Protein AF-0000000079923596 (afdb_homodimer)

Organism: NCBI:txid1123349

Foldseek 3Di:
DPPLLVVLVVVLVLQQDPLQWDKAWALPAAAEEEEAALLVLLAALQLVVVLQVVCCVLPPNYMYTYGHCLVLCVLLVVVVSNVVRNVSVVVVCVVSVYQEYEYQALSSLLSCVVPPPRHHYHYSLLVCLVSDADPVQFLVCLPPPAEAEEAEAPSCLVPVSSVVSVVSNCVRSNHHYDYFPQHRNRGDHCLQSVCSVPVVSSLVSNLVNLPRDDGLEHEYRHSSSLQSNVSNPGFYDYPSCSRRPPPCVPPVHGDDDDPVSSVVSSSVSSVVSVVVNVVSVD/DPPLLVVLVVVLVLQQDPLQWDKAWALPAAAEEEEAALLVLLAALQLVVVLQVVCCVLPPNYMYTYGHCLVLCVLLVVVVSNVVRNVSVVVVCVVSVYQEYEYQALSSLLSCVVPPPRHHYHYSLLVCLVSDADPVQFLVCLPPPAEAEEAEAPSCLVPVSSVVSVVSNCVRSNHHYDYFPQHRNRGDHCLQSVCSVPVVSSLVSNLVNLPRDDGLEHEYRHSSSLQSNVSNPGFYDYPSCSRRPPPCVPPVHGDDDDPVSSVVSSSVSSVVSVVVNVVSVD

Nearest PDB structures (foldseek):
  2gzm-assembly1_A  TM=4.058E-01  e=1.457E-05  Bacillus anthracis
  2dwu-assembly2_C  TM=4.216E-01  e=1.318E-04  Bacillus anthracis
  3ist-assembly1_A  TM=3.733E-01  e=4.426E-04  Listeria monocytogenes EGD-e
  2gzm-assembly1_A  TM=4.059E-01  e=1.457E-05  Bacillus anthracis
  2dwu-assembly2_C  TM=4.205E-01  e=1.318E-04  Bacillus anthracis

Structure (mmCIF, N/CA/C/O backbone):
data_AF-0000000079923596-model_v1
#
loop_
_entity.id
_entity.type
_entity.pdbx_description
1 polymer 'Cysteine-rich domain-containing protein'
#
loop_
_atom_site.group_PDB
_atom_site.id
_atom_site.type_symbol
_atom_site.label_atom_id
_atom_site.label_alt_id
_atom_site.label_comp_id
_atom_site.label_asym_id
_atom_site.label_entity_id
_atom_site.label_seq_id
_atom_site.pdbx_PDB_ins_code
_atom_site.Cartn_x
_atom_site.Cartn_y
_atom_site.Cartn_z
_atom_site.occupancy
_atom_site.B_iso_or_equiv
_atom_site.auth_seq_id
_atom_site.auth_comp_id
_atom_site.auth_asym_id
_atom_site.auth_atom_id
_atom_site.pdbx_PDB_model_num
ATOM 1 N N . MET A 1 1 ? -5.148 1.196 -17.328 1 37.56 1 MET A N 1
ATOM 2 C CA . MET A 1 1 ? -4.965 2.201 -16.281 1 37.56 1 MET A CA 1
ATOM 3 C C . MET A 1 1 ? -3.549 2.766 -16.312 1 37.56 1 MET A C 1
ATOM 5 O O . MET A 1 1 ? -2.576 2.01 -16.359 1 37.56 1 MET A O 1
ATOM 9 N N . LYS A 1 2 ? -3.297 3.902 -16.719 1 50.97 2 LYS A N 1
ATOM 10 C CA . LYS A 1 2 ? -1.992 4.551 -16.812 1 50.97 2 LYS A CA 1
ATOM 11 C C . LYS A 1 2 ? -1.181 4.34 -15.539 1 50.97 2 LYS A C 1
ATOM 13 O O . LYS A 1 2 ? -1.747 4.199 -14.461 1 50.97 2 LYS A O 1
ATOM 18 N N . LYS A 1 3 ? 0.154 3.949 -15.438 1 56.69 3 LYS A N 1
ATOM 19 C CA . LYS A 1 3 ? 1.146 3.705 -14.391 1 56.69 3 LYS A CA 1
ATOM 20 C C . LYS A 1 3 ? 0.85 4.535 -13.148 1 56.69 3 LYS A C 1
ATOM 22 O O . LYS A 1 3 ? 0.897 4.023 -12.023 1 56.69 3 LYS A O 1
ATOM 27 N N . ASN A 1 4 ? 0.471 5.887 -13.242 1 61.66 4 ASN A N 1
ATOM 28 C CA . ASN A 1 4 ? 0.304 6.855 -12.164 1 61.66 4 ASN A CA 1
ATOM 29 C C . ASN A 1 4 ? -1.015 6.652 -11.422 1 61.66 4 ASN A C 1
ATOM 31 O O . ASN A 1 4 ? -1.104 6.906 -10.219 1 61.66 4 ASN A O 1
ATOM 35 N N . ASN A 1 5 ? -1.735 5.809 -11.898 1 82.5 5 ASN A N 1
ATOM 36 C CA . ASN A 1 5 ? -3.041 5.582 -11.289 1 82.5 5 ASN A CA 1
ATOM 37 C C . ASN A 1 5 ? -2.994 4.449 -10.273 1 82.5 5 ASN A C 1
ATOM 39 O O . ASN A 1 5 ? -3.596 4.543 -9.203 1 82.5 5 ASN A O 1
ATOM 43 N N . LEU A 1 6 ? -2.08 3.566 -10.492 1 88 6 LEU A N 1
ATOM 44 C CA . LEU A 1 6 ? -2.004 2.451 -9.555 1 88 6 LEU A CA 1
ATOM 45 C C . LEU A 1 6 ? -1.356 2.885 -8.25 1 88 6 LEU A C 1
ATOM 47 O O . LEU A 1 6 ? -1.802 2.488 -7.168 1 88 6 LEU A O 1
ATOM 51 N N . ASN A 1 7 ? -0.338 3.715 -8.391 1 89.62 7 ASN A N 1
ATOM 52 C CA . ASN A 1 7 ? 0.308 4.238 -7.195 1 89.62 7 ASN A CA 1
ATOM 53 C C . ASN A 1 7 ? -0.677 5.004 -6.316 1 89.62 7 ASN A C 1
ATOM 55 O O . ASN A 1 7 ? -0.642 4.887 -5.09 1 89.62 7 ASN A O 1
ATOM 59 N N . VAL A 1 8 ? -1.479 5.773 -6.965 1 93.44 8 VAL A N 1
ATOM 60 C CA . VAL A 1 8 ? -2.486 6.539 -6.242 1 93.44 8 VAL A CA 1
ATOM 61 C C . VAL A 1 8 ? -3.469 5.59 -5.562 1 93.44 8 VAL A C 1
ATOM 63 O O . VAL A 1 8 ? -3.83 5.785 -4.398 1 93.44 8 VAL A O 1
ATOM 66 N N . LYS A 1 9 ? -3.877 4.59 -6.289 1 92.94 9 LYS A N 1
ATOM 67 C CA . LYS A 1 9 ? -4.824 3.629 -5.73 1 92.94 9 LYS A CA 1
ATOM 68 C C . LYS A 1 9 ? -4.238 2.922 -4.512 1 92.94 9 LYS A C 1
ATOM 70 O O . LYS A 1 9 ? -4.898 2.799 -3.48 1 92.94 9 LYS A O 1
ATOM 75 N N . LEU A 1 10 ? -2.975 2.492 -4.656 1 92.69 10 LEU A N 1
ATOM 76 C CA . LEU A 1 10 ? -2.303 1.826 -3.545 1 92.69 10 LEU A CA 1
ATOM 77 C C . LEU A 1 10 ? -2.174 2.76 -2.346 1 92.69 10 LEU A C 1
ATOM 79 O O . LEU A 1 10 ? -2.42 2.355 -1.208 1 92.69 10 LEU A O 1
ATOM 83 N N . HIS A 1 11 ? -1.829 4.008 -2.656 1 93.44 11 HIS A N 1
ATOM 84 C CA . HIS A 1 11 ? -1.696 5.012 -1.603 1 93.44 11 HIS A CA 1
ATOM 85 C C . HIS A 1 11 ? -3.021 5.227 -0.877 1 93.44 11 HIS A C 1
ATOM 87 O O . HIS A 1 11 ? -3.055 5.293 0.354 1 93.44 11 HIS A O 1
ATOM 93 N N . GLN A 1 12 ? -4.086 5.281 -1.614 1 95.5 12 GLN A N 1
ATOM 94 C CA . GLN A 1 12 ? -5.395 5.59 -1.049 1 95.5 12 GLN A CA 1
ATOM 95 C C . GLN A 1 12 ? -5.949 4.402 -0.266 1 95.5 12 GLN A C 1
ATOM 97 O O . GLN A 1 12 ? -6.586 4.582 0.775 1 95.5 12 GLN A O 1
ATOM 102 N N . ILE A 1 13 ? -5.695 3.221 -0.714 1 94.81 13 ILE A N 1
ATOM 103 C CA . ILE A 1 13 ? -6.109 2.025 0.014 1 94.81 13 ILE A CA 1
ATOM 104 C C . ILE A 1 13 ? -5.5 2.037 1.414 1 94.81 13 ILE A C 1
ATOM 106 O O . ILE A 1 13 ? -6.199 1.81 2.404 1 94.81 13 ILE A O 1
ATOM 110 N N . SER A 1 14 ? -4.277 2.316 1.508 1 94.25 14 SER A N 1
ATOM 111 C CA . SER A 1 14 ? -3.594 2.354 2.795 1 94.25 14 SER A CA 1
ATOM 112 C C . SER A 1 14 ? -4.074 3.525 3.643 1 94.25 14 SER A C 1
ATOM 114 O O . SER A 1 14 ? -4.305 3.377 4.844 1 94.25 14 SER A O 1
ATOM 116 N N . SER A 1 15 ? -4.258 4.672 2.988 1 96.31 15 SER A N 1
ATOM 117 C CA . SER A 1 15 ? -4.602 5.895 3.701 1 96.31 15 SER A CA 1
ATOM 118 C C . SER A 1 15 ? -5.949 5.762 4.406 1 96.31 15 SER A C 1
ATOM 120 O O . SER A 1 15 ? -6.184 6.402 5.434 1 96.31 15 SER A O 1
ATOM 122 N N . PHE A 1 16 ? -6.793 4.957 3.877 1 96.69 16 PHE A N 1
ATOM 123 C CA . PHE A 1 16 ? -8.141 4.875 4.43 1 96.69 16 PHE A CA 1
ATOM 124 C C . PHE A 1 16 ? -8.305 3.611 5.266 1 96.69 16 PHE A C 1
ATOM 126 O O . PHE A 1 16 ? -9.406 3.316 5.742 1 96.69 16 PHE A O 1
ATOM 133 N N . SER A 1 17 ? -7.25 2.846 5.445 1 94.19 17 SER A N 1
ATOM 134 C CA . SER A 1 17 ? -7.289 1.672 6.312 1 94.19 17 SER A CA 1
ATOM 135 C C . SER A 1 17 ? -7.406 2.07 7.781 1 94.19 17 SER A C 1
ATOM 137 O O . SER A 1 17 ? -6.984 3.162 8.164 1 94.19 17 SER A O 1
ATOM 139 N N . LYS A 1 18 ? -7.895 1.21 8.625 1 93.06 18 LYS A N 1
ATOM 140 C CA . LYS A 1 18 ? -8.086 1.457 10.047 1 93.06 18 LYS A CA 1
ATOM 141 C C . LYS A 1 18 ? -6.746 1.604 10.766 1 93.06 18 LYS A C 1
ATOM 143 O O . LYS A 1 18 ? -6.684 2.137 11.875 1 93.06 18 LYS A O 1
ATOM 148 N N . ILE A 1 19 ? -5.719 1.204 10.047 1 92 19 ILE A N 1
ATOM 149 C CA . ILE A 1 19 ? -4.383 1.271 10.633 1 92 19 ILE A CA 1
ATOM 150 C C . ILE A 1 19 ? -3.918 2.723 10.688 1 92 19 ILE A C 1
ATOM 152 O O . ILE A 1 19 ? -3.111 3.09 11.547 1 92 19 ILE A O 1
ATOM 156 N N . PHE A 1 20 ? -4.492 3.57 9.836 1 96.25 20 PHE A N 1
ATOM 157 C CA . PHE A 1 20 ?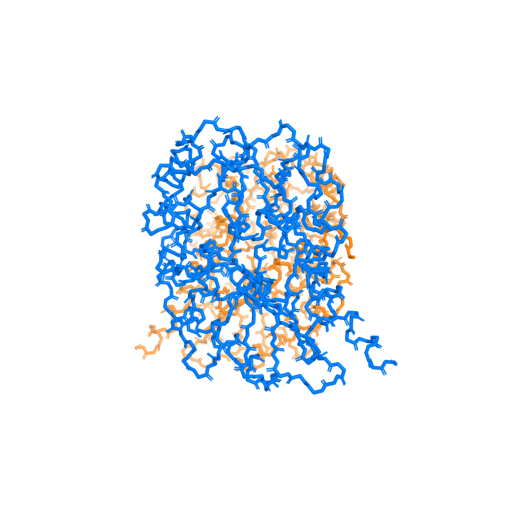 -3.967 4.926 9.75 1 96.25 20 PHE A CA 1
ATOM 158 C C . PHE A 1 20 ? -5.055 5.953 10.039 1 96.25 20 PHE A C 1
ATOM 160 O O . PHE A 1 20 ? -4.828 7.16 9.922 1 96.25 20 PHE A O 1
ATOM 167 N N . THR A 1 21 ? -6.254 5.539 10.352 1 97.25 21 THR A N 1
ATOM 168 C CA . THR A 1 21 ? -7.363 6.453 10.578 1 97.25 21 THR A CA 1
ATOM 169 C C . THR A 1 21 ? -7.926 6.293 11.984 1 97.25 21 THR A C 1
ATOM 171 O O . THR A 1 21 ? -7.891 5.199 12.555 1 97.25 21 THR A O 1
ATOM 174 N N . THR A 1 22 ? -8.367 7.312 12.562 1 96.94 22 THR A N 1
ATOM 175 C CA . THR A 1 22 ? -9.031 7.305 13.859 1 96.94 22 THR A CA 1
ATOM 176 C C . THR A 1 22 ? -9.688 8.648 14.141 1 96.94 22 THR A C 1
ATOM 178 O O . THR A 1 22 ? -9.602 9.57 13.328 1 96.94 22 THR A O 1
ATOM 181 N N . SER A 1 23 ? -10.484 8.727 15.086 1 96.75 23 SER A N 1
ATOM 182 C CA . SER A 1 23 ? -11.094 9.961 15.57 1 96.75 23 SER A CA 1
ATOM 183 C C . SER A 1 23 ? -11.219 9.961 17.094 1 96.75 23 SER A C 1
ATOM 185 O O . SER A 1 23 ? -11.18 8.906 17.719 1 96.75 23 SER A O 1
ATOM 187 N N . VAL A 1 24 ? -11.258 11.125 17.594 1 95.5 24 VAL A N 1
ATOM 188 C CA . VAL A 1 24 ? -11.438 11.266 19.031 1 95.5 24 VAL A CA 1
ATOM 189 C C . VAL A 1 24 ? -12.43 12.391 19.328 1 95.5 24 VAL A C 1
ATOM 191 O O . VAL A 1 24 ? -12.43 13.422 18.641 1 95.5 24 VAL A O 1
ATOM 194 N N . LYS A 1 25 ? -13.273 12.117 20.25 1 92.75 25 LYS A N 1
ATOM 195 C CA . LYS A 1 25 ? -14.211 13.133 20.719 1 92.75 25 LYS A CA 1
ATOM 196 C C . LYS A 1 25 ? -13.656 13.883 21.922 1 92.75 25 LYS A C 1
ATOM 198 O O . LYS A 1 25 ? -12.711 13.422 22.562 1 92.75 25 LYS A O 1
ATOM 203 N N . ASP A 1 26 ? -14.219 15.07 22.109 1 89 26 ASP A N 1
ATOM 204 C CA . ASP A 1 26 ? -13.898 15.797 23.328 1 89 26 ASP A CA 1
ATOM 205 C C . ASP A 1 26 ? -14.648 15.227 24.516 1 89 26 ASP A C 1
ATOM 207 O O . ASP A 1 26 ? -15.656 14.531 24.359 1 89 26 ASP A O 1
ATOM 211 N N . SER A 1 27 ? -14.047 15.43 25.656 1 80 27 SER A N 1
ATOM 212 C CA . SER A 1 27 ? -14.672 14.953 26.875 1 80 27 SER A CA 1
ATOM 213 C C . SER A 1 27 ? -16.016 15.641 27.125 1 80 27 SER A C 1
ATOM 215 O O . SER A 1 27 ? -16.891 15.094 27.797 1 80 27 SER A O 1
ATOM 217 N N . ILE A 1 28 ? -16.062 16.812 26.641 1 84.19 28 ILE A N 1
ATOM 218 C CA . ILE A 1 28 ? -17.328 17.531 26.703 1 84.19 28 ILE A CA 1
ATOM 219 C C . ILE A 1 28 ? -18.062 17.406 25.375 1 84.19 28 ILE A C 1
ATOM 221 O O . ILE A 1 28 ? -17.562 16.797 24.438 1 84.19 28 ILE A O 1
ATOM 225 N N . ASN A 1 29 ? -19.188 17.969 25.312 1 85.69 29 ASN A N 1
ATOM 226 C CA . ASN A 1 29 ? -19.953 17.875 24.062 1 85.69 29 ASN A CA 1
ATOM 227 C C . ASN A 1 29 ? -19.141 18.359 22.875 1 85.69 29 ASN A C 1
ATOM 229 O O . ASN A 1 29 ? -18.75 19.531 22.797 1 85.69 29 ASN A O 1
ATOM 233 N N . THR A 1 30 ? -18.875 17.438 22 1 89.62 30 THR A N 1
ATOM 234 C CA . THR A 1 30 ? -18.062 17.719 20.812 1 89.62 30 THR A CA 1
ATOM 235 C C . THR A 1 30 ? -18.906 18.406 19.734 1 89.62 30 THR A C 1
ATOM 237 O O . THR A 1 30 ? -19.875 17.844 19.25 1 89.62 30 THR A O 1
ATOM 240 N N . ILE A 1 31 ? -18.469 19.594 19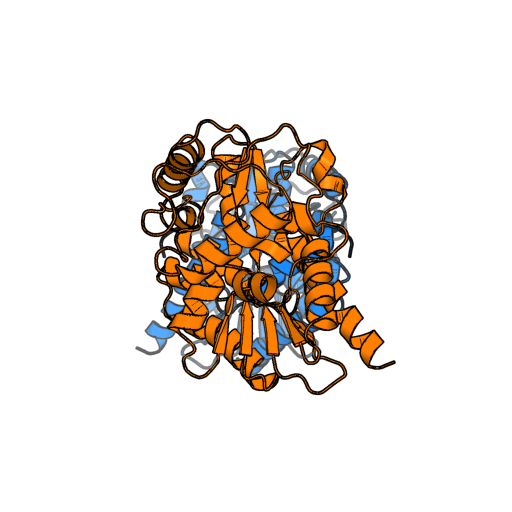.344 1 94.31 31 ILE A N 1
ATOM 241 C CA . ILE A 1 31 ? -19.297 20.359 18.406 1 94.31 31 ILE A CA 1
ATOM 242 C C . ILE A 1 31 ? -18.484 20.672 17.156 1 94.31 31 ILE A C 1
ATOM 244 O O . ILE A 1 31 ? -19.031 21.156 16.156 1 94.31 31 ILE A O 1
ATOM 248 N N . ARG A 1 32 ? -17.188 20.438 17.203 1 97.69 32 ARG A N 1
ATOM 249 C CA . ARG A 1 32 ? -16.312 20.656 16.047 1 97.69 32 ARG A CA 1
ATOM 250 C C . ARG A 1 32 ? -15.195 19.625 16.016 1 97.69 32 ARG A C 1
ATOM 252 O O . ARG A 1 32 ? -14.93 18.953 17.016 1 97.69 32 ARG A O 1
ATOM 259 N N . ALA A 1 33 ? -14.609 19.422 14.852 1 98.19 33 ALA A N 1
ATOM 260 C CA . ALA A 1 33 ? -13.516 18.453 14.727 1 98.19 33 ALA A CA 1
ATOM 261 C C . ALA A 1 33 ? -12.336 19.062 13.969 1 98.19 33 ALA A C 1
ATOM 263 O O . ALA A 1 33 ? -12.516 19.688 12.93 1 98.19 33 ALA A O 1
ATOM 264 N N . PHE A 1 34 ? -11.18 18.891 14.57 1 98.75 34 PHE A N 1
ATOM 265 C CA . PHE A 1 34 ? -9.93 19.234 13.898 1 98.75 34 PHE A CA 1
ATOM 266 C C . PHE A 1 34 ? -9.516 18.141 12.922 1 98.75 34 PHE A C 1
ATOM 268 O O . PHE A 1 34 ? -9.492 16.953 13.281 1 98.75 34 PHE A O 1
ATOM 275 N N . ILE A 1 35 ? -9.211 18.469 11.656 1 98.69 35 ILE A N 1
ATOM 276 C CA . ILE A 1 35 ? -8.711 17.562 10.625 1 98.69 35 ILE A CA 1
ATOM 277 C C . ILE A 1 35 ? -7.32 18.016 10.172 1 98.69 35 ILE A C 1
ATOM 279 O O . ILE A 1 35 ? -7.199 18.938 9.375 1 98.69 35 ILE A O 1
ATOM 283 N N . PRO A 1 36 ? -6.316 17.391 10.641 1 98.31 36 PRO A N 1
ATOM 284 C CA . PRO A 1 36 ? -4.957 17.859 10.328 1 98.31 36 PRO A CA 1
ATOM 285 C C . PRO A 1 36 ? -4.559 17.578 8.883 1 98.31 36 PRO A C 1
ATOM 287 O O . PRO A 1 36 ? -3.711 18.281 8.328 1 98.31 36 PRO A O 1
ATOM 290 N N . GLY A 1 37 ? -5.188 16.5 8.273 1 96.06 37 GLY A N 1
ATOM 291 C CA . GLY A 1 37 ? -4.766 16.031 6.961 1 96.06 37 GLY A CA 1
ATOM 292 C C . GLY A 1 37 ? -3.684 14.969 7.027 1 96.06 37 GLY A C 1
ATOM 293 O O . GLY A 1 37 ? -2.988 14.852 8.039 1 96.06 37 GLY A O 1
ATOM 294 N N . CYS A 1 38 ? -3.52 14.273 5.941 1 95.25 38 CYS A N 1
ATOM 295 C CA . CYS A 1 38 ? -2.613 13.133 5.922 1 95.25 38 CYS A CA 1
ATOM 296 C C . CYS A 1 38 ? -1.163 13.586 5.812 1 95.25 38 CYS A C 1
ATOM 298 O O . CYS A 1 38 ? -0.269 12.961 6.387 1 95.25 38 CYS A O 1
ATOM 300 N N . SER A 1 39 ? -0.877 14.688 5.094 1 96.31 39 SER A N 1
ATOM 301 C CA . SER A 1 39 ? 0.494 15.141 4.883 1 96.31 39 SER A CA 1
ATOM 302 C C . SER A 1 39 ? 1.133 15.602 6.188 1 96.31 39 SER A C 1
ATOM 304 O O . SER A 1 39 ? 2.307 15.32 6.445 1 96.31 39 SER A O 1
ATOM 306 N N . LEU A 1 40 ? 0.38 16.328 6.984 1 97.5 40 LEU A N 1
ATOM 307 C CA . LEU A 1 40 ? 0.912 16.797 8.258 1 97.5 40 LEU A CA 1
ATOM 308 C C . LEU A 1 40 ? 1.2 15.625 9.188 1 97.5 40 LEU A C 1
ATOM 310 O O . LEU A 1 40 ? 2.227 15.609 9.875 1 97.5 40 LEU A O 1
ATOM 314 N N . ALA A 1 41 ? 0.268 14.664 9.242 1 97.94 41 ALA A N 1
ATOM 315 C CA . ALA A 1 41 ? 0.461 13.461 10.047 1 97.94 41 ALA A CA 1
ATOM 316 C C . ALA A 1 41 ? 1.69 12.688 9.586 1 97.94 41 ALA A C 1
ATOM 318 O O . ALA A 1 41 ? 2.398 12.094 10.406 1 97.94 41 ALA A O 1
ATOM 319 N N . SER A 1 42 ? 1.922 12.688 8.273 1 97.75 42 SER A N 1
ATOM 320 C CA . SER A 1 42 ? 3.08 12.008 7.703 1 97.75 42 SER A CA 1
ATOM 321 C C . SER A 1 42 ? 4.379 12.695 8.102 1 97.75 42 SER A C 1
ATOM 323 O O . SER A 1 42 ? 5.43 12.055 8.172 1 97.75 42 SER A O 1
ATOM 325 N N . TYR A 1 43 ? 4.305 13.953 8.328 1 97.62 43 TYR A N 1
ATOM 326 C CA . TYR A 1 43 ? 5.496 14.727 8.656 1 97.62 43 TYR A CA 1
ATOM 327 C C . TYR A 1 43 ? 5.801 14.664 10.148 1 97.62 43 TYR A C 1
ATOM 329 O O . TYR A 1 43 ? 6.875 14.211 10.547 1 97.62 43 TYR A O 1
ATOM 337 N N . SER A 1 44 ? 4.785 15.055 10.883 1 97.69 44 SER A N 1
ATOM 338 C CA . SER A 1 44 ? 5.098 15.18 12.305 1 97.69 44 SER A CA 1
ATOM 339 C C . SER A 1 44 ? 3.871 14.891 13.164 1 97.69 44 SER A C 1
ATOM 341 O O . SER A 1 44 ? 3.062 15.789 13.422 1 97.69 44 SER A O 1
ATOM 343 N N . PRO A 1 45 ? 3.789 13.664 13.773 1 98.06 45 PRO A N 1
ATOM 344 C CA . PRO A 1 45 ? 2.721 13.359 14.727 1 98.06 45 PRO A CA 1
ATOM 345 C C . PRO A 1 45 ? 2.674 14.336 15.898 1 98.06 45 PRO A C 1
ATOM 347 O O . PRO A 1 45 ? 1.59 14.719 16.344 1 98.06 45 PRO A O 1
ATOM 350 N N . ASP A 1 46 ? 3.85 14.789 16.297 1 97.81 46 ASP A N 1
ATOM 351 C CA . ASP A 1 46 ? 3.932 15.68 17.453 1 97.81 46 ASP A CA 1
ATOM 352 C C . ASP A 1 46 ? 3.258 17.016 17.156 1 97.81 46 ASP A C 1
ATOM 354 O O . ASP A 1 46 ? 2.535 17.547 18 1 97.81 46 ASP A O 1
ATOM 358 N N . ILE A 1 47 ? 3.484 17.562 16.031 1 98 47 ILE A N 1
ATOM 359 C CA . ILE A 1 47 ? 2.887 18.844 15.656 1 98 47 ILE A CA 1
ATOM 360 C C . ILE A 1 47 ? 1.368 18.703 15.586 1 98 47 ILE A C 1
ATOM 362 O O . ILE A 1 47 ? 0.636 19.594 16.016 1 98 47 ILE A O 1
ATOM 366 N N . VAL A 1 48 ? 0.903 17.562 15.055 1 98.56 48 VAL A N 1
ATOM 367 C CA . VAL A 1 48 ? -0.532 17.297 14.984 1 98.56 48 VAL A CA 1
ATOM 368 C C . VAL A 1 48 ? -1.133 17.328 16.391 1 98.56 48 VAL A C 1
ATOM 370 O O . VAL A 1 48 ? -2.119 18.016 16.641 1 98.56 48 VAL A O 1
ATOM 373 N N . ILE A 1 49 ? -0.498 16.656 17.312 1 98.38 49 ILE A N 1
ATOM 374 C CA . ILE A 1 49 ? -1.02 16.516 18.672 1 98.38 49 ILE A CA 1
ATOM 375 C C . ILE A 1 49 ? -0.973 17.875 19.375 1 98.38 49 ILE A C 1
ATOM 377 O O . ILE A 1 49 ? -1.944 18.281 20.016 1 98.38 49 ILE A O 1
ATOM 381 N N . LYS A 1 50 ? 0.09 18.594 19.234 1 98.12 50 LYS A N 1
ATOM 382 C CA . LYS A 1 50 ? 0.227 19.891 19.906 1 98.12 50 LYS A CA 1
ATOM 383 C C . LYS A 1 50 ? -0.782 20.891 19.344 1 98.12 50 LYS A C 1
ATOM 385 O O . LYS A 1 50 ? -1.315 21.719 20.094 1 98.12 50 LYS A O 1
ATOM 390 N N . THR A 1 51 ? -1.001 20.828 18.047 1 98.5 51 THR A N 1
ATOM 391 C CA . THR A 1 51 ? -2.01 21.688 17.438 1 98.5 51 THR A CA 1
ATOM 392 C C . THR A 1 51 ? -3.393 21.375 18 1 98.5 51 THR A C 1
ATOM 394 O O . THR A 1 51 ? -4.148 22.297 18.359 1 98.5 51 THR A O 1
ATOM 397 N N . TYR A 1 52 ? -3.686 20.125 18.141 1 98.12 52 TYR A N 1
ATOM 398 C CA . TYR A 1 52 ? -4.969 19.688 18.688 1 98.12 52 TYR A CA 1
ATOM 399 C C . TYR A 1 52 ? -5.133 20.172 20.125 1 98.12 52 TYR A C 1
ATOM 401 O O . TYR A 1 52 ? -6.191 20.672 20.5 1 98.12 52 TYR A O 1
ATOM 409 N N . GLU A 1 53 ? -4.094 19.984 20.906 1 97.06 53 GLU A N 1
ATOM 410 C CA . GLU A 1 53 ? -4.137 20.406 22.297 1 97.06 53 GLU A CA 1
ATOM 411 C C . GLU A 1 53 ? -4.367 21.906 22.422 1 97.06 53 GLU A C 1
ATOM 413 O O . GLU A 1 53 ? -5.125 22.359 23.281 1 97.06 53 GLU A O 1
ATOM 418 N N . TYR A 1 54 ? -3.717 22.656 21.625 1 97.88 54 TYR A N 1
ATOM 419 C CA . TYR A 1 54 ? -3.908 24.094 21.594 1 97.88 54 TYR A CA 1
ATOM 420 C C . TYR A 1 54 ? -5.355 24.453 21.281 1 97.88 54 TYR A C 1
ATOM 422 O O . TYR A 1 54 ? -5.953 25.297 21.938 1 97.88 54 TYR A O 1
ATOM 430 N N . LEU A 1 55 ? -5.938 23.781 20.188 1 98.12 55 LEU A N 1
ATOM 431 C CA . LEU A 1 55 ? -7.32 24.031 19.797 1 98.12 55 LEU A CA 1
ATOM 432 C C . LEU A 1 55 ? -8.281 23.641 20.922 1 98.12 55 LEU A C 1
ATOM 434 O O . LEU A 1 55 ? -9.203 24.391 21.25 1 98.12 55 LEU A O 1
ATOM 438 N N . LYS A 1 56 ? -8.016 22.5 21.484 1 96.19 56 LYS A N 1
ATOM 439 C CA . LYS A 1 56 ? -8.891 22 22.547 1 96.19 56 LYS A CA 1
ATOM 440 C C . LYS A 1 56 ? -8.891 22.953 23.734 1 96.19 56 LYS A C 1
ATOM 442 O O . LYS A 1 56 ? -9.938 23.203 24.328 1 96.19 56 LYS A O 1
ATOM 447 N N . LYS A 1 57 ? -7.762 23.469 24.109 1 95.81 57 LYS A N 1
ATOM 448 C CA . LYS A 1 57 ? -7.625 24.391 25.234 1 95.81 57 LYS A CA 1
ATOM 449 C C . LYS A 1 57 ? -8.398 25.688 25 1 95.81 57 LYS A C 1
ATOM 451 O O . LYS A 1 57 ? -9.039 26.219 25.906 1 95.81 57 LYS A O 1
ATOM 456 N N . ASN A 1 58 ? -8.391 26.188 23.797 1 97.31 58 ASN A N 1
ATOM 457 C CA . ASN A 1 58 ? -8.953 27.5 23.484 1 97.31 58 ASN A CA 1
ATOM 458 C C . ASN A 1 58 ? -10.383 27.391 22.969 1 97.31 58 ASN A C 1
ATOM 460 O O . ASN A 1 58 ? -11.141 28.359 23 1 97.31 58 ASN A O 1
ATOM 464 N N . LEU A 1 59 ? -10.703 26.172 22.438 1 97.12 59 LEU A N 1
ATOM 465 C CA . LEU A 1 59 ? -12.031 25.891 21.906 1 97.12 59 LEU A CA 1
ATOM 466 C C . LEU A 1 59 ? -12.562 24.562 22.422 1 97.12 59 LEU A C 1
ATOM 468 O O . LEU A 1 59 ? -12.68 23.594 21.672 1 97.12 59 LEU A O 1
ATOM 472 N N . PRO A 1 60 ? -13.008 24.594 23.703 1 95.5 60 PRO A N 1
ATOM 473 C CA . PRO A 1 60 ? -13.578 23.359 24.219 1 95.5 60 PRO A CA 1
ATOM 474 C C . PRO A 1 60 ? -14.688 22.797 23.328 1 95.5 60 PRO A C 1
ATOM 476 O O . PRO A 1 60 ? -15.438 23.562 22.719 1 95.5 60 PRO A O 1
ATOM 479 N N . GLY A 1 61 ? -14.797 21.484 23.266 1 96 61 GLY A N 1
ATOM 480 C CA . GLY A 1 61 ? -15.742 20.828 22.375 1 96 61 GLY A CA 1
ATOM 481 C C . GLY A 1 61 ? -15.148 20.516 21.016 1 96 61 GLY A C 1
ATOM 482 O O . GLY A 1 61 ? -15.883 20.297 20.047 1 96 61 GLY A O 1
ATOM 483 N N . THR A 1 62 ? -13.805 20.531 20.984 1 97.75 62 THR A N 1
ATOM 484 C CA . THR A 1 62 ? -13.109 20.219 19.734 1 97.75 62 THR A CA 1
ATOM 485 C C . THR A 1 62 ? -12.594 18.781 19.75 1 97.75 62 THR A C 1
ATOM 487 O O . THR A 1 62 ? -11.75 18.422 20.562 1 97.75 62 THR A O 1
ATOM 490 N N . GLY A 1 63 ? -13.156 17.938 18.875 1 97.62 63 GLY A N 1
ATOM 491 C CA . GLY A 1 63 ? -12.594 16.625 18.609 1 97.62 63 GLY A CA 1
ATOM 492 C C . GLY A 1 63 ? -11.586 16.609 17.484 1 97.62 63 GLY A C 1
ATOM 493 O O . GLY A 1 63 ? -11.07 17.656 17.094 1 97.62 63 GLY A O 1
ATOM 494 N N . MET A 1 64 ? -11.219 15.414 17.016 1 98 64 MET A N 1
ATOM 495 C CA . MET A 1 64 ? -10.25 15.297 15.93 1 98 64 MET A CA 1
ATOM 496 C C . MET A 1 64 ? -10.578 14.109 15.031 1 98 64 MET A C 1
ATOM 498 O O . MET A 1 64 ? -11.023 13.062 15.516 1 98 64 MET A O 1
ATOM 502 N N . ILE A 1 65 ? -10.414 14.289 13.758 1 98.06 65 ILE A N 1
ATOM 503 C CA . ILE A 1 65 ? -10.562 13.227 12.773 1 98.06 65 ILE A CA 1
ATOM 504 C C . ILE A 1 65 ? -9.273 13.094 11.961 1 98.06 65 ILE A C 1
ATOM 506 O O . ILE A 1 65 ? -8.867 14.031 11.273 1 98.06 65 ILE A O 1
ATOM 510 N N . LEU A 1 66 ? -8.602 11.977 12.133 1 98.31 66 LEU A N 1
ATOM 511 C CA . LEU A 1 66 ? -7.438 11.664 11.312 1 98.31 66 LEU A CA 1
ATOM 512 C C . LEU A 1 66 ? -7.832 10.812 10.109 1 98.31 66 LEU A C 1
ATOM 514 O O . LEU A 1 66 ? -7.906 9.586 10.203 1 98.31 66 LEU A O 1
ATOM 518 N N . LYS A 1 67 ? -8.023 11.438 8.969 1 97.19 67 LYS A N 1
ATOM 519 C CA . LYS A 1 67 ? -8.422 10.789 7.719 1 97.19 67 LYS A CA 1
ATOM 520 C C . LYS A 1 67 ? -8.07 11.656 6.512 1 97.19 67 LYS A C 1
ATOM 522 O O . LYS A 1 67 ? -8.031 12.883 6.609 1 97.19 67 LYS A O 1
ATOM 527 N N . CYS A 1 68 ? -7.758 11.039 5.438 1 95.94 68 CYS A N 1
ATOM 528 C CA . CYS A 1 68 ? -7.48 11.711 4.172 1 95.94 68 CYS A CA 1
ATOM 529 C C . CYS A 1 68 ? -8.766 12.266 3.559 1 95.94 68 CYS A C 1
ATOM 531 O O . CYS A 1 68 ? -9.852 11.766 3.836 1 95.94 68 CYS A O 1
ATOM 533 N N . CYS A 1 69 ? -8.602 13.289 2.693 1 97.25 69 CYS A N 1
ATOM 534 C CA . CYS A 1 69 ? -9.758 13.891 2.033 1 97.25 69 CYS A CA 1
ATOM 535 C C . CYS A 1 69 ? -9.992 13.258 0.667 1 97.25 69 CYS A C 1
ATOM 537 O O . CYS A 1 69 ? -10.852 13.711 -0.09 1 97.25 69 CYS A O 1
ATOM 539 N N . ALA A 1 70 ? -9.195 12.32 0.242 1 97.5 70 ALA A N 1
ATOM 540 C CA . ALA A 1 70 ? -9.336 11.523 -0.978 1 97.5 70 ALA A CA 1
ATOM 541 C C . ALA A 1 70 ? -9.008 12.359 -2.213 1 97.5 70 ALA A C 1
ATOM 543 O O . ALA A 1 70 ? -9.203 11.914 -3.344 1 97.5 70 ALA A O 1
ATOM 544 N N . SER A 1 71 ? -8.422 13.531 -2.08 1 96.19 71 SER A N 1
ATOM 545 C CA . SER A 1 71 ? -8.125 14.43 -3.188 1 96.19 71 SER A CA 1
ATOM 546 C C . SER A 1 71 ? -7.184 13.773 -4.195 1 96.19 71 SER A C 1
ATOM 548 O O . SER A 1 71 ? -7.27 14.039 -5.395 1 96.19 71 SER A O 1
ATOM 550 N N . PRO A 1 72 ? -6.215 12.93 -3.781 1 95.19 72 PRO A N 1
ATOM 551 C CA . PRO A 1 72 ? -5.371 12.266 -4.781 1 95.19 72 PRO A CA 1
ATOM 552 C C . PRO A 1 72 ? -6.18 11.453 -5.793 1 95.19 72 PRO A C 1
ATOM 554 O O . PRO A 1 72 ? -5.879 11.477 -6.988 1 95.19 72 PRO A O 1
ATOM 557 N N . SER A 1 73 ? -7.199 10.719 -5.305 1 96 73 SER A N 1
ATOM 558 C CA . SER A 1 73 ? -8.055 9.969 -6.219 1 96 73 SER A CA 1
ATOM 559 C C . SER A 1 73 ? -8.773 10.898 -7.188 1 96 73 SER A C 1
ATOM 561 O O . SER A 1 73 ? -8.883 10.602 -8.383 1 96 73 SER A O 1
ATOM 563 N N . LYS A 1 74 ? -9.258 12.031 -6.656 1 95.38 74 LYS A N 1
ATOM 564 C CA . LYS A 1 74 ? -9.945 13.016 -7.488 1 95.38 74 LYS A CA 1
ATOM 565 C C . LYS A 1 74 ? -9.008 13.562 -8.57 1 95.38 74 LYS A C 1
ATOM 567 O O . LYS A 1 74 ? -9.375 13.609 -9.742 1 95.38 74 LYS A O 1
ATOM 572 N N . LEU A 1 75 ? -7.844 13.922 -8.172 1 93.62 75 LEU A N 1
ATOM 573 C CA . LEU A 1 75 ? -6.871 14.531 -9.078 1 93.62 75 LEU A CA 1
ATOM 574 C C . LEU A 1 75 ? -6.383 13.516 -10.109 1 93.62 75 LEU A C 1
ATOM 576 O O . LEU A 1 75 ? -6.031 13.883 -11.227 1 93.62 75 LEU A O 1
ATOM 580 N N . ALA A 1 76 ? -6.395 12.242 -9.727 1 94.12 76 ALA A N 1
ATOM 581 C CA . ALA A 1 76 ? -5.984 11.172 -10.641 1 94.12 76 ALA A CA 1
ATOM 582 C C . ALA A 1 76 ? -7.09 10.844 -11.633 1 94.12 76 ALA A C 1
ATOM 584 O O . ALA A 1 76 ? -6.879 10.086 -12.586 1 94.12 76 ALA A O 1
ATOM 585 N N . GLY A 1 77 ? -8.258 11.391 -11.406 1 93.75 77 GLY A N 1
ATOM 586 C CA . GLY A 1 77 ? -9.391 11.148 -12.289 1 93.75 77 GLY A CA 1
ATOM 587 C C . GLY A 1 77 ? -10.148 9.875 -11.945 1 93.75 77 GLY A C 1
ATOM 588 O O . GLY A 1 77 ? -10.953 9.391 -12.734 1 93.75 77 GLY A O 1
ATOM 589 N N . ASN A 1 78 ? -9.828 9.328 -10.781 1 93.44 78 ASN A N 1
ATOM 590 C CA . ASN A 1 78 ? -10.547 8.141 -10.32 1 93.44 78 ASN A CA 1
ATOM 591 C C . ASN A 1 78 ? -11.836 8.508 -9.602 1 93.44 78 ASN A C 1
ATOM 593 O O . ASN A 1 78 ? -11.922 8.414 -8.375 1 93.44 78 ASN A O 1
ATOM 597 N N . LYS A 1 79 ? -12.844 8.781 -10.305 1 95.25 79 LYS A N 1
ATOM 598 C CA . LYS A 1 79 ? -14.086 9.328 -9.773 1 95.25 79 LYS A CA 1
ATOM 599 C C . LYS A 1 79 ? -14.727 8.367 -8.773 1 95.25 79 LYS A C 1
ATOM 601 O O . LYS A 1 79 ? -15.188 8.789 -7.711 1 95.25 79 LYS A O 1
ATOM 606 N N . ASP A 1 80 ? -14.719 7.094 -9.109 1 94.81 80 ASP A N 1
ATOM 607 C CA . ASP A 1 80 ? -15.336 6.098 -8.234 1 94.81 80 ASP A CA 1
ATOM 608 C C . ASP A 1 80 ? -14.562 5.965 -6.926 1 94.81 80 ASP A C 1
ATOM 610 O O . ASP A 1 80 ? -15.164 5.867 -5.855 1 94.81 80 ASP A O 1
ATOM 614 N N . ASP A 1 81 ? -13.289 5.898 -7.07 1 95 81 ASP A N 1
ATOM 615 C CA . ASP A 1 81 ? -12.461 5.836 -5.867 1 95 81 ASP A CA 1
ATOM 616 C C . ASP A 1 81 ? -12.672 7.07 -4.992 1 95 81 ASP A C 1
ATOM 618 O O . ASP A 1 81 ? -12.773 6.965 -3.77 1 95 81 ASP A O 1
ATOM 622 N N . PHE A 1 82 ? -12.727 8.258 -5.625 1 97.62 82 PHE A N 1
ATOM 623 C CA . PHE A 1 82 ? -12.953 9.484 -4.871 1 97.62 82 PHE A CA 1
ATOM 624 C C . PHE A 1 82 ? -14.266 9.414 -4.098 1 97.62 82 PHE A C 1
ATOM 626 O O . PHE A 1 82 ? -14.305 9.711 -2.902 1 97.62 82 PHE A O 1
ATOM 633 N N . LYS A 1 83 ? -15.266 9.023 -4.777 1 97.69 83 LYS A N 1
ATOM 634 C CA . LYS A 1 83 ? -16.562 8.922 -4.137 1 97.69 83 LYS A CA 1
ATOM 635 C C . LYS A 1 83 ? -16.531 7.953 -2.955 1 97.69 83 LYS A C 1
ATOM 637 O O . LYS A 1 83 ? -17.031 8.273 -1.87 1 97.69 83 LYS A O 1
ATOM 642 N N . LYS A 1 84 ? -15.953 6.82 -3.148 1 96.75 84 LYS A N 1
ATOM 643 C CA . LYS A 1 84 ? -15.859 5.781 -2.127 1 96.75 84 LYS A CA 1
ATOM 644 C C . LYS A 1 84 ? -15.102 6.281 -0.901 1 96.75 84 LYS A C 1
ATOM 646 O O . LYS A 1 84 ? -15.586 6.18 0.225 1 96.75 84 LYS A O 1
ATOM 651 N N . TYR A 1 85 ? -13.984 6.812 -1.133 1 97.5 85 TYR A N 1
ATOM 652 C CA . TYR A 1 85 ? -13.117 7.207 -0.03 1 97.5 85 TYR A CA 1
ATOM 653 C C . TYR A 1 85 ? -13.641 8.469 0.648 1 97.5 85 TYR A C 1
ATOM 655 O O . TYR A 1 85 ? -13.648 8.562 1.878 1 97.5 85 TYR A O 1
ATOM 663 N N . TYR A 1 86 ? -14.062 9.461 -0.135 1 98.25 86 TYR A N 1
ATOM 664 C CA . TYR A 1 86 ? -14.602 10.688 0.452 1 98.25 86 TYR A CA 1
ATOM 665 C C . TYR A 1 86 ? -15.82 10.391 1.317 1 98.25 86 TYR A C 1
ATOM 667 O O . TYR A 1 86 ? -16.016 11.023 2.355 1 98.25 86 TYR A O 1
ATOM 675 N N . SER A 1 87 ? -16.641 9.414 0.881 1 97.81 87 SER A N 1
ATOM 676 C CA . SER A 1 87 ? -17.828 9.055 1.661 1 97.81 87 SER A CA 1
ATOM 677 C C . SER A 1 87 ? -17.438 8.555 3.049 1 97.81 87 SER A C 1
ATOM 679 O O . SER A 1 87 ? -18.188 8.75 4.016 1 97.81 87 SER A O 1
ATOM 681 N N . GLN A 1 88 ? -16.312 7.922 3.119 1 97.44 88 GLN A N 1
ATOM 682 C CA . GLN A 1 88 ? -15.844 7.449 4.418 1 97.44 88 GLN A CA 1
ATOM 683 C C . GLN A 1 88 ? -15.531 8.617 5.352 1 97.44 88 GLN A C 1
ATOM 685 O O . GLN A 1 88 ? -15.789 8.539 6.555 1 97.44 88 GLN A O 1
ATOM 690 N N . LEU A 1 89 ? -14.898 9.672 4.789 1 97.31 89 LEU A N 1
ATOM 691 C CA . LEU A 1 89 ? -14.641 10.867 5.582 1 97.31 89 LEU A CA 1
ATOM 692 C C . LEU A 1 89 ? -15.945 11.516 6.023 1 97.31 89 LEU A C 1
ATOM 694 O O . LEU A 1 89 ? -16.094 11.898 7.191 1 97.31 89 LEU A O 1
ATOM 698 N N . GLU A 1 90 ? -16.875 11.617 5.105 1 96.81 90 GLU A N 1
ATOM 699 C CA . GLU A 1 90 ? -18.172 12.203 5.426 1 96.81 90 GLU A CA 1
ATOM 700 C C . GLU A 1 90 ? -18.875 11.406 6.52 1 96.81 90 GLU A C 1
ATOM 702 O O . GLU A 1 90 ? -19.469 11.992 7.434 1 96.81 90 GLU A O 1
ATOM 707 N N . ASP A 1 91 ? -18.844 10.094 6.379 1 96.81 91 ASP A N 1
ATOM 708 C CA . ASP A 1 91 ? -19.453 9.227 7.379 1 96.81 91 ASP A CA 1
ATOM 709 C C . ASP A 1 91 ? -18.859 9.477 8.766 1 96.81 91 ASP A C 1
ATOM 711 O O . ASP A 1 91 ? -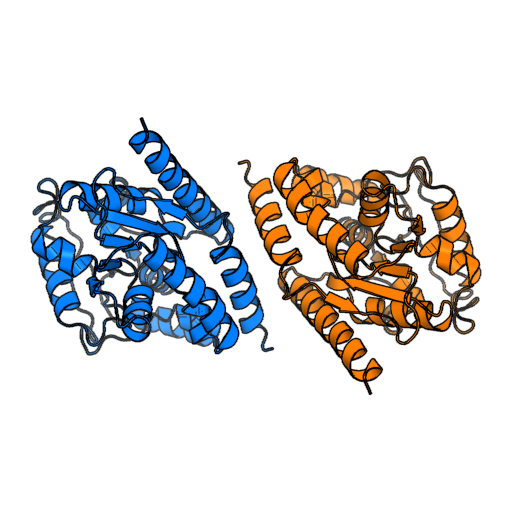19.578 9.484 9.766 1 96.81 91 ASP A O 1
ATOM 715 N N . GLU A 1 92 ? -17.547 9.656 8.789 1 96.5 92 GLU A N 1
ATOM 716 C CA . GLU A 1 92 ? -16.875 9.906 10.062 1 96.5 92 GLU A CA 1
ATOM 717 C C . GLU A 1 92 ? -17.312 11.242 10.664 1 96.5 92 GLU A C 1
ATOM 719 O O . GLU A 1 92 ? -17.531 11.344 11.875 1 96.5 92 GLU A O 1
ATOM 724 N N . ILE A 1 93 ? -17.422 12.258 9.875 1 96.56 93 ILE A N 1
ATOM 725 C CA . ILE A 1 93 ? -17.875 13.57 10.312 1 96.56 93 ILE A CA 1
ATOM 726 C C . ILE A 1 93 ? -19.297 13.469 10.867 1 96.56 93 ILE A C 1
ATOM 728 O O . ILE A 1 93 ? -19.594 14.016 11.93 1 96.56 93 ILE A O 1
ATOM 732 N N . GLU A 1 94 ? -20.125 12.719 10.164 1 95.19 94 GLU A N 1
ATOM 733 C CA . GLU A 1 94 ? -21.5 12.531 10.594 1 95.19 94 GLU A CA 1
ATOM 734 C C . GLU A 1 94 ? -21.562 11.773 11.922 1 95.19 94 GLU A C 1
ATOM 736 O O . GLU A 1 94 ? -22.328 12.141 12.82 1 95.19 94 GLU A O 1
ATOM 741 N N . LYS A 1 95 ? -20.828 10.75 12.016 1 95 95 LYS A N 1
ATOM 742 C CA . LYS A 1 95 ? -20.797 9.938 13.219 1 95 95 LYS A CA 1
ATOM 743 C C . LYS A 1 95 ? -20.359 10.758 14.43 1 95 95 LYS A C 1
ATOM 745 O O . LYS A 1 95 ? -20.828 10.531 15.547 1 95 95 LYS A O 1
ATOM 750 N N . MET A 1 96 ? -19.422 11.633 14.211 1 94.31 96 MET A N 1
ATOM 751 C CA . MET A 1 96 ? -18.922 12.484 15.281 1 94.31 96 MET A CA 1
ATOM 752 C C . MET A 1 96 ? -19.969 13.531 15.672 1 94.31 96 MET A C 1
ATOM 754 O O . MET A 1 96 ? -19.875 14.148 16.734 1 94.31 96 MET A O 1
ATOM 758 N N . ASN A 1 97 ? -20.938 13.727 14.828 1 93.62 97 ASN A N 1
ATOM 759 C CA . ASN A 1 97 ? -22.047 14.648 15.062 1 93.62 97 ASN A CA 1
ATOM 760 C C . ASN A 1 97 ? -21.562 16.062 15.312 1 93.62 97 ASN A C 1
ATOM 762 O O . ASN A 1 97 ? -21.938 16.688 16.312 1 93.62 97 ASN A O 1
ATOM 766 N N . VAL A 1 98 ? -20.688 16.516 14.484 1 94.56 98 VAL A N 1
ATOM 767 C CA . VAL A 1 98 ? -20.172 17.875 14.594 1 94.56 98 VAL A CA 1
ATOM 768 C C . VAL A 1 98 ? -20.781 18.75 13.508 1 94.56 98 VAL A C 1
ATOM 770 O O . VAL A 1 98 ? -21.234 18.25 12.469 1 94.56 98 VAL A O 1
ATOM 773 N N . ASN A 1 99 ? -20.781 20.016 13.75 1 94.06 99 ASN A N 1
ATOM 774 C CA . ASN A 1 99 ? -21.344 20.953 12.773 1 94.06 99 ASN A CA 1
ATOM 775 C C . ASN A 1 99 ? -20.266 21.828 12.141 1 94.06 99 ASN A C 1
ATOM 777 O O . ASN A 1 99 ? -20.547 22.625 11.258 1 94.06 99 ASN A O 1
ATOM 781 N N . GLU A 1 100 ? -19.031 21.625 12.625 1 97.88 100 GLU A N 1
ATOM 782 C CA . GLU A 1 100 ? -17.891 22.406 12.148 1 97.88 100 GLU A CA 1
ATOM 783 C C . GLU A 1 100 ? -16.625 21.578 12.094 1 97.88 100 GLU A C 1
ATOM 785 O O . GLU A 1 100 ? -16.375 20.75 12.977 1 97.88 100 GLU A O 1
ATOM 790 N N . VAL A 1 101 ? -15.891 21.812 11 1 98.62 101 VAL A N 1
ATOM 791 C CA . VAL A 1 101 ? -14.57 21.188 10.922 1 98.62 101 VAL A CA 1
ATOM 792 C C . VAL A 1 101 ? -13.5 22.266 10.758 1 98.62 101 VAL A C 1
ATOM 794 O O . VAL A 1 101 ? -13.711 23.266 10.062 1 98.62 101 VAL A O 1
ATOM 797 N N . ILE A 1 102 ? -12.398 22.141 11.5 1 98.88 102 ILE A N 1
ATOM 798 C CA . ILE A 1 102 ? -11.211 22.984 11.391 1 98.88 102 ILE A CA 1
ATOM 799 C C . ILE A 1 102 ? -10.109 22.234 10.656 1 98.88 102 ILE A C 1
ATOM 801 O O . ILE A 1 102 ? -9.633 21.188 11.125 1 98.88 102 ILE A O 1
ATOM 805 N N . ILE A 1 103 ? -9.641 22.781 9.547 1 98.81 103 ILE A N 1
ATOM 806 C CA . ILE A 1 103 ? -8.797 22 8.648 1 98.81 103 ILE A CA 1
ATOM 807 C C . ILE A 1 103 ? -7.43 22.656 8.523 1 98.81 103 ILE A C 1
ATOM 809 O O . ILE A 1 103 ? -7.332 23.844 8.242 1 98.81 103 ILE A O 1
ATOM 813 N N . ALA A 1 104 ? -6.379 21.875 8.695 1 98.5 104 ALA A N 1
ATOM 814 C CA . ALA A 1 104 ? -5.016 22.391 8.57 1 98.5 104 ALA A CA 1
ATOM 815 C C . ALA A 1 104 ? -4.527 22.281 7.125 1 98.5 104 ALA A C 1
ATOM 817 O O . ALA A 1 104 ? -3.871 23.203 6.621 1 98.5 104 ALA A O 1
ATOM 818 N N . CYS A 1 105 ? -4.852 21.203 6.469 1 97 105 CYS A N 1
ATOM 819 C CA . CYS A 1 105 ? -4.41 20.953 5.098 1 97 105 CYS A CA 1
ATOM 820 C C . CYS A 1 105 ? -5.227 21.781 4.105 1 97 105 CYS A C 1
ATOM 822 O O . CYS A 1 105 ? -6.457 21.75 4.133 1 97 105 CYS A O 1
ATOM 824 N N . GLN A 1 106 ? -4.59 22.375 3.162 1 97.25 106 GLN A N 1
ATOM 825 C CA . GLN A 1 106 ? -5.289 23.297 2.273 1 97.25 106 GLN A CA 1
ATOM 826 C C . GLN A 1 106 ? -6.035 22.547 1.177 1 97.25 106 GLN A C 1
ATOM 828 O O . GLN A 1 106 ? -7.109 22.969 0.747 1 97.25 106 GLN A O 1
ATOM 833 N N . SER A 1 107 ? -5.418 21.5 0.713 1 96.5 107 SER A N 1
ATOM 834 C CA . SER A 1 107 ? -6.141 20.672 -0.243 1 96.5 107 SER A CA 1
ATOM 835 C C . SER A 1 107 ? -7.395 20.062 0.385 1 96.5 107 SER A C 1
ATOM 837 O O . SER A 1 107 ? -8.438 19.969 -0.271 1 96.5 107 SER A O 1
ATOM 839 N N . CYS A 1 108 ? -7.281 19.656 1.606 1 97.75 108 CYS A N 1
ATOM 840 C CA . CYS A 1 108 ? -8.438 19.125 2.316 1 97.75 108 CYS A CA 1
ATOM 841 C C . CYS A 1 108 ? -9.5 20.203 2.51 1 97.75 108 CYS A C 1
ATOM 843 O O . CYS A 1 108 ? -10.695 19.953 2.355 1 97.75 108 CYS A O 1
ATOM 845 N N . PHE A 1 109 ? -9.039 21.391 2.895 1 98.38 109 PHE A N 1
ATOM 846 C CA . PHE A 1 109 ? -9.961 22.516 3.057 1 98.38 109 PHE A CA 1
ATOM 847 C C . PHE A 1 109 ? -10.789 22.719 1.798 1 98.38 109 PHE A C 1
ATOM 849 O O . PHE A 1 109 ? -12.023 22.766 1.862 1 98.38 109 PHE A O 1
ATOM 856 N N . LYS A 1 110 ? -10.109 22.797 0.676 1 97.75 110 LYS A N 1
ATOM 857 C CA . LYS A 1 110 ? -10.797 23.016 -0.595 1 97.75 110 LYS A CA 1
ATOM 858 C C . LYS A 1 110 ? -11.727 21.844 -0.922 1 97.75 110 LYS A C 1
ATOM 860 O O . LYS A 1 110 ? -12.875 22.062 -1.314 1 97.75 110 LYS A O 1
ATOM 865 N N . THR A 1 111 ? -11.25 20.609 -0.762 1 97.94 111 THR A N 1
ATOM 866 C CA . THR A 1 111 ? -12 19.406 -1.124 1 97.94 111 THR A CA 1
ATOM 867 C C . THR A 1 111 ? -13.266 19.281 -0.281 1 97.94 111 THR A C 1
ATOM 869 O O . THR A 1 111 ? -14.352 19.047 -0.812 1 97.94 111 THR A O 1
ATOM 872 N N . ILE A 1 112 ? -13.117 19.484 1.003 1 98.12 112 ILE A N 1
ATOM 873 C CA . ILE A 1 112 ? -14.266 19.344 1.897 1 98.12 112 ILE A CA 1
ATOM 874 C C . ILE A 1 112 ? -15.258 20.484 1.65 1 98.12 112 ILE A C 1
ATOM 876 O O . ILE A 1 112 ? -16.469 20.25 1.573 1 98.12 112 ILE A O 1
ATOM 880 N N . LYS A 1 113 ? -14.781 21.688 1.474 1 97.56 113 LYS A N 1
ATOM 881 C CA . LYS A 1 113 ? -15.641 22.828 1.202 1 97.56 113 LYS A CA 1
ATOM 882 C C . LYS A 1 113 ? -16.469 22.609 -0.064 1 97.56 113 LYS A C 1
ATOM 884 O O . LYS A 1 113 ? -17.641 22.969 -0.113 1 97.56 113 LYS A O 1
ATOM 889 N N . GLU A 1 114 ? -15.883 22 -1.052 1 97.06 114 GLU A N 1
ATOM 890 C CA . GLU A 1 114 ? -16.531 21.797 -2.346 1 97.06 114 GLU A CA 1
ATOM 891 C C . GLU A 1 114 ? -17.516 20.641 -2.301 1 97.06 114 GLU A C 1
ATOM 893 O O . GLU A 1 114 ? -18.453 20.578 -3.1 1 97.06 114 GLU A O 1
ATOM 898 N N . ASN A 1 115 ? -17.312 19.703 -1.333 1 96.94 115 ASN A N 1
ATOM 899 C CA . ASN A 1 115 ? -18.062 18.453 -1.44 1 96.94 115 ASN A CA 1
ATOM 900 C C . ASN A 1 115 ? -18.984 18.25 -0.244 1 96.94 115 ASN A C 1
ATOM 902 O O . ASN A 1 115 ? -19.875 17.391 -0.285 1 96.94 115 ASN A O 1
ATOM 906 N N . SER A 1 116 ? -18.75 18.969 0.795 1 95.62 116 SER A N 1
ATOM 907 C CA . SER A 1 116 ? -19.594 18.891 1.979 1 95.62 116 SER A CA 1
ATOM 908 C C . SER A 1 116 ? -20.297 20.219 2.25 1 95.62 116 SER A C 1
ATOM 910 O O . SER A 1 116 ? -19.844 21.016 3.061 1 95.62 116 SER A O 1
ATOM 912 N N . LYS A 1 117 ? -21.516 20.375 1.856 1 91 117 LYS A N 1
ATOM 913 C CA . LYS A 1 117 ? -22.188 21.672 1.899 1 91 117 LYS A CA 1
ATOM 914 C C . LYS A 1 117 ? -22.938 21.859 3.221 1 91 117 LYS A C 1
ATOM 916 O O . LYS A 1 117 ? -23.281 22.984 3.596 1 91 117 LYS A O 1
ATOM 921 N N . ASN A 1 118 ? -23.094 20.828 3.949 1 91.88 118 ASN A N 1
ATOM 922 C CA . ASN A 1 118 ? -23.922 20.906 5.152 1 91.88 118 ASN A CA 1
ATOM 923 C C . ASN A 1 118 ? -23.062 21.078 6.406 1 91.88 118 ASN A C 1
ATOM 925 O O . ASN A 1 118 ? -23.562 20.953 7.527 1 91.88 118 ASN A O 1
ATOM 929 N N . ILE A 1 119 ? -21.766 21.297 6.234 1 96.44 119 ILE A N 1
ATOM 930 C CA . ILE A 1 119 ? -20.891 21.469 7.387 1 96.44 119 ILE A CA 1
ATOM 931 C C . ILE A 1 119 ? -20.125 22.781 7.266 1 96.44 119 ILE A C 1
ATOM 933 O O . ILE A 1 119 ? -19.766 23.203 6.164 1 96.44 119 ILE A O 1
ATOM 937 N N . LYS A 1 120 ? -19.969 23.422 8.367 1 97.88 120 LYS A N 1
ATOM 938 C CA . LYS A 1 120 ? -19.141 24.625 8.398 1 97.88 120 LYS A CA 1
ATOM 939 C C . LYS A 1 120 ? -17.656 24.266 8.312 1 97.88 120 LYS A C 1
ATOM 941 O O . LYS A 1 120 ? -17.141 23.516 9.141 1 97.88 120 LYS A O 1
ATOM 946 N N . VAL A 1 121 ? -17.016 24.797 7.301 1 98.31 121 VAL A N 1
ATOM 947 C CA . VAL A 1 121 ? -15.602 24.5 7.066 1 98.31 121 VAL A CA 1
ATOM 948 C C . VAL A 1 121 ? -14.75 25.719 7.398 1 98.31 121 VAL A C 1
ATOM 950 O O . VAL A 1 121 ? -14.938 26.797 6.805 1 98.31 121 VAL A O 1
ATOM 953 N N . LYS A 1 122 ? -13.836 25.594 8.328 1 98.38 122 LYS A N 1
ATOM 954 C CA . LYS A 1 122 ? -12.938 26.672 8.727 1 98.38 122 LYS A CA 1
ATOM 955 C C . LYS A 1 122 ? -11.477 26.266 8.539 1 98.38 122 LYS A C 1
ATOM 957 O O . LYS A 1 122 ? -11.109 25.109 8.789 1 98.38 122 LYS A O 1
ATOM 962 N N . SER A 1 123 ? -10.719 27.25 8.117 1 98.69 123 SER A N 1
ATOM 963 C CA . SER A 1 123 ? -9.273 27.047 8.078 1 98.69 123 SER A CA 1
ATOM 964 C C . SER A 1 123 ? -8.664 27.172 9.469 1 98.69 123 SER A C 1
ATOM 966 O O . SER A 1 123 ? -9.07 28.016 10.266 1 98.69 123 SER A O 1
ATOM 968 N N . LEU A 1 124 ? -7.695 26.344 9.695 1 98.88 124 LEU A N 1
ATOM 969 C CA . LEU A 1 124 ? -6.953 26.438 10.945 1 98.88 124 LEU A CA 1
ATOM 970 C C . LEU A 1 124 ? -6.406 27.844 11.156 1 98.88 124 LEU A C 1
ATOM 972 O O . LEU A 1 124 ? -6.383 28.344 12.281 1 98.88 124 LEU A O 1
ATOM 976 N N . TRP A 1 125 ? -6.039 28.5 10.109 1 98.81 125 TRP A N 1
ATOM 977 C CA . TRP A 1 125 ? -5.371 29.797 10.188 1 98.81 125 TRP A CA 1
ATOM 978 C C . TRP A 1 125 ? -6.359 30.906 10.57 1 98.81 125 TRP A C 1
ATOM 980 O O . TRP A 1 125 ? -6.023 31.812 11.336 1 98.81 125 TRP A O 1
ATOM 990 N N . GLU A 1 126 ? -7.57 30.781 10.008 1 98.62 126 GLU A N 1
ATOM 991 C CA . GLU A 1 126 ? -8.609 31.719 10.43 1 98.62 126 GLU A CA 1
ATOM 992 C C . GLU A 1 126 ? -8.938 31.547 11.914 1 98.62 126 GLU A C 1
ATOM 994 O O . GLU A 1 126 ? -9.133 32.531 12.625 1 98.62 126 GLU A O 1
ATOM 999 N N . VAL A 1 127 ? -8.953 30.312 12.32 1 98.81 127 VAL A N 1
ATOM 1000 C CA . VAL A 1 127 ? -9.266 30 13.711 1 98.81 127 VAL A CA 1
ATOM 1001 C C . VAL A 1 127 ? -8.172 30.531 14.625 1 98.81 127 VAL A C 1
ATOM 1003 O O . VAL A 1 127 ? -8.453 31.219 15.609 1 98.81 127 VAL A O 1
ATOM 1006 N N . ILE A 1 128 ? -6.91 30.297 14.297 1 98.75 128 ILE A N 1
ATOM 1007 C CA . ILE A 1 128 ? -5.785 30.734 15.117 1 98.75 128 ILE A CA 1
ATOM 1008 C C . ILE A 1 128 ? -5.738 32.25 15.148 1 98.75 128 ILE A C 1
ATOM 1010 O O . ILE A 1 128 ? -5.484 32.875 16.203 1 98.75 128 ILE A O 1
ATOM 1014 N N . SER A 1 129 ? -5.977 32.844 14.016 1 98.19 129 SER A N 1
ATOM 1015 C CA . SER A 1 129 ? -5.984 34.312 13.945 1 98.19 129 SER A CA 1
ATOM 1016 C C . SER A 1 129 ? -7.035 34.906 14.875 1 98.19 129 SER A C 1
ATOM 1018 O O . SER A 1 129 ? -6.84 35.969 15.438 1 98.19 129 SER A O 1
ATOM 1020 N N . THR A 1 130 ? -8.117 34.188 15.055 1 97.69 130 THR A N 1
ATOM 1021 C CA . THR A 1 130 ? -9.227 34.688 15.875 1 97.69 130 THR A CA 1
ATOM 1022 C C . THR A 1 130 ? -8.93 34.469 17.359 1 97.69 130 THR A C 1
ATOM 1024 O O . THR A 1 130 ? -9.141 35.344 18.172 1 97.69 130 THR A O 1
ATOM 1027 N N . ILE A 1 131 ? -8.406 33.312 17.734 1 96.69 131 ILE A N 1
ATOM 1028 C CA . ILE A 1 131 ? -8.195 33 19.141 1 96.69 131 ILE A CA 1
ATOM 1029 C C . ILE A 1 131 ? -6.855 33.562 19.609 1 96.69 131 ILE A C 1
ATOM 1031 O O . ILE A 1 131 ? -6.605 33.656 20.812 1 96.69 131 ILE A O 1
ATOM 1035 N N . ASP A 1 132 ? -6.008 33.875 18.719 1 96.19 132 ASP A N 1
ATOM 1036 C CA . ASP A 1 132 ? -4.672 34.438 18.953 1 96.19 132 ASP A CA 1
ATOM 1037 C C . ASP A 1 132 ? -3.648 33.312 19.141 1 96.19 132 ASP A C 1
ATOM 1039 O O . ASP A 1 132 ? -4 32.188 19.531 1 96.19 132 ASP A O 1
ATOM 1043 N N . ILE A 1 133 ? -2.377 33.594 18.812 1 97.81 133 ILE A N 1
ATOM 1044 C CA . ILE A 1 133 ? -1.286 32.656 18.984 1 97.81 133 ILE A CA 1
ATOM 1045 C C . ILE A 1 133 ? -0.943 32.531 20.453 1 97.81 133 ILE A C 1
ATOM 1047 O O . ILE A 1 133 ? -1.29 33.375 21.266 1 97.81 133 ILE A O 1
ATOM 1051 N N . PRO A 1 134 ? -0.321 31.422 20.828 1 96.25 134 PRO A N 1
ATOM 1052 C CA . PRO A 1 134 ? 0.108 31.328 22.219 1 96.25 134 PRO A CA 1
ATOM 1053 C C . PRO A 1 134 ? 0.98 32.5 22.656 1 96.25 134 PRO A C 1
ATOM 1055 O O . PRO A 1 134 ? 1.816 32.969 21.875 1 96.25 134 PRO A O 1
ATOM 1058 N N . ASN A 1 135 ? 0.858 32.844 23.859 1 96 135 ASN A N 1
ATOM 1059 C CA . ASN A 1 135 ? 1.553 34 24.375 1 96 135 ASN A CA 1
ATOM 1060 C C . ASN A 1 135 ? 3.068 33.844 24.297 1 96 135 ASN A C 1
ATOM 1062 O O . ASN A 1 135 ? 3.787 34.812 24 1 96 135 ASN A O 1
ATOM 1066 N N . HIS A 1 136 ? 3.514 32.688 24.547 1 94.75 136 HIS A N 1
ATOM 1067 C CA . HIS A 1 136 ? 4.949 32.469 24.688 1 94.75 136 HIS A CA 1
ATOM 1068 C C . HIS A 1 136 ? 5.66 32.562 23.344 1 94.75 136 HIS A C 1
ATOM 1070 O O . HIS A 1 136 ? 6.887 32.656 23.281 1 94.75 136 HIS A O 1
ATOM 1076 N N . ILE A 1 137 ? 4.922 32.656 22.188 1 96.56 137 ILE A N 1
ATOM 1077 C CA . ILE A 1 137 ? 5.598 32.75 20.891 1 96.56 137 ILE A CA 1
ATOM 1078 C C . ILE A 1 137 ? 5.32 34.125 20.266 1 96.56 137 ILE A C 1
ATOM 1080 O O . ILE A 1 137 ? 5.676 34.344 19.109 1 96.56 137 ILE A O 1
ATOM 1084 N N . LYS A 1 138 ? 4.633 35.031 20.922 1 97.62 138 LYS A N 1
ATOM 1085 C CA . LYS A 1 138 ? 4.461 36.375 20.453 1 97.62 138 LYS A CA 1
ATOM 1086 C C . LYS A 1 138 ? 5.805 37.094 20.344 1 97.62 138 LYS A C 1
ATOM 1088 O O . LYS A 1 138 ? 6.574 37.156 21.297 1 97.62 138 LYS A O 1
ATOM 1093 N N . ASN A 1 139 ? 6.102 37.562 19.219 1 97.69 139 ASN A N 1
ATOM 1094 C CA . ASN A 1 139 ? 7.328 38.281 18.906 1 97.69 139 ASN A CA 1
ATOM 1095 C C . ASN A 1 139 ? 8.57 37.438 19.156 1 97.69 139 ASN A C 1
ATOM 1097 O O . ASN A 1 139 ? 9.656 37.969 19.375 1 97.69 139 ASN A O 1
ATOM 1101 N N . LYS A 1 140 ? 8.383 36.188 19.219 1 95.94 140 LYS A N 1
ATOM 1102 C CA . LYS A 1 140 ? 9.477 35.281 19.5 1 95.94 140 LYS A CA 1
ATOM 1103 C C . LYS A 1 140 ? 10.578 35.375 18.453 1 95.94 140 LYS A C 1
ATOM 1105 O O . LYS A 1 140 ? 11.758 35.156 18.75 1 95.94 140 LYS A O 1
ATOM 1110 N N . TYR A 1 141 ? 10.227 35.75 17.234 1 96.25 141 TYR A N 1
ATOM 1111 C CA . TYR A 1 141 ? 11.18 35.688 16.125 1 96.25 141 TYR A CA 1
ATOM 1112 C C . TYR A 1 141 ? 11.562 37.094 15.648 1 96.25 141 TYR A C 1
ATOM 1114 O O . TYR A 1 141 ? 12.102 37.25 14.555 1 96.25 141 TYR A O 1
ATOM 1122 N N . LYS A 1 142 ? 11.32 38.062 16.453 1 96.62 142 LYS A N 1
ATOM 1123 C CA . LYS A 1 142 ? 11.539 39.469 16.062 1 96.62 142 LYS A CA 1
ATOM 1124 C C . LYS A 1 142 ? 13.016 39.719 15.789 1 96.62 142 LYS A C 1
ATOM 1126 O O . LYS A 1 142 ? 13.352 40.531 14.93 1 96.62 142 LYS A O 1
ATOM 1131 N N . ASP A 1 143 ? 13.906 38.938 16.484 1 95.69 143 ASP A N 1
ATOM 1132 C CA . ASP A 1 143 ? 15.336 39.188 16.375 1 95.69 143 ASP A CA 1
ATOM 1133 C C . ASP A 1 143 ? 15.992 38.188 15.445 1 95.69 143 ASP A C 1
ATOM 1135 O O . ASP A 1 143 ? 17.219 38.188 15.289 1 95.69 143 ASP A O 1
ATOM 1139 N N . LEU A 1 144 ? 15.203 37.344 14.867 1 94.19 144 LEU A N 1
ATOM 1140 C CA . LEU A 1 144 ? 15.734 36.375 13.93 1 94.19 144 LEU A CA 1
ATOM 1141 C C . LEU A 1 144 ? 16.219 37.031 12.648 1 94.19 144 LEU A C 1
ATOM 1143 O O . LEU A 1 144 ? 15.5 37.844 12.047 1 94.19 144 LEU A O 1
ATOM 1147 N N . ASP A 1 145 ? 17.5 36.719 12.266 1 93.81 145 ASP A N 1
ATOM 1148 C CA . ASP A 1 145 ? 18.062 37.281 11.055 1 93.81 145 ASP A CA 1
ATOM 1149 C C . ASP A 1 145 ? 17.781 36.406 9.836 1 93.81 145 ASP A C 1
ATOM 1151 O O . ASP A 1 145 ? 18.703 36.031 9.117 1 93.81 145 ASP A O 1
ATOM 1155 N N . ILE A 1 146 ? 16.609 36 9.625 1 95.44 146 ILE A N 1
ATOM 1156 C CA . ILE A 1 146 ? 16.125 35.25 8.492 1 95.44 146 ILE A CA 1
ATOM 1157 C C . ILE A 1 146 ? 14.828 35.844 7.969 1 95.44 146 ILE A C 1
ATOM 1159 O O . ILE A 1 146 ? 13.938 36.188 8.75 1 95.44 146 ILE A O 1
ATOM 1163 N N . THR A 1 147 ? 14.805 36.094 6.734 1 97.5 147 THR A N 1
ATOM 1164 C CA . THR A 1 147 ? 13.562 36.469 6.059 1 97.5 147 THR A CA 1
ATOM 1165 C C . THR A 1 147 ? 12.984 35.281 5.309 1 97.5 147 THR A C 1
ATOM 1167 O O . THR A 1 147 ? 13.633 34.719 4.418 1 97.5 147 THR A O 1
ATOM 1170 N N . PHE A 1 148 ? 11.852 34.875 5.637 1 98.38 148 PHE A N 1
ATOM 1171 C CA . PHE A 1 148 ? 11.195 33.75 4.965 1 98.38 148 PHE A CA 1
ATOM 1172 C C . PHE A 1 148 ? 10.375 34.25 3.779 1 98.38 148 PHE A C 1
ATOM 1174 O O . PHE A 1 148 ? 9.672 35.281 3.879 1 98.38 148 PHE A O 1
ATOM 1181 N N . ALA A 1 149 ? 10.523 33.625 2.639 1 98.81 149 ALA A N 1
ATOM 1182 C CA . ALA A 1 149 ? 9.531 33.844 1.59 1 98.81 149 ALA A CA 1
ATOM 1183 C C . ALA A 1 149 ? 8.242 33.094 1.893 1 98.81 149 ALA A C 1
ATOM 1185 O O . ALA A 1 149 ? 8.266 31.875 2.152 1 98.81 149 ALA A O 1
ATOM 1186 N N . LEU A 1 150 ? 7.133 33.781 1.925 1 98.88 150 LEU A N 1
ATOM 1187 C CA . LEU A 1 150 ? 5.859 33.156 2.281 1 98.88 150 LEU A CA 1
ATOM 1188 C C . LEU A 1 150 ? 5.152 32.625 1.046 1 98.88 150 LEU A C 1
ATOM 1190 O O . LEU A 1 150 ? 4.75 33.375 0.167 1 98.88 150 LEU A O 1
ATOM 1194 N N . HIS A 1 151 ? 5.02 31.312 0.95 1 98.88 151 HIS A N 1
ATOM 1195 C CA . HIS A 1 151 ? 4.316 30.688 -0.16 1 98.88 151 HIS A CA 1
ATOM 1196 C C . HIS A 1 151 ? 2.859 30.406 0.196 1 98.88 151 HIS A C 1
ATOM 1198 O O . HIS A 1 151 ? 2.574 29.688 1.149 1 98.88 151 HIS A O 1
ATOM 1204 N N . ASP A 1 152 ? 1.964 30.969 -0.579 1 98.81 152 ASP A N 1
ATOM 1205 C CA . ASP A 1 152 ? 0.543 30.641 -0.478 1 98.81 152 ASP A CA 1
ATOM 1206 C C . ASP A 1 152 ? 0.199 29.406 -1.31 1 98.81 152 ASP A C 1
ATOM 1208 O O . ASP A 1 152 ? 0.414 29.391 -2.523 1 98.81 152 ASP A O 1
ATOM 1212 N N . PRO A 1 153 ? -0.34 28.359 -0.675 1 98.69 153 PRO A N 1
ATOM 1213 C CA . PRO A 1 153 ? -0.726 27.172 -1.438 1 98.69 153 PRO A CA 1
ATOM 1214 C C . PRO A 1 153 ? -1.814 27.469 -2.469 1 98.69 153 PRO A C 1
ATOM 1216 O O . PRO A 1 153 ? -2.723 28.25 -2.209 1 98.69 153 PRO A O 1
ATOM 1219 N N . CYS A 1 154 ? -1.782 26.781 -3.557 1 98 154 CYS A N 1
ATOM 1220 C CA . CYS A 1 154 ? -2.645 27.078 -4.695 1 98 154 CYS A CA 1
ATOM 1221 C C . CYS A 1 154 ? -4.109 26.844 -4.348 1 98 154 CYS A C 1
ATOM 1223 O O . CYS A 1 154 ? -4.988 27.562 -4.836 1 98 154 CYS A O 1
ATOM 1225 N N . PRO A 1 155 ? -4.473 25.875 -3.449 1 97.81 155 PRO A N 1
ATOM 1226 C CA . PRO A 1 155 ? -5.895 25.719 -3.129 1 97.81 155 PRO A CA 1
ATOM 1227 C C . PRO A 1 155 ? -6.477 26.938 -2.41 1 97.81 155 PRO A C 1
ATOM 1229 O O . PRO A 1 155 ? -7.695 27.062 -2.271 1 97.81 155 PRO A O 1
ATOM 1232 N N . THR A 1 156 ? -5.672 27.844 -1.926 1 98.06 156 THR A N 1
ATOM 1233 C CA . THR A 1 156 ? -6.16 28.984 -1.152 1 98.06 156 THR A CA 1
ATOM 1234 C C . THR A 1 156 ? -6.27 30.219 -2.029 1 98.06 156 THR A C 1
ATOM 1236 O O . THR A 1 156 ? -6.527 31.328 -1.53 1 98.06 156 THR A O 1
ATOM 1239 N N . ARG A 1 157 ? -6.098 30.078 -3.318 1 97.81 157 ARG A N 1
ATOM 1240 C CA . ARG A 1 157 ? -6.02 31.188 -4.25 1 97.81 157 ARG A CA 1
ATOM 1241 C C . ARG A 1 157 ? -7.172 32.156 -4.031 1 97.81 157 ARG A C 1
ATOM 1243 O O . ARG A 1 157 ? -6.969 33.375 -4.031 1 97.81 157 ARG A O 1
ATOM 1250 N N . ASN A 1 158 ? -8.383 31.672 -3.793 1 97.25 158 ASN A N 1
ATOM 1251 C CA . ASN A 1 158 ? -9.555 32.531 -3.686 1 97.25 158 ASN A CA 1
ATOM 1252 C C . ASN A 1 158 ? -10.008 32.688 -2.236 1 97.25 158 ASN A C 1
ATOM 1254 O O . ASN A 1 158 ? -11.172 32.969 -1.971 1 97.25 158 ASN A O 1
ATOM 1258 N N . GLU A 1 159 ? -9.086 32.406 -1.301 1 98.38 159 GLU A N 1
ATOM 1259 C CA . GLU A 1 159 ? -9.398 32.5 0.123 1 98.38 159 GLU A CA 1
ATOM 1260 C C . GLU A 1 159 ? -8.641 33.656 0.791 1 98.38 159 GLU A C 1
ATOM 1262 O O . GLU A 1 159 ? -7.703 33.406 1.553 1 98.38 159 GLU A O 1
ATOM 1267 N N . SER A 1 160 ? -9.125 34.906 0.612 1 98.31 160 SER A N 1
ATOM 1268 C CA . SER A 1 160 ? -8.438 36.094 1.08 1 98.31 160 SER A CA 1
ATOM 1269 C C . SER A 1 160 ? -8.336 36.125 2.602 1 98.31 160 SER A C 1
ATOM 1271 O O . SER A 1 160 ? -7.359 36.625 3.156 1 98.31 160 SER A O 1
ATOM 1273 N N . ASN A 1 161 ? -9.375 35.562 3.229 1 98.25 161 ASN A N 1
ATOM 1274 C CA . ASN A 1 161 ? -9.352 35.5 4.688 1 98.25 161 ASN A CA 1
ATOM 1275 C C . ASN A 1 161 ? -8.195 34.656 5.207 1 98.25 161 ASN A C 1
ATOM 1277 O O . ASN A 1 161 ? -7.605 34.969 6.242 1 98.25 161 ASN A O 1
ATOM 1281 N N . ILE A 1 162 ? -7.902 33.594 4.5 1 98.81 162 ILE A N 1
ATOM 1282 C CA . ILE A 1 162 ? -6.777 32.75 4.895 1 98.81 162 ILE A CA 1
ATOM 1283 C C . ILE A 1 162 ? -5.469 33.5 4.691 1 98.81 162 ILE A C 1
ATOM 1285 O O . ILE A 1 162 ? -4.582 33.469 5.551 1 98.81 162 ILE A O 1
ATOM 1289 N N . HIS A 1 163 ? -5.371 34.281 3.559 1 98.81 163 HIS A N 1
ATOM 1290 C CA . HIS A 1 163 ? -4.18 35.062 3.283 1 98.81 163 HIS A CA 1
ATOM 1291 C C . HIS A 1 163 ? -3.926 36.062 4.391 1 98.81 163 HIS A C 1
ATOM 1293 O O . HIS A 1 163 ? -2.801 36.188 4.883 1 98.81 163 HIS A O 1
ATOM 1299 N N . GLU A 1 164 ? -4.945 36.75 4.809 1 98.69 164 GLU A N 1
ATOM 1300 C CA . GLU A 1 164 ? -4.824 37.75 5.852 1 98.69 164 GLU A CA 1
ATOM 1301 C C . GLU A 1 164 ? -4.488 37.125 7.199 1 98.69 164 GLU A C 1
ATOM 1303 O O . GLU A 1 164 ? -3.65 37.625 7.941 1 98.69 164 GLU A O 1
ATOM 1308 N N . SER A 1 165 ? -5.148 36.031 7.477 1 98.81 165 SER A N 1
ATOM 1309 C CA . SER A 1 165 ? -4.953 35.344 8.758 1 98.81 165 SER A CA 1
ATOM 1310 C C . SER A 1 165 ? -3.51 34.906 8.914 1 98.81 165 SER A C 1
ATOM 1312 O O . SER A 1 165 ? -2.912 35.062 9.984 1 98.81 165 SER A O 1
ATOM 1314 N N . ILE A 1 166 ? -2.941 34.312 7.844 1 98.75 166 ILE A N 1
ATOM 1315 C CA . ILE A 1 166 ? -1.58 33.781 7.906 1 98.75 166 ILE A CA 1
ATOM 1316 C C . ILE A 1 166 ? -0.599 34.938 8.125 1 98.75 166 ILE A C 1
ATOM 1318 O O . ILE A 1 166 ? 0.348 34.812 8.906 1 98.75 166 ILE A O 1
ATOM 1322 N N . ARG A 1 167 ? -0.76 36.031 7.484 1 98.75 167 ARG A N 1
ATOM 1323 C CA . ARG A 1 167 ? 0.13 37.188 7.613 1 98.75 167 ARG A CA 1
ATOM 1324 C C . ARG A 1 167 ? 0.004 37.812 8.992 1 98.75 167 ARG A C 1
ATOM 1326 O O . ARG A 1 167 ? 0.994 38.281 9.555 1 98.75 167 ARG A O 1
ATOM 1333 N N . LYS A 1 168 ? -1.23 37.844 9.523 1 98.75 168 LYS A N 1
ATOM 1334 C CA . LYS A 1 168 ? -1.391 38.312 10.898 1 98.75 168 LYS A CA 1
ATOM 1335 C C . LYS A 1 168 ? -0.604 37.438 11.867 1 98.75 168 LYS A C 1
ATOM 1337 O O . LYS A 1 168 ? 0.081 37.938 12.758 1 98.75 168 LYS A O 1
ATOM 1342 N N . ILE A 1 169 ? -0.757 36.125 11.719 1 98.81 169 ILE A N 1
ATOM 1343 C CA . ILE A 1 169 ? -0.096 35.156 12.594 1 98.81 169 ILE A CA 1
ATOM 1344 C C . ILE A 1 169 ? 1.418 35.344 12.516 1 98.81 169 ILE A C 1
ATOM 1346 O O . ILE A 1 169 ? 2.098 35.406 13.539 1 98.81 169 ILE A O 1
ATOM 1350 N N . VAL A 1 170 ? 1.966 35.438 11.266 1 98.44 170 VAL A N 1
ATOM 1351 C CA . VAL A 1 170 ? 3.4 35.594 11.047 1 98.44 170 VAL A CA 1
ATOM 1352 C C . VAL A 1 170 ? 3.879 36.906 11.672 1 98.44 170 VAL A C 1
ATOM 1354 O O . VAL A 1 170 ? 4.938 36.938 12.305 1 98.44 170 VAL A O 1
ATOM 1357 N N . ASN A 1 171 ? 3.088 37.938 11.508 1 98.5 171 ASN A N 1
ATOM 1358 C CA . ASN A 1 171 ? 3.414 39.219 12.102 1 98.5 171 ASN A CA 1
ATOM 1359 C C . ASN A 1 171 ? 3.428 39.156 13.625 1 98.5 171 ASN A C 1
ATOM 1361 O O . ASN A 1 171 ? 4.332 39.688 14.266 1 98.5 171 ASN A O 1
ATOM 1365 N N . ASP A 1 172 ? 2.449 38.531 14.211 1 98.62 172 ASP A N 1
ATOM 1366 C CA . ASP A 1 172 ? 2.346 38.406 15.656 1 98.62 172 ASP A CA 1
ATOM 1367 C C . ASP A 1 172 ? 3.543 37.625 16.234 1 98.62 172 ASP A C 1
ATOM 1369 O O . ASP A 1 172 ? 3.975 37.906 17.359 1 98.62 172 ASP A O 1
ATOM 1373 N N . MET A 1 173 ? 4.07 36.719 15.461 1 98.19 173 MET A N 1
ATOM 1374 C CA . MET A 1 173 ? 5.215 35.938 15.906 1 98.19 173 MET A CA 1
ATOM 1375 C C . MET A 1 173 ? 6.516 36.719 15.719 1 98.19 173 MET A C 1
ATOM 1377 O O . MET A 1 173 ? 7.559 36.312 16.25 1 98.19 173 MET A O 1
ATOM 1381 N N . GLY A 1 174 ? 6.457 37.844 14.969 1 98.25 174 GLY A N 1
ATOM 1382 C CA . GLY A 1 174 ? 7.629 38.656 14.711 1 98.25 174 GLY A CA 1
ATOM 1383 C C . GLY A 1 174 ? 8.477 38.156 13.562 1 98.25 174 GLY A C 1
ATOM 1384 O O . GLY A 1 174 ? 9.68 38.406 13.508 1 98.25 174 GLY A O 1
ATOM 1385 N N . ILE A 1 175 ? 7.91 37.438 12.594 1 97.56 175 ILE A N 1
ATOM 1386 C CA . ILE A 1 175 ? 8.633 36.844 11.484 1 97.56 175 ILE A CA 1
ATOM 1387 C C . ILE A 1 175 ? 8.711 37.812 10.32 1 97.56 175 ILE A C 1
ATOM 1389 O O . ILE A 1 175 ? 7.695 38.406 9.93 1 97.56 175 ILE A O 1
ATOM 1393 N N . LYS A 1 176 ? 9.906 37.969 9.797 1 97.81 176 LYS A N 1
ATOM 1394 C CA . LYS A 1 176 ? 10.078 38.75 8.586 1 97.81 176 LYS A CA 1
ATOM 1395 C C . LYS A 1 176 ? 9.758 37.938 7.336 1 97.81 176 LYS A C 1
ATOM 1397 O O . LYS A 1 176 ? 10.266 36.844 7.168 1 97.81 176 LYS A O 1
ATOM 1402 N N . ILE A 1 177 ? 8.93 38.562 6.41 1 98.19 177 ILE A N 1
ATOM 1403 C CA . ILE A 1 177 ? 8.539 37.75 5.258 1 98.19 177 ILE A CA 1
ATOM 1404 C C . ILE A 1 177 ? 8.859 38.5 3.969 1 98.19 177 ILE A C 1
ATOM 1406 O O . ILE A 1 177 ? 8.852 39.75 3.945 1 98.19 177 ILE A O 1
ATOM 1410 N N . GLU A 1 178 ? 9.242 37.781 3.047 1 98.38 178 GLU A N 1
ATOM 1411 C CA . GLU A 1 178 ? 9.273 38.156 1.64 1 98.38 178 GLU A CA 1
ATOM 1412 C C . GLU A 1 178 ? 8.078 37.594 0.88 1 98.38 178 GLU A C 1
ATOM 1414 O O . GLU A 1 178 ? 7.809 36.375 0.956 1 98.38 178 GLU A O 1
ATOM 1419 N N . GLU A 1 179 ? 7.34 38.5 0.167 1 98.31 179 GLU A N 1
ATOM 1420 C CA . GLU A 1 179 ? 6.242 38 -0.656 1 98.31 179 GLU A CA 1
ATOM 1421 C C . GLU A 1 179 ? 6.75 37.406 -1.972 1 98.31 179 GLU A C 1
ATOM 1423 O O . GLU A 1 179 ? 7.688 37.969 -2.57 1 98.31 179 GLU A O 1
ATOM 1428 N N . PHE A 1 180 ? 6.152 36.312 -2.373 1 98.12 180 PHE A N 1
ATOM 1429 C CA . PHE A 1 180 ? 6.387 35.812 -3.729 1 98.12 180 PHE A CA 1
ATOM 1430 C C . PHE A 1 180 ? 5.887 36.844 -4.754 1 98.12 180 PHE A C 1
ATOM 1432 O O . PHE A 1 180 ? 4.949 37.594 -4.484 1 98.12 180 PHE A O 1
ATOM 1439 N N . ASN A 1 181 ? 6.527 36.781 -5.961 1 95.62 181 ASN A N 1
ATOM 1440 C CA . ASN A 1 181 ? 6.008 37.625 -7.039 1 95.62 181 ASN A CA 1
ATOM 1441 C C . ASN A 1 181 ? 4.539 37.312 -7.32 1 95.62 181 ASN A C 1
ATOM 1443 O O . ASN A 1 181 ? 3.74 38.25 -7.52 1 95.62 181 ASN A O 1
ATOM 1447 N N . ASN A 1 182 ? 4.277 36.062 -7.414 1 97.75 182 ASN A N 1
ATOM 1448 C CA . ASN A 1 182 ? 2.9 35.594 -7.488 1 97.75 182 ASN A CA 1
ATOM 1449 C C . ASN A 1 182 ? 2.41 35.062 -6.141 1 97.75 182 ASN A C 1
ATOM 1451 O O . ASN A 1 182 ? 2.664 33.906 -5.777 1 97.75 182 ASN A O 1
ATOM 1455 N N . SER A 1 183 ? 1.647 35.875 -5.402 1 98 183 SER A N 1
ATOM 1456 C CA . SER A 1 183 ? 1.183 35.531 -4.059 1 98 183 SER A CA 1
ATOM 1457 C C . SER A 1 183 ? -0.32 35.75 -3.924 1 98 183 SER A C 1
ATOM 1459 O O . SER A 1 183 ? -0.96 36.281 -4.84 1 98 183 SER A O 1
ATOM 1461 N N . LYS A 1 184 ? -0.869 35.281 -2.869 1 98.31 184 LYS A N 1
ATOM 1462 C CA . LYS A 1 184 ? -2.285 35.469 -2.566 1 98.31 184 LYS A CA 1
ATOM 1463 C C . LYS A 1 184 ? -3.16 35 -3.729 1 98.31 184 LYS A C 1
ATOM 1465 O O . LYS A 1 184 ? -3.045 33.875 -4.191 1 98.31 184 LYS A O 1
ATOM 1470 N N . GLU A 1 185 ? -3.932 35.812 -4.391 1 97.94 185 GLU A N 1
ATOM 1471 C CA . GLU A 1 185 ? -4.855 35.438 -5.461 1 97.94 185 GLU A CA 1
ATOM 1472 C C . GLU A 1 185 ? -4.105 35.094 -6.742 1 97.94 185 GLU A C 1
ATOM 1474 O O . GLU A 1 185 ? -4.672 34.469 -7.652 1 97.94 185 GLU A O 1
ATOM 1479 N N . LYS A 1 186 ? -2.846 35.406 -6.797 1 98.19 186 LYS A N 1
ATOM 1480 C CA . LYS A 1 186 ? -2.051 35.156 -7.996 1 98.19 186 LYS A CA 1
ATOM 1481 C C . LYS A 1 186 ? -1.095 34 -7.777 1 98.19 186 LYS A C 1
ATOM 1483 O O . LYS A 1 186 ? -0.239 33.719 -8.617 1 98.19 186 LYS A O 1
ATOM 1488 N N . THR A 1 187 ? -1.251 33.312 -6.668 1 98.5 187 THR A N 1
ATOM 1489 C CA . THR A 1 187 ? -0.319 32.25 -6.309 1 98.5 187 THR A CA 1
ATOM 1490 C C . THR A 1 187 ? -0.284 31.172 -7.391 1 98.5 187 THR A C 1
ATOM 1492 O O . THR A 1 187 ? -1.267 30.969 -8.109 1 98.5 187 THR A O 1
ATOM 1495 N N . LEU A 1 188 ? 0.9 30.516 -7.52 1 97.88 188 LEU A N 1
ATOM 1496 C CA . LEU A 1 188 ? 1.081 29.406 -8.453 1 97.88 188 LEU A CA 1
ATOM 1497 C C . LEU A 1 188 ? 1.286 28.094 -7.703 1 97.88 188 LEU A C 1
ATOM 1499 O O . LEU A 1 188 ? 1.726 28.094 -6.551 1 97.88 188 LEU A O 1
ATOM 1503 N N . CYS A 1 189 ? 0.947 27.031 -8.359 1 97.44 189 CYS A 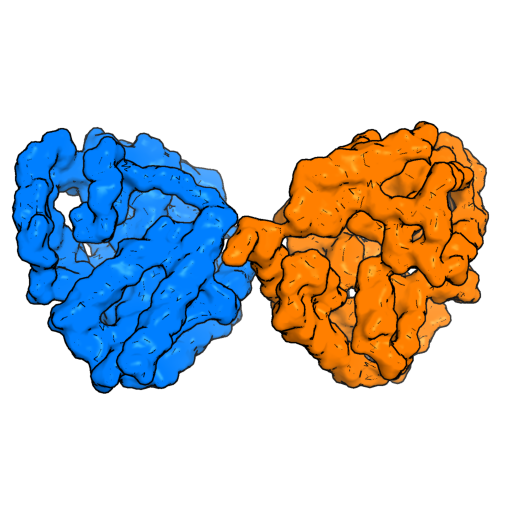N 1
ATOM 1504 C CA . CYS A 1 189 ? 1.041 25.688 -7.785 1 97.44 189 CYS A CA 1
ATOM 1505 C C . CYS A 1 189 ? 2.482 25.344 -7.422 1 97.44 189 CYS A C 1
ATOM 1507 O O . CYS A 1 189 ? 3.41 25.688 -8.156 1 97.44 189 CYS A O 1
ATOM 1509 N N . CYS A 1 190 ? 2.668 24.688 -6.328 1 97.88 190 CYS A N 1
ATOM 1510 C CA . CYS A 1 190 ? 4 24.281 -5.891 1 97.88 190 CYS A CA 1
ATOM 1511 C C . CYS A 1 190 ? 4.512 23.109 -6.711 1 97.88 190 CYS A C 1
ATOM 1513 O O . CYS A 1 190 ? 5.707 22.812 -6.703 1 97.88 190 CYS A O 1
ATOM 1515 N N . GLY A 1 191 ? 3.652 22.375 -7.375 1 96.81 191 GLY A N 1
ATOM 1516 C CA . GLY A 1 191 ? 4.043 21.234 -8.195 1 96.81 191 GLY A CA 1
ATOM 1517 C C . GLY A 1 191 ? 3.789 19.891 -7.527 1 96.81 191 GLY A C 1
ATOM 1518 O O . GLY A 1 191 ? 3.957 18.844 -8.148 1 96.81 191 GLY A O 1
ATOM 1519 N N . GLY A 1 192 ? 3.379 19.859 -6.277 1 94 192 GLY A N 1
ATOM 1520 C CA . GLY A 1 192 ? 3.279 18.641 -5.496 1 94 192 GLY A CA 1
ATOM 1521 C C . GLY A 1 192 ? 2.371 17.594 -6.125 1 94 192 GLY A C 1
ATOM 1522 O O . GLY A 1 192 ? 2.848 16.594 -6.664 1 94 192 GLY A O 1
ATOM 1523 N N . MET A 1 193 ? 1.121 17.828 -6.332 1 90.69 193 MET A N 1
ATOM 1524 C CA . MET A 1 193 ? 0.128 16.859 -6.793 1 90.69 193 MET A CA 1
ATOM 1525 C C . MET A 1 193 ? 0.214 16.672 -8.305 1 90.69 193 MET A C 1
ATOM 1527 O O . MET A 1 193 ? -0.362 15.727 -8.852 1 90.69 193 MET A O 1
ATOM 1531 N N . LEU A 1 194 ? 1.049 17.547 -8.922 1 92 194 LEU A N 1
ATOM 1532 C CA . LEU A 1 194 ? 1.297 17.359 -10.344 1 92 194 LEU A CA 1
ATOM 1533 C C . LEU A 1 194 ? 2.016 16.031 -10.602 1 92 194 LEU A C 1
ATOM 1535 O O . LEU A 1 194 ? 1.991 15.516 -11.719 1 92 194 LEU A O 1
ATOM 1539 N N . ASN A 1 195 ? 2.566 15.516 -9.578 1 90.81 195 ASN A N 1
ATOM 1540 C CA . ASN A 1 195 ? 3.287 14.25 -9.68 1 90.81 195 ASN A CA 1
ATOM 1541 C C . ASN A 1 195 ? 2.359 13.109 -10.07 1 90.81 195 ASN A C 1
ATOM 1543 O O . ASN A 1 195 ? 2.793 12.141 -10.695 1 90.81 195 ASN A O 1
ATOM 1547 N N . ILE A 1 196 ? 1.135 13.219 -9.688 1 90.81 196 ILE A N 1
ATOM 1548 C CA . ILE A 1 196 ? 0.136 12.203 -10 1 90.81 196 ILE A CA 1
ATOM 1549 C C . ILE A 1 196 ? -0.048 12.102 -11.508 1 90.81 196 ILE A C 1
ATOM 1551 O O . ILE A 1 196 ? -0.261 11.016 -12.047 1 90.81 196 ILE A O 1
ATOM 1555 N N . LYS A 1 197 ? 0.125 13.227 -12.203 1 89 197 LYS A N 1
ATOM 1556 C CA . LYS A 1 197 ? -0.114 13.266 -13.641 1 89 197 LYS A CA 1
ATOM 1557 C C . LYS A 1 197 ? 1.19 13.125 -14.422 1 89 197 LYS A C 1
ATOM 1559 O O . LYS A 1 197 ? 1.244 12.414 -15.43 1 89 197 LYS A O 1
ATOM 1564 N N . ASP A 1 198 ? 2.227 13.875 -13.938 1 92.12 198 ASP A N 1
ATOM 1565 C CA . ASP A 1 198 ? 3.494 13.914 -14.664 1 92.12 198 ASP A CA 1
ATOM 1566 C C . ASP A 1 198 ? 4.652 14.25 -13.727 1 92.12 198 ASP A C 1
ATOM 1568 O O . ASP A 1 198 ? 4.816 15.406 -13.328 1 92.12 198 ASP A O 1
ATOM 1572 N N . LYS A 1 199 ? 5.496 13.297 -13.562 1 91.94 199 LYS A N 1
ATOM 1573 C CA . LYS A 1 199 ? 6.582 13.453 -12.602 1 91.94 199 LYS A CA 1
ATOM 1574 C C . LYS A 1 199 ? 7.566 14.523 -13.055 1 91.94 199 LYS A C 1
ATOM 1576 O O . LYS A 1 199 ? 8.023 15.344 -12.25 1 91.94 199 LYS A O 1
ATOM 1581 N N . SER A 1 200 ? 7.949 14.492 -14.32 1 95.25 200 SER A N 1
ATOM 1582 C CA . SER A 1 200 ? 8.914 15.445 -14.852 1 95.25 200 SER A CA 1
ATOM 1583 C C . SER A 1 200 ? 8.375 16.875 -14.789 1 95.25 200 SER A C 1
ATOM 1585 O O . SER A 1 200 ? 9.094 17.797 -14.406 1 95.25 200 SER A O 1
ATOM 1587 N N . LEU A 1 201 ? 7.16 17.078 -15.148 1 96.19 201 LEU A N 1
ATOM 1588 C CA . LEU A 1 201 ? 6.523 18.391 -15.078 1 96.19 201 LEU A CA 1
ATOM 1589 C C . LEU A 1 201 ? 6.457 18.875 -13.633 1 96.19 201 LEU A C 1
ATOM 1591 O O . LEU A 1 201 ? 6.656 20.062 -13.375 1 96.19 201 LEU A O 1
ATOM 1595 N N . ALA A 1 202 ? 6.152 17.984 -12.734 1 97.12 202 ALA A N 1
ATOM 1596 C CA . ALA A 1 202 ? 6.078 18.312 -11.312 1 97.12 202 ALA A CA 1
ATOM 1597 C C . ALA A 1 202 ? 7.418 18.828 -10.805 1 97.12 202 ALA A C 1
ATOM 1599 O O . ALA A 1 202 ? 7.48 19.875 -10.156 1 97.12 202 ALA A O 1
ATOM 1600 N N . LEU A 1 203 ? 8.445 18.109 -11.133 1 97.69 203 LEU A N 1
ATOM 1601 C CA . LEU A 1 203 ? 9.773 18.484 -10.68 1 97.69 203 LEU A CA 1
ATOM 1602 C C . LEU A 1 203 ? 10.172 19.859 -11.234 1 97.69 203 LEU A C 1
ATOM 1604 O O . LEU A 1 203 ? 10.727 20.688 -10.508 1 97.69 203 LEU A O 1
ATOM 1608 N N . ASN A 1 204 ? 9.914 20.047 -12.484 1 98.12 204 ASN A N 1
ATOM 1609 C CA . ASN A 1 204 ? 10.203 21.344 -13.102 1 98.12 204 ASN A CA 1
ATOM 1610 C C . ASN A 1 204 ? 9.438 22.469 -12.43 1 98.12 204 ASN A C 1
ATOM 1612 O O . ASN A 1 204 ? 9.992 23.547 -12.195 1 98.12 204 ASN A O 1
ATOM 1616 N N . GLN A 1 205 ? 8.195 22.219 -12.148 1 98.38 205 GLN A N 1
ATOM 1617 C CA . GLN A 1 205 ? 7.363 23.234 -11.5 1 98.38 205 GLN A CA 1
ATOM 1618 C C . GLN A 1 205 ? 7.852 23.531 -10.086 1 98.38 205 GLN A C 1
ATOM 1620 O O . GLN A 1 205 ? 7.832 24.672 -9.648 1 98.38 205 GLN A O 1
ATOM 1625 N N . MET A 1 206 ? 8.25 22.531 -9.328 1 98.75 206 MET A N 1
ATOM 1626 C CA . MET A 1 206 ? 8.781 22.703 -7.984 1 98.75 206 MET A CA 1
ATOM 1627 C C . MET A 1 206 ? 10.008 23.609 -8 1 98.75 206 MET A C 1
ATOM 1629 O O . MET A 1 206 ? 10.117 24.547 -7.195 1 98.75 206 MET A O 1
ATOM 1633 N N . LYS A 1 207 ? 10.875 23.344 -8.945 1 98.5 207 LYS A N 1
ATOM 1634 C CA . LYS A 1 207 ? 12.094 24.141 -9.07 1 98.5 207 LYS A CA 1
ATOM 1635 C C . LYS A 1 207 ? 11.758 25.578 -9.453 1 98.5 207 LYS A C 1
ATOM 1637 O O . LYS A 1 207 ? 12.305 26.516 -8.875 1 98.5 207 LYS A O 1
ATOM 1642 N N . LYS A 1 208 ? 10.922 25.719 -10.406 1 98.38 208 LYS A N 1
ATOM 1643 C CA . LYS A 1 208 ? 10.531 27.047 -10.875 1 98.38 208 LYS A CA 1
ATOM 1644 C C . LYS A 1 208 ? 9.914 27.859 -9.75 1 98.38 208 LYS A C 1
ATOM 1646 O O . LYS A 1 208 ? 10.281 29.016 -9.539 1 98.38 208 LYS A O 1
ATOM 1651 N N . ARG A 1 209 ? 8.969 27.25 -8.992 1 98.69 209 ARG A N 1
ATOM 1652 C CA . ARG A 1 209 ? 8.258 27.969 -7.93 1 98.69 209 ARG A CA 1
ATOM 1653 C C . ARG A 1 209 ? 9.203 28.344 -6.797 1 98.69 209 ARG A C 1
ATOM 1655 O O . ARG A 1 209 ? 9.172 29.484 -6.316 1 98.69 209 ARG A O 1
ATOM 1662 N N . ALA A 1 210 ? 10.016 27.406 -6.391 1 98.5 210 ALA A N 1
ATOM 1663 C CA . ALA A 1 210 ? 10.945 27.625 -5.289 1 98.5 210 ALA A CA 1
ATOM 1664 C C . ALA A 1 210 ? 11.922 28.75 -5.609 1 98.5 210 ALA A C 1
ATOM 1666 O O . ALA A 1 210 ? 12.328 29.5 -4.719 1 98.5 210 ALA A O 1
ATOM 1667 N N . ASN A 1 211 ? 12.25 28.906 -6.871 1 97.56 211 ASN A N 1
ATOM 1668 C CA . ASN A 1 211 ? 13.297 29.844 -7.238 1 97.56 211 ASN A CA 1
ATOM 1669 C C . ASN A 1 211 ? 12.727 31.188 -7.703 1 97.56 211 ASN A C 1
ATOM 1671 O O . ASN A 1 211 ? 13.453 32.031 -8.211 1 97.56 211 ASN A O 1
ATOM 1675 N N . GLU A 1 212 ? 11.5 31.391 -7.504 1 97.12 212 GLU A N 1
ATOM 1676 C CA . GLU A 1 212 ? 10.844 32.656 -7.836 1 97.12 212 GLU A CA 1
ATOM 1677 C C . GLU A 1 212 ? 11.211 33.75 -6.832 1 97.12 212 GLU A C 1
ATOM 1679 O O . GLU A 1 212 ? 10.961 34.938 -7.074 1 97.12 212 GLU A O 1
ATOM 1684 N N . VAL A 1 213 ? 11.758 33.438 -5.723 1 97.88 213 VAL A N 1
ATOM 1685 C CA . VAL A 1 213 ? 12.016 34.375 -4.648 1 97.88 213 VAL A CA 1
ATOM 1686 C C . VAL A 1 213 ? 13.516 34.438 -4.348 1 97.88 213 VAL A C 1
ATOM 1688 O O . VAL A 1 213 ? 14.266 33.531 -4.75 1 97.88 213 VAL A O 1
ATOM 1691 N N . ASN A 1 214 ? 13.93 35.438 -3.627 1 97.19 214 ASN A N 1
ATOM 1692 C CA . ASN A 1 214 ? 15.336 35.594 -3.279 1 97.19 214 ASN A CA 1
ATOM 1693 C C . ASN A 1 214 ? 15.695 34.844 -2.002 1 97.19 214 ASN A C 1
ATOM 1695 O O . ASN A 1 214 ? 16.812 34.344 -1.865 1 97.19 214 ASN A O 1
ATOM 1699 N N . SER A 1 215 ? 14.812 34.75 -1.143 1 97.88 215 SER A N 1
ATOM 1700 C CA . SER A 1 215 ? 15.086 34.125 0.148 1 97.88 215 SER A CA 1
ATOM 1701 C C . SER A 1 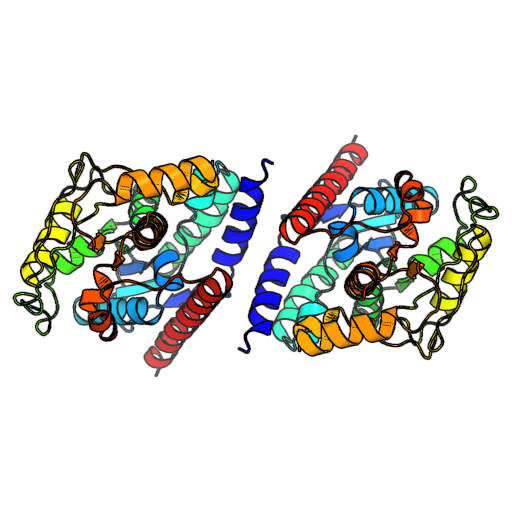215 ? 15.5 32.656 -0.018 1 97.88 215 SER A C 1
ATOM 1703 O O . SER A 1 215 ? 14.977 31.953 -0.884 1 97.88 215 SER A O 1
ATOM 1705 N N . LYS A 1 216 ? 16.391 32.25 0.811 1 97.44 216 LYS A N 1
ATOM 1706 C CA . LYS A 1 216 ? 16.797 30.844 0.836 1 97.44 216 LYS A CA 1
ATOM 1707 C C . LYS A 1 216 ? 15.836 30.016 1.672 1 97.44 216 LYS A C 1
ATOM 1709 O O . LYS A 1 216 ? 15.898 28.781 1.65 1 97.44 216 LYS A O 1
ATOM 1714 N N . TYR A 1 217 ? 14.953 30.672 2.383 1 98.25 217 TYR A N 1
ATOM 1715 C CA . TYR A 1 217 ? 14.008 30.031 3.289 1 98.25 217 TYR A CA 1
ATOM 1716 C C . TYR A 1 217 ? 12.57 30.312 2.869 1 98.25 217 TYR A C 1
ATOM 1718 O O . TYR A 1 217 ? 12.188 31.469 2.688 1 98.25 217 TYR A O 1
ATOM 1726 N N . ILE A 1 218 ? 11.867 29.234 2.699 1 98.69 218 ILE A N 1
ATOM 1727 C CA . ILE A 1 218 ? 10.469 29.391 2.326 1 98.69 218 ILE A CA 1
ATOM 1728 C C . ILE A 1 218 ? 9.578 28.938 3.479 1 98.69 218 ILE A C 1
ATOM 1730 O O . ILE A 1 218 ? 9.789 27.859 4.051 1 98.69 218 ILE A O 1
ATOM 1734 N N . LEU A 1 219 ? 8.664 29.75 3.881 1 98.69 219 LEU A N 1
ATOM 1735 C CA . LEU A 1 219 ? 7.625 29.453 4.855 1 98.69 219 LEU A CA 1
ATOM 1736 C C . LEU A 1 219 ? 6.281 29.234 4.168 1 98.69 219 LEU A C 1
ATOM 1738 O O . LEU A 1 219 ? 5.914 29.969 3.26 1 98.69 219 LEU A O 1
ATOM 1742 N N . THR A 1 220 ? 5.648 28.156 4.508 1 98.81 220 THR A N 1
ATOM 1743 C CA . THR A 1 220 ? 4.316 27.906 3.967 1 98.81 220 THR A CA 1
ATOM 1744 C C . THR A 1 220 ? 3.416 27.281 5.023 1 98.81 220 THR A C 1
ATOM 1746 O O . THR A 1 220 ? 3.842 27.047 6.156 1 98.81 220 THR A O 1
ATOM 1749 N N . TYR A 1 221 ? 2.16 27.172 4.707 1 98.81 221 TYR A N 1
ATOM 1750 C CA . TYR A 1 221 ? 1.178 26.625 5.629 1 98.81 221 TYR A CA 1
ATOM 1751 C C . TYR A 1 221 ? 0.475 25.422 5.02 1 98.81 221 TYR A C 1
ATOM 1753 O O . TYR A 1 221 ? -0.712 25.188 5.262 1 98.81 221 TYR A O 1
ATOM 1761 N N . CYS A 1 222 ? 1.176 24.734 4.184 1 98.31 222 CYS A N 1
ATOM 1762 C CA . CYS A 1 222 ? 0.808 23.453 3.572 1 98.31 222 CYS A CA 1
ATOM 1763 C C . CYS A 1 222 ? 1.994 22.5 3.547 1 98.31 222 CYS A C 1
ATOM 1765 O O . CYS A 1 222 ? 3.01 22.781 2.908 1 98.31 222 CYS A O 1
ATOM 1767 N N . GLU A 1 223 ? 1.816 21.391 4.172 1 98.19 223 GLU A N 1
ATOM 1768 C CA . GLU A 1 223 ? 2.938 20.469 4.324 1 98.19 223 GLU A CA 1
ATOM 1769 C C . GLU A 1 223 ? 3.408 19.953 2.971 1 98.19 223 GLU A C 1
ATOM 1771 O O . GLU A 1 223 ? 4.605 19.766 2.754 1 98.19 223 GLU A O 1
ATOM 1776 N N . SER A 1 224 ? 2.465 19.672 2.072 1 97.25 224 SER A N 1
ATOM 1777 C CA . SER A 1 224 ? 2.863 19.219 0.743 1 97.25 224 SER A CA 1
ATOM 1778 C C . SER A 1 224 ? 3.699 20.281 0.029 1 97.25 224 SER A C 1
ATOM 1780 O O . SER A 1 224 ? 4.605 19.953 -0.738 1 97.25 224 SER A O 1
ATOM 1782 N N . CYS A 1 225 ? 3.436 21.531 0.269 1 98.56 225 CYS A N 1
ATOM 1783 C CA . CYS A 1 225 ? 4.215 22.609 -0.335 1 98.56 225 CYS A CA 1
ATOM 1784 C C . CYS A 1 225 ? 5.625 22.656 0.237 1 98.56 225 CYS A C 1
ATOM 1786 O O . CYS A 1 225 ? 6.586 22.922 -0.484 1 98.56 225 CYS A O 1
ATOM 1788 N N . VAL A 1 226 ? 5.742 22.406 1.551 1 98.62 226 VAL A N 1
ATOM 1789 C CA . VAL A 1 226 ? 7.066 22.359 2.162 1 98.62 226 VAL A CA 1
ATOM 1790 C C . VAL A 1 226 ? 7.941 21.359 1.425 1 98.62 226 VAL A C 1
ATOM 1792 O O . VAL A 1 226 ? 9.062 21.672 1.024 1 98.62 226 VAL A O 1
ATOM 1795 N N . GLU A 1 227 ? 7.363 20.219 1.235 1 97.94 227 GLU A N 1
ATOM 1796 C CA . GLU A 1 227 ? 8.109 19.156 0.569 1 97.94 227 GLU A CA 1
ATOM 1797 C C . GLU A 1 227 ? 8.5 19.562 -0.85 1 97.94 227 GLU A C 1
ATOM 1799 O O . GLU A 1 227 ? 9.633 19.328 -1.281 1 97.94 227 GLU A O 1
ATOM 1804 N N . SER A 1 228 ? 7.559 20.172 -1.532 1 98.31 228 SER A N 1
ATOM 1805 C CA . SER A 1 228 ? 7.805 20.609 -2.904 1 98.31 228 SER A CA 1
ATOM 1806 C C . SER A 1 228 ? 8.914 21.641 -2.969 1 98.31 228 SER A C 1
ATOM 1808 O O . SER A 1 228 ? 9.766 21.609 -3.857 1 98.31 228 SER A O 1
ATOM 1810 N N . MET A 1 229 ? 8.898 22.562 -2.027 1 98.69 229 MET A N 1
ATOM 1811 C CA . MET A 1 229 ? 9.898 23.625 -2.021 1 98.69 229 MET A CA 1
ATOM 1812 C C . MET A 1 229 ? 11.289 23.062 -1.744 1 98.69 229 MET A C 1
ATOM 1814 O O . MET A 1 229 ? 12.273 23.531 -2.326 1 98.69 229 MET A O 1
ATOM 1818 N N . ILE A 1 230 ? 11.359 22.109 -0.865 1 98.38 230 ILE A N 1
ATOM 1819 C CA . ILE A 1 230 ? 12.641 21.469 -0.554 1 98.38 230 ILE A CA 1
ATOM 1820 C C . ILE A 1 230 ? 13.164 20.734 -1.785 1 98.38 230 ILE A C 1
ATOM 1822 O O . ILE A 1 230 ? 14.336 20.859 -2.135 1 98.38 230 ILE A O 1
ATOM 1826 N N . ILE A 1 231 ? 12.273 20.016 -2.461 1 97.81 231 ILE A N 1
ATOM 1827 C CA . ILE A 1 231 ? 12.664 19.328 -3.691 1 97.81 231 ILE A CA 1
ATOM 1828 C C . ILE A 1 231 ? 13.109 20.359 -4.73 1 97.81 231 ILE A C 1
ATOM 1830 O O . ILE A 1 231 ? 14.031 20.094 -5.508 1 97.81 231 ILE A O 1
ATOM 1834 N N . GLY A 1 232 ? 12.492 21.516 -4.68 1 98 232 GLY A N 1
ATOM 1835 C CA . GLY A 1 232 ? 12.828 22.594 -5.594 1 98 232 GLY A CA 1
ATOM 1836 C C . GLY A 1 232 ? 14.164 23.25 -5.285 1 98 232 GLY A C 1
ATOM 1837 O O . GLY A 1 232 ? 14.625 24.109 -6.035 1 98 232 GLY A O 1
ATOM 1838 N N . GLY A 1 233 ? 14.758 22.92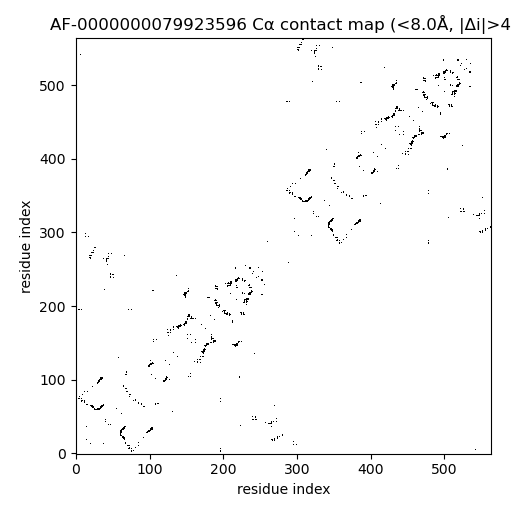2 -4.137 1 97.62 233 GLY A N 1
ATOM 1839 C CA . GLY A 1 233 ? 16.125 23.359 -3.867 1 97.62 233 GLY A CA 1
ATOM 1840 C C . GLY A 1 233 ? 16.203 24.438 -2.803 1 97.62 233 GLY A C 1
ATOM 1841 O O . GLY A 1 233 ? 17.234 25.109 -2.662 1 97.62 233 GLY A O 1
ATOM 1842 N N . LYS A 1 234 ? 15.164 24.688 -2.07 1 98.31 234 LYS A N 1
ATOM 1843 C CA . LYS A 1 234 ? 15.164 25.688 -1.016 1 98.31 234 LYS A CA 1
ATOM 1844 C C . LYS A 1 234 ? 14.977 25.047 0.357 1 98.31 234 LYS A C 1
ATOM 1846 O O . LYS A 1 234 ? 14.539 23.906 0.458 1 98.31 234 LYS A O 1
ATOM 1851 N N . ASN A 1 235 ? 15.414 25.75 1.388 1 98.06 235 ASN A N 1
ATOM 1852 C CA . ASN A 1 235 ? 14.984 25.422 2.74 1 98.06 235 ASN A CA 1
ATOM 1853 C C . ASN A 1 235 ? 13.523 25.797 2.975 1 98.06 235 ASN A C 1
ATOM 1855 O O . ASN A 1 235 ? 13.055 26.828 2.488 1 98.06 235 ASN A O 1
ATOM 1859 N N . SER A 1 236 ? 12.836 24.906 3.65 1 98.38 236 SER A N 1
ATOM 1860 C CA . SER A 1 236 ? 11.422 25.234 3.836 1 98.38 236 SER A CA 1
ATOM 1861 C C . SER A 1 236 ? 10.891 24.641 5.137 1 98.38 236 SER A C 1
ATOM 1863 O O . SER A 1 236 ? 11.352 23.594 5.582 1 98.38 236 SER A O 1
ATOM 1865 N N . ILE A 1 237 ? 9.945 25.328 5.719 1 98.25 237 ILE A N 1
ATOM 1866 C CA . ILE A 1 237 ? 9.281 24.859 6.938 1 98.25 237 ILE A CA 1
ATOM 1867 C C . ILE A 1 237 ? 7.793 25.188 6.871 1 98.25 237 ILE A C 1
ATOM 1869 O O . ILE A 1 237 ? 7.367 26.031 6.074 1 98.25 237 ILE A O 1
ATOM 1873 N N . HIS A 1 238 ? 7.051 24.406 7.629 1 98.56 238 HIS A N 1
ATOM 1874 C CA . HIS A 1 238 ? 5.645 24.688 7.883 1 98.56 238 HIS A CA 1
ATOM 1875 C C . HIS A 1 238 ? 5.484 25.688 9.031 1 98.56 238 HIS A C 1
ATOM 1877 O O . HIS A 1 238 ? 6.219 25.625 10.016 1 98.56 238 HIS A O 1
ATOM 1883 N N . ILE A 1 239 ? 4.566 26.562 8.945 1 98.38 239 ILE A N 1
ATOM 1884 C CA . ILE A 1 239 ? 4.371 27.594 9.969 1 98.38 239 ILE A CA 1
ATOM 1885 C C . ILE A 1 239 ? 4.18 26.922 11.328 1 98.38 239 ILE A C 1
ATOM 1887 O O . ILE A 1 239 ? 4.602 27.469 12.352 1 98.38 239 ILE A O 1
ATOM 1891 N N . LEU A 1 240 ? 3.619 25.703 11.398 1 98.44 240 LEU A N 1
ATOM 1892 C CA . LEU A 1 240 ? 3.393 24.984 12.648 1 98.44 240 LEU A CA 1
ATOM 1893 C C . LEU A 1 240 ? 4.715 24.547 13.266 1 98.44 240 LEU A C 1
ATOM 1895 O O . LEU A 1 240 ? 4.777 24.25 14.461 1 98.44 240 LEU A O 1
ATOM 1899 N N . ASP A 1 241 ? 5.762 24.438 12.438 1 97.94 241 ASP A N 1
ATOM 1900 C CA . ASP A 1 241 ? 7.086 24.188 13 1 97.94 241 ASP A CA 1
ATOM 1901 C C . ASP A 1 241 ? 7.508 25.312 13.938 1 97.94 241 ASP A C 1
ATOM 1903 O O . ASP A 1 241 ? 8.062 25.062 15.008 1 97.94 241 ASP A O 1
ATOM 1907 N N . LEU A 1 242 ? 7.223 26.547 13.547 1 97.25 242 LEU A N 1
ATOM 1908 C CA . LEU A 1 242 ? 7.621 27.703 14.328 1 97.25 242 LEU A CA 1
ATOM 1909 C C . LEU A 1 242 ? 6.734 27.859 15.562 1 97.25 242 LEU A C 1
ATOM 1911 O O . LEU A 1 242 ? 7.129 28.5 16.547 1 97.25 242 LEU A O 1
ATOM 1915 N N . MET A 1 243 ? 5.57 27.25 15.484 1 97.06 243 MET A N 1
ATOM 1916 C CA . MET A 1 243 ? 4.637 27.375 16.594 1 97.06 243 MET A CA 1
ATOM 1917 C C . MET A 1 243 ? 4.848 26.281 17.625 1 97.06 243 MET A C 1
ATOM 1919 O O . MET A 1 243 ? 4.746 26.516 18.828 1 97.06 243 MET A O 1
ATOM 1923 N N . PHE A 1 244 ? 5.199 25.016 17.125 1 96.75 244 PHE A N 1
ATOM 1924 C CA . PHE A 1 244 ? 5.051 23.891 18.031 1 96.75 244 PHE A CA 1
ATOM 1925 C C . PHE A 1 244 ? 6.273 22.984 17.984 1 96.75 244 PHE A C 1
ATOM 1927 O O . PHE A 1 244 ? 6.324 21.969 18.672 1 96.75 244 PHE A O 1
ATOM 1934 N N . ASN A 1 245 ? 7.223 23.266 17.141 1 94.81 245 ASN A N 1
ATOM 1935 C CA . ASN A 1 245 ? 8.43 22.453 17.016 1 94.81 245 ASN A CA 1
ATOM 1936 C C . ASN A 1 245 ? 9.656 23.172 17.578 1 94.81 245 ASN A C 1
ATOM 1938 O O . ASN A 1 245 ? 10.281 23.969 16.875 1 94.81 245 ASN A O 1
ATOM 1942 N N . GLU A 1 246 ? 10.125 22.844 18.719 1 87.06 246 GLU A N 1
ATOM 1943 C CA . GLU A 1 246 ? 11.219 23.531 19.391 1 87.06 246 GLU A CA 1
ATOM 1944 C C . GLU A 1 246 ? 12.555 23.25 18.719 1 87.06 246 GLU A C 1
ATOM 1946 O O . GLU A 1 246 ? 13.516 24.016 18.875 1 87.06 246 GLU A O 1
ATOM 1951 N N . GLU A 1 247 ? 12.625 22.219 17.938 1 87.81 247 GLU A N 1
ATOM 1952 C CA . GLU A 1 247 ? 13.891 21.797 17.344 1 87.81 247 GLU A CA 1
ATOM 1953 C C . GLU A 1 247 ? 14.141 22.516 16.016 1 87.81 247 GLU A C 1
ATOM 1955 O O . GLU A 1 247 ? 15.258 22.469 15.492 1 87.81 247 GLU A O 1
ATOM 1960 N N . ILE A 1 248 ? 13.195 23.25 15.586 1 85.75 248 ILE A N 1
ATOM 1961 C CA . ILE A 1 248 ? 13.281 23.812 14.242 1 85.75 248 ILE A CA 1
ATOM 1962 C C . ILE A 1 248 ? 14.281 24.953 14.227 1 85.75 248 ILE A C 1
ATOM 1964 O O . ILE A 1 248 ? 14.773 25.344 13.164 1 85.75 248 ILE A O 1
ATOM 1968 N N . TYR A 1 249 ? 14.68 25.484 15.352 1 82.94 249 TYR A N 1
ATOM 1969 C CA . TYR A 1 249 ? 15.531 26.656 15.477 1 82.94 249 TYR A CA 1
ATOM 1970 C C . TYR A 1 249 ? 16.969 26.344 15.086 1 82.94 249 TYR A C 1
ATOM 1972 O O . TYR A 1 249 ? 17.766 27.234 14.844 1 82.94 249 TYR A O 1
ATOM 1980 N N . LEU A 1 250 ? 17.234 25.125 14.922 1 79.19 250 LEU A N 1
ATOM 1981 C CA . LEU A 1 250 ? 18.594 24.703 14.617 1 79.19 250 LEU A CA 1
ATOM 1982 C C . LEU A 1 250 ? 18.891 24.859 13.133 1 79.19 250 LEU A C 1
ATOM 1984 O O . LEU A 1 250 ? 19.969 25.297 12.75 1 79.19 250 LEU A O 1
ATOM 1988 N N . LYS A 1 251 ? 17.984 24.625 12.266 1 85.25 251 LYS A N 1
ATOM 1989 C CA . LYS A 1 251 ? 18.281 24.594 10.836 1 85.25 251 LYS A CA 1
ATOM 1990 C C . LYS A 1 251 ? 17.234 25.375 10.047 1 85.25 251 LYS A C 1
ATOM 1992 O O . LYS A 1 251 ? 17.5 25.859 8.945 1 85.25 251 LYS A O 1
ATOM 1997 N N . PHE A 1 252 ? 16.109 25.609 10.492 1 93.56 252 PHE A N 1
ATOM 1998 C CA . PHE A 1 252 ? 14.961 26.297 9.891 1 93.56 252 PHE A CA 1
ATOM 1999 C C . PHE A 1 252 ? 14.609 25.672 8.547 1 93.56 252 PHE A C 1
ATOM 2001 O O . PHE A 1 252 ? 14.391 26.375 7.562 1 93.56 252 PHE A O 1
ATOM 2008 N N . THR A 1 253 ? 14.758 24.328 8.438 1 96.56 253 THR A N 1
ATOM 2009 C CA . THR A 1 253 ? 14.305 23.531 7.305 1 96.56 253 THR A CA 1
ATOM 2010 C C . THR A 1 253 ? 13.938 22.125 7.754 1 96.56 253 THR A C 1
ATOM 2012 O O . THR A 1 253 ? 14.5 21.594 8.711 1 96.56 253 THR A O 1
ATOM 2015 N N . GLN A 1 254 ? 12.945 21.578 7.129 1 97.38 254 GLN A N 1
ATOM 2016 C CA . GLN A 1 254 ? 12.57 20.203 7.41 1 97.38 254 GLN A CA 1
ATOM 2017 C C . GLN A 1 254 ? 13.5 19.219 6.699 1 97.38 254 GLN A C 1
ATOM 2019 O O . GLN A 1 254 ? 14.008 19.516 5.617 1 97.38 254 GLN A O 1
ATOM 2024 N N . SER A 1 255 ? 13.711 18.094 7.281 1 92.44 255 SER A N 1
ATOM 2025 C CA . SER A 1 255 ? 14.445 17.016 6.629 1 92.44 255 SER A CA 1
ATOM 2026 C C . SER A 1 255 ? 13.539 16.203 5.719 1 92.44 255 SER A C 1
ATOM 2028 O O . SER A 1 255 ? 12.344 16.062 5.984 1 92.44 255 SER A O 1
ATOM 2030 N N . LYS A 1 256 ? 14.148 15.703 4.715 1 88.81 256 LYS A N 1
ATOM 2031 C CA . LYS A 1 256 ? 13.383 14.82 3.832 1 88.81 256 LYS A CA 1
ATOM 2032 C C . LYS A 1 256 ? 12.977 13.539 4.555 1 88.81 256 LYS A C 1
ATOM 2034 O O . LYS A 1 256 ? 13.766 12.953 5.289 1 88.81 256 LYS A O 1
ATOM 2039 N N . VAL A 1 257 ? 11.711 13.25 4.398 1 89.56 257 VAL A N 1
ATOM 2040 C CA . VAL A 1 257 ? 11.164 12.023 4.961 1 89.56 257 VAL A CA 1
ATOM 2041 C C . VAL A 1 257 ? 10.836 11.039 3.84 1 89.56 257 VAL A C 1
ATOM 2043 O O . VAL A 1 257 ? 10.125 11.383 2.895 1 89.56 257 VAL A O 1
ATOM 2046 N N . ASN A 1 258 ? 11.398 9.852 3.92 1 90.81 258 ASN A N 1
ATOM 2047 C CA . ASN A 1 258 ? 11.094 8.875 2.875 1 90.81 258 ASN A CA 1
ATOM 2048 C C . ASN A 1 258 ? 9.719 8.242 3.076 1 90.81 258 ASN A C 1
ATOM 2050 O O . ASN A 1 258 ? 9.07 8.477 4.098 1 90.81 258 ASN A O 1
ATOM 2054 N N . ALA A 1 259 ? 9.328 7.559 2.115 1 89.69 259 ALA A N 1
ATOM 2055 C CA . ALA A 1 259 ? 7.969 7.016 2.084 1 89.69 259 ALA A CA 1
ATOM 2056 C C . ALA A 1 259 ? 7.699 6.145 3.307 1 89.69 259 ALA A C 1
ATOM 2058 O O . ALA A 1 259 ? 6.637 6.242 3.926 1 89.69 259 ALA A O 1
ATOM 2059 N N . LEU A 1 260 ? 8.586 5.262 3.686 1 90.06 260 LEU A N 1
ATOM 2060 C CA . LEU A 1 260 ? 8.398 4.379 4.828 1 90.06 260 LEU A CA 1
ATOM 2061 C C . LEU A 1 260 ? 8.227 5.18 6.117 1 90.06 260 LEU A C 1
ATOM 2063 O O . LEU A 1 260 ? 7.359 4.867 6.934 1 90.06 260 LEU A O 1
ATOM 2067 N N . LYS A 1 261 ? 9.109 6.188 6.285 1 94.44 261 LYS A N 1
ATOM 2068 C CA . LYS A 1 261 ? 9.016 7.02 7.48 1 94.44 261 LYS A CA 1
ATOM 2069 C C . LYS A 1 261 ? 7.695 7.781 7.527 1 94.44 261 LYS A C 1
ATOM 2071 O O . LYS A 1 261 ? 7.137 7.996 8.602 1 94.44 261 LYS A O 1
ATOM 2076 N N . LYS A 1 262 ? 7.254 8.227 6.395 1 96.69 262 LYS A N 1
ATOM 2077 C CA . LYS A 1 262 ? 5.965 8.914 6.332 1 96.69 262 LYS A CA 1
ATOM 2078 C C . LYS A 1 262 ? 4.844 8.023 6.863 1 96.69 262 LYS A C 1
ATOM 2080 O O . LYS A 1 262 ? 4.02 8.469 7.664 1 96.69 262 LYS A O 1
ATOM 2085 N N . TRP A 1 263 ? 4.848 6.789 6.441 1 95.81 263 TRP A N 1
ATOM 2086 C CA . TRP A 1 263 ? 3.82 5.855 6.891 1 95.81 263 TRP A CA 1
ATOM 2087 C C . TRP A 1 263 ? 3.996 5.527 8.375 1 95.81 263 TRP A C 1
ATOM 2089 O O . TRP A 1 263 ? 3.012 5.363 9.102 1 95.81 263 TRP A O 1
ATOM 2099 N N . LYS A 1 264 ? 5.207 5.418 8.789 1 95.81 264 LYS A N 1
ATOM 2100 C CA . LYS A 1 264 ? 5.477 5.199 10.211 1 95.81 264 LYS A CA 1
ATOM 2101 C C . LYS A 1 264 ? 4.938 6.352 11.055 1 95.81 264 LYS A C 1
ATOM 2103 O O . LYS A 1 264 ? 4.371 6.129 12.125 1 95.81 264 LYS A O 1
ATOM 2108 N N . ASN A 1 265 ? 5.152 7.551 10.57 1 97.62 265 ASN A N 1
ATOM 2109 C CA . ASN A 1 265 ? 4.648 8.727 11.273 1 97.62 265 ASN A CA 1
ATOM 2110 C C . ASN A 1 265 ? 3.123 8.734 11.336 1 97.62 265 ASN A C 1
ATOM 2112 O O . ASN A 1 265 ? 2.541 9.078 12.359 1 97.62 265 ASN A O 1
ATOM 2116 N N . ARG A 1 266 ? 2.516 8.375 10.234 1 97.44 266 ARG A N 1
ATOM 2117 C CA . ARG A 1 266 ? 1.059 8.312 10.227 1 97.44 266 ARG A CA 1
ATOM 2118 C C . ARG A 1 266 ? 0.548 7.293 11.242 1 97.44 266 ARG A C 1
ATOM 2120 O O . ARG A 1 266 ? -0.432 7.543 11.945 1 97.44 266 ARG A O 1
ATOM 2127 N N . TYR A 1 267 ? 1.198 6.141 11.273 1 96.25 267 TYR A N 1
ATOM 2128 C CA . TYR A 1 267 ? 0.842 5.113 12.242 1 96.25 267 TYR A CA 1
ATOM 2129 C C . TYR A 1 267 ? 1.024 5.621 13.664 1 96.25 267 TYR A C 1
ATOM 2131 O O . TYR A 1 267 ? 0.157 5.422 14.516 1 96.25 267 TYR A O 1
ATOM 2139 N N . LYS A 1 268 ? 2.158 6.234 13.922 1 97.25 268 LYS A N 1
ATOM 2140 C CA . LYS A 1 268 ? 2.434 6.824 15.234 1 97.25 268 LYS A CA 1
ATOM 2141 C C . LYS A 1 268 ? 1.37 7.852 15.609 1 97.25 268 LYS A C 1
ATOM 2143 O O . LYS A 1 268 ? 0.913 7.891 16.75 1 97.25 268 LYS A O 1
ATOM 2148 N N . CYS A 1 269 ? 1.025 8.695 14.656 1 97.94 269 CYS A N 1
ATOM 2149 C CA . CYS A 1 269 ? 0.016 9.719 14.891 1 97.94 269 CYS A CA 1
ATOM 2150 C C . CYS A 1 269 ? -1.309 9.094 15.312 1 97.94 269 CYS A C 1
ATOM 2152 O O . CYS A 1 269 ? -1.928 9.539 16.281 1 97.94 269 CYS A O 1
ATOM 2154 N N . LYS A 1 270 ? -1.723 8.094 14.578 1 97.25 270 LYS A N 1
ATOM 2155 C CA . LYS A 1 270 ? -2.947 7.371 14.906 1 97.25 270 LYS A CA 1
ATOM 2156 C C . LYS A 1 270 ? -2.91 6.844 16.344 1 97.25 270 LYS A C 1
ATOM 2158 O O . LYS A 1 270 ? -3.865 7.023 17.094 1 97.25 270 LYS A O 1
ATOM 2163 N N . ASN A 1 271 ? -1.82 6.227 16.734 1 96.12 271 ASN A N 1
ATOM 2164 C CA . ASN A 1 271 ? -1.683 5.652 18.062 1 96.12 271 ASN A CA 1
ATOM 2165 C C . ASN A 1 271 ? -1.717 6.727 19.141 1 96.12 271 ASN A C 1
ATOM 2167 O O . ASN A 1 271 ? -2.295 6.523 20.219 1 96.12 271 ASN A O 1
ATOM 2171 N N . MET A 1 272 ? -1.06 7.824 18.875 1 97.44 272 MET A N 1
ATOM 2172 C CA . MET A 1 272 ? -1.064 8.93 19.828 1 97.44 272 MET A CA 1
ATOM 2173 C C . MET A 1 272 ? -2.48 9.453 20.047 1 97.44 272 MET A C 1
ATOM 2175 O O . MET A 1 272 ? -2.865 9.758 21.172 1 97.44 272 MET A O 1
ATOM 2179 N N . ILE A 1 273 ? -3.25 9.539 19 1 97.12 273 ILE A N 1
ATOM 2180 C CA . ILE A 1 273 ? -4.617 10.039 19.078 1 97.12 273 ILE A CA 1
ATOM 2181 C C . ILE A 1 273 ? -5.484 9.039 19.844 1 97.12 273 ILE A C 1
ATOM 2183 O O . ILE A 1 273 ? -6.316 9.43 20.672 1 97.12 273 ILE A O 1
ATOM 2187 N N . GLU A 1 274 ? -5.266 7.777 19.547 1 95.06 274 GLU A N 1
ATOM 2188 C CA . GLU A 1 274 ? -6.035 6.742 20.234 1 95.06 274 GLU A CA 1
ATOM 2189 C C . GLU A 1 274 ? -5.77 6.762 21.734 1 95.06 274 GLU A C 1
ATOM 2191 O O . GLU A 1 274 ? -6.652 6.434 22.531 1 95.06 274 GLU A O 1
ATOM 2196 N N . ARG A 1 275 ? -4.605 7.137 22.109 1 93.44 275 ARG A N 1
ATOM 2197 C CA . ARG A 1 275 ? -4.262 7.227 23.531 1 93.44 275 ARG A CA 1
ATOM 2198 C C . ARG A 1 275 ? -4.996 8.383 24.203 1 93.44 275 ARG A C 1
ATOM 2200 O O . ARG A 1 275 ? -5.266 8.344 25.406 1 93.44 275 ARG A O 1
ATOM 2207 N N . LEU A 1 276 ? -5.27 9.43 23.438 1 89.88 276 LEU A N 1
ATOM 2208 C CA . LEU A 1 276 ? -6.047 10.539 23.969 1 89.88 276 LEU A CA 1
ATOM 2209 C C . LEU A 1 276 ? -7.453 10.086 24.344 1 89.88 276 LEU A C 1
ATOM 2211 O O . LEU A 1 276 ? -8.055 10.633 25.266 1 89.88 276 LEU A O 1
ATOM 2215 N N . ASN A 1 277 ? -7.996 9.164 23.578 1 78.25 277 ASN A N 1
ATOM 2216 C CA . ASN A 1 277 ? -9.328 8.617 23.828 1 78.25 277 ASN A CA 1
ATOM 2217 C C . ASN A 1 277 ? -9.383 7.855 25.141 1 78.25 277 ASN A C 1
ATOM 2219 O O . ASN A 1 277 ? -10.383 7.926 25.859 1 78.25 277 ASN A O 1
ATOM 2223 N N . LYS A 1 278 ? -8.352 7.203 25.469 1 74 278 LYS A N 1
ATOM 2224 C CA . LYS A 1 278 ? -8.312 6.371 26.672 1 74 278 LYS A CA 1
ATOM 2225 C C . LYS A 1 278 ? -8.18 7.223 27.938 1 74 278 LYS A C 1
ATOM 2227 O O . LYS A 1 278 ? -8.727 6.883 28.984 1 74 278 LYS A O 1
ATOM 2232 N N . ASN A 1 279 ? -7.527 8.266 27.812 1 65.31 279 ASN A N 1
ATOM 2233 C CA . ASN A 1 279 ? -7.336 9.172 28.938 1 65.31 279 ASN A CA 1
ATOM 2234 C C . ASN A 1 279 ? -8.594 9.992 29.219 1 65.31 279 ASN A C 1
ATOM 2236 O O . ASN A 1 279 ? -8.812 10.43 30.359 1 65.31 279 ASN A O 1
ATOM 2240 N N . SER A 1 280 ? -9.305 10.234 28.234 1 58.66 280 SER A N 1
ATOM 2241 C CA . SER A 1 280 ? -10.547 10.977 28.422 1 58.66 280 SER A CA 1
ATOM 2242 C C . SER A 1 280 ? -11.609 10.117 29.109 1 58.66 280 SER A C 1
ATOM 2244 O O . SER A 1 280 ? -12.578 10.641 29.656 1 58.66 280 SER A O 1
ATOM 2246 N N . LEU A 1 281 ? -11.43 8.797 28.922 1 49.28 281 LEU A N 1
ATOM 2247 C CA . LEU A 1 281 ? -12.367 7.891 29.562 1 49.28 281 LEU A CA 1
ATOM 2248 C C . LEU A 1 281 ? -11.984 7.656 31.016 1 49.28 281 LEU A C 1
ATOM 2250 O O . LEU A 1 281 ? -12.766 7.086 31.781 1 49.28 281 LEU A O 1
ATOM 2254 N N . LEU A 1 282 ? -10.734 7.996 31.359 1 43.31 282 LEU A N 1
ATOM 2255 C CA . LEU A 1 282 ? -10.367 7.918 32.781 1 43.31 282 LEU A CA 1
ATOM 2256 C C . LEU A 1 282 ? -10.656 9.234 33.469 1 43.31 282 LEU A C 1
ATOM 2258 O O . LEU A 1 282 ? -10.406 10.312 32.938 1 43.31 282 LEU A O 1
ATOM 2262 N N . MET B 1 1 ? 5.855 -1.025 17.297 1 37.84 1 MET B N 1
ATOM 2263 C CA . MET B 1 1 ? 5.82 -2.016 16.234 1 37.84 1 MET B CA 1
ATOM 2264 C C . MET B 1 1 ? 7.129 -2.014 15.445 1 37.84 1 MET B C 1
ATOM 2266 O O . MET B 1 1 ? 7.617 -0.955 15.047 1 37.84 1 MET B O 1
ATOM 2270 N N . LYS B 1 2 ? 7.961 -2.945 15.547 1 51.25 2 LYS B N 1
ATOM 2271 C CA . LYS B 1 2 ? 9.242 -3.051 14.852 1 51.25 2 LYS B CA 1
ATOM 2272 C C . LYS B 1 2 ? 9.094 -2.707 13.375 1 51.25 2 LYS B C 1
ATOM 2274 O O . LYS B 1 2 ? 8.039 -2.928 12.781 1 51.25 2 LYS B O 1
ATOM 2279 N N . LYS B 1 3 ? 9.891 -1.859 12.633 1 56.56 3 LYS B N 1
ATOM 2280 C CA . LYS B 1 3 ? 10 -1.382 11.258 1 56.56 3 LYS B CA 1
ATOM 2281 C C . LYS B 1 3 ? 9.43 -2.402 10.273 1 56.56 3 LYS B C 1
ATOM 2283 O O . LYS B 1 3 ? 8.68 -2.043 9.367 1 56.56 3 LYS B O 1
ATOM 2288 N N . ASN B 1 4 ? 9.695 -3.766 10.406 1 61.75 4 ASN B N 1
ATOM 2289 C CA . ASN B 1 4 ? 9.359 -4.84 9.477 1 61.75 4 ASN B CA 1
ATOM 2290 C C . ASN B 1 4 ? 7.891 -5.23 9.578 1 61.75 4 ASN B C 1
ATOM 2292 O O . ASN B 1 4 ? 7.285 -5.629 8.578 1 61.75 4 ASN B O 1
ATOM 2296 N N . ASN B 1 5 ? 7.277 -4.688 10.445 1 82.31 5 ASN B N 1
ATOM 2297 C CA . ASN B 1 5 ? 5.875 -5.035 10.656 1 82.31 5 ASN B CA 1
ATOM 2298 C C . ASN B 1 5 ? 4.945 -4.086 9.898 1 82.31 5 ASN B C 1
ATOM 2300 O O . ASN B 1 5 ? 3.957 -4.523 9.312 1 82.31 5 ASN B O 1
ATOM 2304 N N . LEU B 1 6 ? 5.426 -2.914 9.695 1 87.88 6 LEU B N 1
ATOM 2305 C CA . LEU B 1 6 ? 4.566 -1.965 8.992 1 87.88 6 LEU B CA 1
ATOM 2306 C C . LEU B 1 6 ? 4.523 -2.27 7.5 1 87.88 6 LEU B C 1
ATOM 2308 O O . LEU B 1 6 ? 3.461 -2.195 6.879 1 87.88 6 LEU B O 1
ATOM 2312 N N . ASN B 1 7 ? 5.688 -2.637 6.988 1 89.5 7 ASN B N 1
ATOM 2313 C CA . ASN B 1 7 ? 5.738 -3.012 5.582 1 89.5 7 ASN B CA 1
ATOM 2314 C C . ASN B 1 7 ? 4.809 -4.184 5.281 1 89.5 7 ASN B C 1
ATOM 2316 O O . ASN B 1 7 ? 4.137 -4.203 4.246 1 89.5 7 ASN B O 1
ATOM 2320 N N . VAL B 1 8 ? 4.832 -5.117 6.172 1 93.31 8 VAL B N 1
ATOM 2321 C CA . VAL B 1 8 ? 3.971 -6.281 6.012 1 93.31 8 VAL B CA 1
ATOM 2322 C C . VAL B 1 8 ? 2.506 -5.855 6.074 1 93.31 8 VAL B C 1
ATOM 2324 O O . VAL B 1 8 ? 1.688 -6.301 5.27 1 93.31 8 VAL B O 1
ATOM 2327 N N . LYS B 1 9 ? 2.213 -5.004 7.016 1 92.88 9 LYS B N 1
ATOM 2328 C CA . LYS B 1 9 ? 0.835 -4.539 7.16 1 92.88 9 LYS B CA 1
ATOM 2329 C C . LYS B 1 9 ? 0.366 -3.807 5.906 1 92.88 9 LYS B C 1
ATOM 2331 O O . LYS B 1 9 ? -0.731 -4.062 5.406 1 92.88 9 LYS B O 1
ATOM 2336 N N . LEU B 1 10 ? 1.236 -2.92 5.398 1 92.69 10 LEU B N 1
ATOM 2337 C CA . LEU B 1 10 ? 0.901 -2.18 4.188 1 92.69 10 LEU B CA 1
ATOM 2338 C C . LEU B 1 10 ? 0.713 -3.127 3.006 1 92.69 10 LEU B C 1
ATOM 2340 O O . LEU B 1 10 ? -0.232 -2.977 2.229 1 92.69 10 LEU B O 1
ATOM 2344 N N . HIS B 1 11 ? 1.609 -4.117 2.939 1 93.38 11 HIS B N 1
ATOM 2345 C CA . HIS B 1 11 ? 1.526 -5.105 1.871 1 93.38 11 HIS B CA 1
ATOM 2346 C C . HIS B 1 11 ? 0.217 -5.883 1.942 1 93.38 11 HIS B C 1
ATOM 2348 O O . HIS B 1 11 ? -0.44 -6.098 0.921 1 93.38 11 HIS B O 1
ATOM 2354 N N . GLN B 1 12 ? -0.172 -6.25 3.119 1 95.5 12 GLN B N 1
ATOM 2355 C CA . GLN B 1 12 ? -1.349 -7.094 3.305 1 95.5 12 GLN B CA 1
ATOM 2356 C C . GLN B 1 12 ? -2.633 -6.301 3.086 1 95.5 12 GLN B C 1
ATOM 2358 O O . GLN B 1 12 ? -3.605 -6.82 2.535 1 95.5 12 GLN B O 1
ATOM 2363 N N . ILE B 1 13 ? -2.646 -5.059 3.469 1 94.75 13 ILE B N 1
ATOM 2364 C CA . ILE B 1 13 ? -3.795 -4.195 3.217 1 94.75 13 ILE B CA 1
ATOM 2365 C C . ILE B 1 13 ? -4.078 -4.133 1.718 1 94.75 13 ILE B C 1
ATOM 2367 O O . ILE B 1 13 ? -5.223 -4.297 1.287 1 94.75 13 ILE B O 1
ATOM 2371 N N . SER B 1 14 ? -3.098 -3.945 0.957 1 94.25 14 SER B N 1
ATOM 2372 C CA . SER B 1 14 ? -3.254 -3.867 -0.492 1 94.25 14 SER B CA 1
ATOM 2373 C C . SER B 1 14 ? -3.631 -5.223 -1.081 1 94.25 14 SER B C 1
ATOM 2375 O O . SER B 1 14 ? -4.508 -5.309 -1.943 1 94.25 14 SER B O 1
ATOM 2377 N N . SER B 1 15 ? -2.99 -6.277 -0.573 1 96.25 15 SER B N 1
ATOM 2378 C CA . SER B 1 15 ? -3.178 -7.613 -1.127 1 96.25 15 SER B CA 1
ATOM 2379 C C . SER B 1 15 ? -4.625 -8.07 -0.986 1 96.25 15 SER B C 1
ATOM 2381 O O . SER B 1 15 ? -5.117 -8.859 -1.801 1 96.25 15 SER B O 1
ATOM 2383 N N . PHE B 1 16 ? -5.285 -7.598 0.006 1 96.62 16 PHE B N 1
ATOM 2384 C CA . PHE B 1 16 ? -6.633 -8.086 0.274 1 96.62 16 PHE B CA 1
ATOM 2385 C C . PHE B 1 16 ? -7.676 -7.082 -0.191 1 96.62 16 PHE B C 1
ATOM 2387 O O . PHE B 1 16 ? -8.875 -7.277 0.028 1 96.62 16 PHE B O 1
ATOM 2394 N N . SER B 1 17 ? -7.254 -6.008 -0.823 1 94.19 17 SER B N 1
ATOM 2395 C CA . SER B 1 17 ? -8.188 -5.039 -1.395 1 94.19 17 SER B CA 1
ATOM 2396 C C . SER B 1 17 ? -8.906 -5.617 -2.607 1 94.19 17 SER B C 1
ATOM 2398 O O . SER B 1 17 ? -8.383 -6.504 -3.285 1 94.19 17 SER B O 1
ATOM 2400 N N . LYS B 1 18 ? -10.055 -5.098 -2.951 1 93.06 18 LYS B N 1
ATOM 2401 C CA . LYS B 1 18 ? -10.867 -5.559 -4.074 1 93.06 18 LYS B CA 1
ATOM 2402 C C . LYS B 1 18 ? -10.18 -5.273 -5.406 1 93.06 18 LYS B C 1
ATOM 2404 O O . LYS B 1 18 ? -10.523 -5.867 -6.43 1 93.06 18 LYS B O 1
ATOM 2409 N N . ILE B 1 19 ? -9.172 -4.438 -5.312 1 92.06 19 ILE B N 1
ATOM 2410 C CA . ILE B 1 19 ? -8.445 -4.062 -6.52 1 92.06 19 ILE B CA 1
ATOM 2411 C C . ILE B 1 19 ? -7.578 -5.23 -6.984 1 92.06 19 ILE B C 1
ATOM 2413 O O . ILE B 1 19 ? -7.285 -5.359 -8.172 1 92.06 19 ILE B O 1
ATOM 2417 N N . PHE B 1 20 ? -7.242 -6.137 -6.062 1 96.25 20 PHE B N 1
ATOM 2418 C CA . PHE B 1 20 ? -6.289 -7.176 -6.426 1 96.25 20 PHE B CA 1
ATOM 2419 C C . PHE B 1 20 ? -6.887 -8.562 -6.203 1 96.25 20 PHE B C 1
ATOM 2421 O O . PHE B 1 20 ? -6.199 -9.57 -6.355 1 96.25 20 PHE B O 1
ATOM 2428 N N . THR B 1 21 ? -8.117 -8.664 -5.777 1 97.19 21 THR B N 1
ATOM 2429 C CA . THR B 1 21 ? -8.734 -9.945 -5.473 1 97.19 21 THR B CA 1
ATOM 2430 C C . THR B 1 21 ? -9.977 -10.164 -6.336 1 97.19 21 THR B C 1
ATOM 2432 O O . THR B 1 21 ? -10.664 -9.211 -6.699 1 97.19 21 THR B O 1
ATOM 2435 N N . THR B 1 22 ? -10.234 -11.344 -6.707 1 96.88 22 THR B N 1
ATOM 2436 C CA . THR B 1 22 ? -11.438 -11.727 -7.445 1 96.88 22 THR B CA 1
ATOM 2437 C C . THR B 1 22 ? -11.578 -13.242 -7.488 1 96.88 22 THR B C 1
ATOM 2439 O O . THR B 1 22 ? -10.734 -13.969 -6.961 1 96.88 22 THR B O 1
ATOM 2442 N N . SER B 1 23 ? -12.648 -13.711 -7.867 1 96.75 23 SER B N 1
ATOM 2443 C CA . SER B 1 23 ? -12.914 -15.125 -8.086 1 96.75 23 SER B CA 1
ATOM 2444 C C . SER B 1 23 ? -13.812 -15.344 -9.297 1 96.75 23 SER B C 1
ATOM 2446 O O . SER B 1 23 ? -14.508 -14.43 -9.734 1 96.75 23 SER B O 1
ATOM 2448 N N . VAL B 1 24 ? -13.68 -16.484 -9.828 1 95.5 24 VAL B N 1
ATOM 2449 C CA . VAL B 1 24 ? -14.531 -16.859 -10.961 1 95.5 24 VAL B CA 1
ATOM 2450 C C . VAL B 1 24 ? -15.016 -18.297 -10.797 1 95.5 24 VAL B C 1
ATOM 2452 O O . VAL B 1 24 ? -14.266 -19.156 -10.344 1 95.5 24 VAL B O 1
ATOM 2455 N N . LYS B 1 25 ? -16.25 -18.453 -11.102 1 92.69 25 LYS B N 1
ATOM 2456 C CA . LYS B 1 25 ? -16.812 -19.797 -11.102 1 92.69 25 LYS B CA 1
ATOM 2457 C C . LYS B 1 25 ? -16.766 -20.422 -12.5 1 92.69 25 LYS B C 1
ATOM 2459 O O . LYS B 1 25 ? -16.562 -19.703 -13.492 1 92.69 25 LYS B O 1
ATOM 2464 N N . ASP B 1 26 ? -16.844 -21.734 -12.492 1 88.94 26 ASP B N 1
ATOM 2465 C CA . ASP B 1 26 ? -16.969 -22.422 -13.773 1 88.94 26 ASP B CA 1
ATOM 2466 C C . ASP B 1 26 ? -18.391 -22.312 -14.312 1 88.94 26 ASP B C 1
ATOM 2468 O O . ASP B 1 26 ? -19.328 -22.016 -13.562 1 88.94 26 ASP B O 1
ATOM 2472 N N . SER B 1 27 ? -18.469 -22.406 -15.594 1 80.06 27 SER B N 1
ATOM 2473 C CA . SER B 1 27 ? -19.781 -22.344 -16.234 1 80.06 27 SER B CA 1
ATOM 2474 C C . SER B 1 27 ? -20.672 -23.5 -15.797 1 80.06 27 SER B C 1
ATOM 2476 O O . SER B 1 27 ? -21.891 -23.391 -15.852 1 80.06 27 SER B O 1
ATOM 2478 N N . ILE B 1 28 ? -20.016 -24.531 -15.484 1 84.06 28 ILE B N 1
ATOM 2479 C CA . ILE B 1 28 ? -20.75 -25.672 -14.953 1 84.06 28 ILE B CA 1
ATOM 2480 C C . ILE B 1 28 ? -20.641 -25.688 -13.43 1 84.06 28 ILE B C 1
ATOM 2482 O O . ILE B 1 28 ? -19.984 -24.828 -12.836 1 84.06 28 ILE B O 1
ATOM 2486 N N . ASN B 1 29 ? -21.25 -26.609 -12.836 1 85.81 29 ASN B N 1
ATOM 2487 C CA . ASN B 1 29 ? -21.203 -26.688 -11.383 1 85.81 29 ASN B CA 1
ATOM 2488 C C . ASN B 1 29 ? -19.766 -26.688 -10.867 1 85.81 29 ASN B C 1
ATOM 2490 O O . ASN B 1 29 ? -19 -27.609 -11.148 1 85.81 29 ASN B O 1
ATOM 2494 N N . THR B 1 30 ? -19.438 -25.656 -10.172 1 90.31 30 THR B N 1
ATOM 2495 C CA . THR B 1 30 ? -18.094 -25.469 -9.648 1 90.31 30 THR B CA 1
ATOM 2496 C C . THR B 1 30 ? -17.891 -26.297 -8.383 1 90.31 30 THR B C 1
ATOM 2498 O O . THR B 1 30 ? -18.578 -26.078 -7.383 1 90.31 30 THR B O 1
ATOM 2501 N N . ILE B 1 31 ? -16.922 -27.188 -8.414 1 94.56 31 ILE B N 1
ATOM 2502 C CA . ILE B 1 31 ? -16.75 -28.078 -7.277 1 94.56 31 ILE B CA 1
ATOM 2503 C C . ILE B 1 31 ? -15.344 -27.922 -6.695 1 94.56 31 ILE B C 1
ATOM 2505 O O . ILE B 1 31 ? -15.047 -28.438 -5.621 1 94.56 31 ILE B O 1
ATOM 2509 N N . ARG B 1 32 ? -14.477 -27.219 -7.41 1 97.75 32 ARG B N 1
ATOM 2510 C CA . ARG B 1 32 ? -13.117 -26.969 -6.934 1 97.75 32 ARG B CA 1
ATOM 2511 C C . ARG B 1 32 ? -12.633 -25.594 -7.387 1 97.75 32 ARG B C 1
ATOM 2513 O O . ARG B 1 32 ? -13.211 -24.984 -8.297 1 97.75 32 ARG B O 1
ATOM 2520 N N . ALA B 1 33 ? -11.656 -25.047 -6.703 1 98.19 33 ALA B N 1
ATOM 2521 C CA . ALA B 1 33 ? -11.117 -23.734 -7.062 1 98.19 33 ALA B CA 1
ATOM 2522 C C . ALA B 1 33 ? -9.594 -23.766 -7.129 1 98.19 33 ALA B C 1
ATOM 2524 O O . ALA B 1 33 ? -8.938 -24.312 -6.238 1 98.19 33 ALA B O 1
ATOM 2525 N N . PHE B 1 34 ? -9.094 -23.25 -8.227 1 98.75 34 PHE B N 1
ATOM 2526 C CA . PHE B 1 34 ? -7.66 -23.031 -8.367 1 98.75 34 PHE B CA 1
ATOM 2527 C C . PHE B 1 34 ? -7.238 -21.75 -7.645 1 98.75 34 PHE B C 1
ATOM 2529 O O . PHE B 1 34 ? -7.852 -20.703 -7.82 1 98.75 34 PHE B O 1
ATOM 2536 N N . ILE B 1 35 ? -6.211 -21.797 -6.781 1 98.62 35 ILE B N 1
ATOM 2537 C CA . ILE B 1 35 ? -5.617 -20.656 -6.082 1 98.62 35 ILE B CA 1
ATOM 2538 C C . ILE B 1 35 ? -4.156 -20.516 -6.496 1 98.62 35 ILE B C 1
ATOM 2540 O O . ILE B 1 35 ? -3.283 -21.234 -5.996 1 98.62 35 ILE B O 1
ATOM 2544 N N . PRO B 1 36 ? -3.871 -19.609 -7.352 1 98.25 36 PRO B N 1
ATOM 2545 C CA . PRO B 1 36 ? -2.51 -19.484 -7.875 1 98.25 36 PRO B CA 1
ATOM 2546 C C . PRO B 1 36 ? -1.533 -18.922 -6.848 1 98.25 36 PRO B C 1
ATOM 2548 O O . PRO B 1 36 ? -0.33 -19.188 -6.922 1 98.25 36 PRO B O 1
ATOM 2551 N N . GLY B 1 37 ? -2.088 -18.094 -5.875 1 95.88 37 GLY B N 1
ATOM 2552 C CA . GLY B 1 37 ? -1.246 -17.359 -4.949 1 95.88 37 GLY B CA 1
ATOM 2553 C C . GLY B 1 37 ? -0.858 -15.984 -5.457 1 95.88 37 GLY B C 1
ATOM 2554 O O . GLY B 1 37 ? -0.908 -15.727 -6.66 1 95.88 37 GLY B O 1
ATOM 2555 N N . CYS B 1 38 ? -0.41 -15.172 -4.559 1 95.12 38 CYS B N 1
ATOM 2556 C CA . CYS B 1 38 ? -0.144 -13.781 -4.891 1 95.12 38 CYS B CA 1
ATOM 2557 C C . CYS B 1 38 ? 1.184 -13.633 -5.625 1 95.12 38 CYS B C 1
ATOM 2559 O O . CYS B 1 38 ? 1.324 -12.781 -6.504 1 95.12 38 CYS B O 1
ATOM 2561 N N . SER B 1 39 ? 2.197 -14.461 -5.309 1 96.19 39 SER B N 1
ATOM 2562 C CA . SER B 1 39 ? 3.518 -14.336 -5.914 1 96.19 39 SER B CA 1
ATOM 2563 C C . SER B 1 39 ? 3.477 -14.664 -7.402 1 96.19 39 SER B C 1
ATOM 2565 O O . SER B 1 39 ? 4.121 -14 -8.211 1 96.19 39 SER B O 1
ATOM 2567 N N . LEU B 1 40 ? 2.754 -15.711 -7.75 1 97.44 40 LEU B N 1
ATOM 2568 C CA . LEU B 1 40 ? 2.648 -16.078 -9.156 1 97.44 40 LEU B CA 1
ATOM 2569 C C . LEU B 1 40 ? 1.932 -14.992 -9.953 1 97.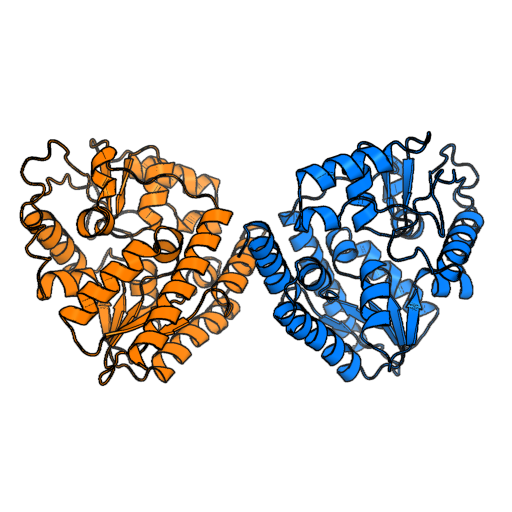44 40 LEU B C 1
ATOM 2571 O O . LEU B 1 40 ? 2.34 -14.664 -11.07 1 97.44 40 LEU B O 1
ATOM 2575 N N . ALA B 1 41 ? 0.839 -14.477 -9.383 1 97.94 41 ALA B N 1
ATOM 2576 C CA . ALA B 1 41 ? 0.105 -13.391 -10.016 1 97.94 41 ALA B CA 1
ATOM 2577 C C . ALA B 1 41 ? 0.994 -12.164 -10.195 1 97.94 41 ALA B C 1
ATOM 2579 O O . ALA B 1 41 ? 0.872 -11.438 -11.188 1 97.94 41 ALA B O 1
ATOM 2580 N N . SER B 1 42 ? 1.873 -11.93 -9.219 1 97.75 42 SER B N 1
ATOM 2581 C CA . SER B 1 42 ? 2.799 -10.797 -9.281 1 97.75 42 SER B CA 1
ATOM 2582 C C . SER B 1 42 ? 3.83 -10.992 -10.391 1 97.75 42 SER B C 1
ATOM 2584 O O . SER B 1 42 ? 4.344 -10.016 -10.938 1 97.75 42 SER B O 1
ATOM 2586 N N . TYR B 1 43 ? 4.121 -12.203 -10.695 1 97.56 43 TYR B N 1
ATOM 2587 C CA . TYR B 1 43 ? 5.137 -12.508 -11.695 1 97.56 43 TYR B CA 1
ATOM 2588 C C . TYR B 1 43 ? 4.547 -12.492 -13.094 1 97.56 43 TYR B C 1
ATOM 2590 O O . TYR B 1 43 ? 4.98 -11.727 -13.953 1 97.56 43 TYR B O 1
ATOM 2598 N N . SER B 1 44 ? 3.527 -13.328 -13.211 1 97.69 44 SER B N 1
ATOM 2599 C CA . SER B 1 44 ? 3.047 -13.484 -14.586 1 97.69 44 SER B CA 1
ATOM 2600 C C . SER B 1 44 ? 1.552 -13.781 -14.617 1 97.69 44 SER B C 1
ATOM 2602 O O . SER B 1 44 ? 1.139 -14.938 -14.492 1 97.69 44 SER B O 1
ATOM 2604 N N . PRO B 1 45 ? 0.713 -12.75 -14.93 1 98.06 45 PRO B N 1
ATOM 2605 C CA . PRO B 1 45 ? -0.722 -12.977 -15.117 1 98.06 45 PRO B CA 1
ATOM 2606 C C . PRO B 1 45 ? -1.017 -14.023 -16.188 1 98.06 45 PRO B C 1
ATOM 2608 O O . PRO B 1 45 ? -1.934 -14.828 -16.031 1 98.06 45 PRO B O 1
ATOM 2611 N N . ASP B 1 46 ? -0.168 -14.039 -17.203 1 97.81 46 ASP B N 1
ATOM 2612 C CA . ASP B 1 46 ? -0.393 -14.953 -18.312 1 97.81 46 ASP B CA 1
ATOM 2613 C C . ASP B 1 46 ? -0.247 -16.406 -17.875 1 97.81 46 ASP B C 1
ATOM 2615 O O . ASP B 1 46 ? -1.049 -17.266 -18.25 1 97.81 46 ASP B O 1
ATOM 2619 N N . ILE B 1 47 ? 0.739 -16.703 -17.125 1 98 47 ILE B N 1
ATOM 2620 C CA . ILE B 1 47 ? 0.964 -18.062 -16.625 1 98 47 ILE B CA 1
ATOM 2621 C C . ILE B 1 47 ? -0.204 -18.484 -15.75 1 98 47 ILE B C 1
ATOM 2623 O O . ILE B 1 47 ? -0.652 -19.641 -15.82 1 98 47 ILE B O 1
ATOM 2627 N N . VAL B 1 48 ? -0.707 -17.562 -14.922 1 98.56 48 VAL B N 1
ATOM 2628 C CA . VAL B 1 48 ? -1.852 -17.844 -14.07 1 98.56 48 VAL B CA 1
ATOM 2629 C C . VAL B 1 48 ? -3.049 -18.25 -14.922 1 98.56 48 VAL B C 1
ATOM 2631 O O . VAL B 1 48 ? -3.666 -19.297 -14.688 1 98.56 48 VAL B O 1
ATOM 2634 N N . ILE B 1 49 ? -3.312 -17.5 -15.969 1 98.44 49 ILE B N 1
ATOM 2635 C CA . ILE B 1 49 ? -4.48 -17.719 -16.812 1 98.44 49 ILE B CA 1
ATOM 2636 C C . ILE B 1 49 ? -4.32 -19.016 -17.578 1 98.44 49 ILE B C 1
ATOM 2638 O O . ILE B 1 49 ? -5.246 -19.828 -17.656 1 98.44 49 ILE B O 1
ATOM 2642 N N . LYS B 1 50 ? -3.166 -19.281 -18.125 1 98.06 50 LYS B N 1
ATOM 2643 C CA . LYS B 1 50 ? -2.93 -20.484 -18.891 1 98.06 50 LYS B CA 1
ATOM 2644 C C . LYS B 1 50 ? -3.027 -21.734 -18.016 1 98.06 50 LYS B C 1
ATOM 2646 O O . LYS B 1 50 ? -3.525 -22.766 -18.453 1 98.06 50 LYS B O 1
ATOM 2651 N N . THR B 1 51 ? -2.518 -21.609 -16.797 1 98.5 51 THR B N 1
ATOM 2652 C CA . THR B 1 51 ? -2.639 -22.719 -15.852 1 98.5 51 THR B CA 1
ATOM 2653 C C . THR B 1 51 ? -4.105 -23.016 -15.555 1 98.5 51 THR B C 1
ATOM 2655 O O . THR B 1 51 ? -4.523 -24.172 -15.547 1 98.5 51 THR B O 1
ATOM 2658 N N . TYR B 1 52 ? -4.871 -21.984 -15.352 1 98.19 52 TYR B N 1
ATOM 2659 C CA . TYR B 1 52 ? -6.297 -22.125 -15.078 1 98.19 52 TYR B CA 1
ATOM 2660 C C . TYR B 1 52 ? -7.012 -22.781 -16.25 1 98.19 52 TYR B C 1
ATOM 2662 O O . TYR B 1 52 ? -7.824 -23.688 -16.062 1 98.19 52 TYR B O 1
ATOM 2670 N N . GLU B 1 53 ? -6.699 -22.328 -17.438 1 97.06 53 GLU B N 1
ATOM 2671 C CA . GLU B 1 53 ? -7.324 -22.875 -18.641 1 97.06 53 GLU B CA 1
ATOM 2672 C C . GLU B 1 53 ? -7.004 -24.359 -18.797 1 97.06 53 GLU B C 1
ATOM 2674 O O . GLU B 1 53 ? -7.871 -25.156 -19.172 1 97.06 53 GLU B O 1
ATOM 2679 N N . TYR B 1 54 ? -5.809 -24.703 -18.562 1 97.88 54 TYR B N 1
ATOM 2680 C CA . TYR B 1 54 ? -5.391 -26.109 -18.594 1 97.88 54 TYR B CA 1
ATOM 2681 C C . TYR B 1 54 ? -6.188 -26.938 -17.594 1 97.88 54 TYR B C 1
ATOM 2683 O O . TYR B 1 54 ? -6.676 -28.016 -17.938 1 97.88 54 TYR B O 1
ATOM 2691 N N . LEU B 1 55 ? -6.305 -26.422 -16.312 1 98.12 55 LEU B N 1
ATOM 2692 C CA . LEU B 1 55 ? -7.047 -27.125 -15.273 1 98.12 55 LEU B CA 1
ATOM 2693 C C . LEU B 1 55 ? -8.516 -27.266 -15.656 1 98.12 55 LEU B C 1
ATOM 2695 O O . LEU B 1 55 ? -9.102 -28.344 -15.523 1 98.12 55 LEU B O 1
ATOM 2699 N N . LYS B 1 56 ? -9.047 -26.172 -16.125 1 96.25 56 LYS B N 1
ATOM 2700 C CA . LYS B 1 56 ? -10.461 -26.156 -16.484 1 96.25 56 LYS B CA 1
ATOM 2701 C C . LYS B 1 56 ? -10.75 -27.172 -17.594 1 96.25 56 LYS B C 1
ATOM 2703 O O . LYS B 1 56 ? -11.773 -27.859 -17.562 1 96.25 56 LYS B O 1
ATOM 2708 N N . LYS B 1 57 ? -9.891 -27.266 -18.578 1 95.88 57 LYS B N 1
ATOM 2709 C CA . LYS B 1 57 ? -10.047 -28.188 -19.703 1 95.88 57 LYS B CA 1
ATOM 2710 C C . LYS B 1 57 ? -10.008 -29.641 -19.234 1 95.88 57 LYS B C 1
ATOM 2712 O O . LYS B 1 57 ? -10.789 -30.469 -19.719 1 95.88 57 LYS B O 1
ATOM 2717 N N . ASN B 1 58 ? -9.18 -29.969 -18.281 1 97.31 58 ASN B N 1
ATOM 2718 C CA . ASN B 1 58 ? -8.953 -31.344 -17.875 1 97.31 58 ASN B CA 1
ATOM 2719 C C . ASN B 1 58 ? -9.805 -31.719 -16.672 1 97.31 58 ASN B C 1
ATOM 2721 O O . ASN B 1 58 ? -10.023 -32.906 -16.406 1 97.31 58 ASN B O 1
ATOM 2725 N N . LEU B 1 59 ? -10.219 -30.672 -15.914 1 97.12 59 LEU B N 1
ATOM 2726 C CA . LEU B 1 59 ? -11.039 -30.844 -14.727 1 97.12 59 LEU B CA 1
ATOM 2727 C C . LEU B 1 59 ? -12.219 -29.875 -14.727 1 97.12 59 LEU B C 1
ATOM 2729 O O . LEU B 1 59 ? -12.258 -28.938 -13.922 1 97.12 59 LEU B O 1
ATOM 2733 N N . PRO B 1 60 ? -13.227 -30.234 -15.555 1 95.5 60 PRO B N 1
ATOM 2734 C CA . PRO B 1 60 ? -14.398 -29.359 -15.539 1 95.5 60 PRO B CA 1
ATOM 2735 C C . PRO B 1 60 ? -14.969 -29.156 -14.133 1 95.5 60 PRO B C 1
ATOM 2737 O O . PRO B 1 60 ? -14.922 -30.078 -13.305 1 95.5 60 PRO B O 1
ATOM 2740 N N . GLY B 1 61 ? -15.516 -27.984 -13.875 1 96 61 GLY B N 1
ATOM 2741 C CA . GLY B 1 61 ? -15.992 -27.641 -12.547 1 96 61 GLY B CA 1
ATOM 2742 C C . GLY B 1 61 ? -14.93 -26.969 -11.688 1 96 61 GLY B C 1
ATOM 2743 O O . GLY B 1 61 ? -15.039 -26.953 -10.461 1 96 61 GLY B O 1
ATOM 2744 N N . THR B 1 62 ? -13.898 -26.453 -12.391 1 97.75 62 THR B N 1
ATOM 2745 C CA . THR B 1 62 ? -12.82 -25.781 -11.688 1 97.75 62 THR B CA 1
ATOM 2746 C C . THR B 1 62 ? -12.977 -24.266 -11.797 1 97.75 62 THR B C 1
ATOM 2748 O O . THR B 1 62 ? -12.906 -23.703 -12.891 1 97.75 62 THR B O 1
ATOM 2751 N N . GLY B 1 63 ? -13.25 -23.594 -10.672 1 97.62 63 GLY B N 1
ATOM 2752 C CA . GLY B 1 63 ? -13.18 -22.141 -10.602 1 97.62 63 GLY B CA 1
ATOM 2753 C C . GLY B 1 63 ? -11.82 -21.625 -10.18 1 97.62 63 GLY B C 1
ATOM 2754 O O . GLY B 1 63 ? -10.82 -22.344 -10.258 1 97.62 63 GLY B O 1
ATOM 2755 N N . MET B 1 64 ? -11.727 -20.344 -9.852 1 98 64 MET B N 1
ATOM 2756 C CA . MET B 1 64 ? -10.461 -19.75 -9.445 1 98 64 MET B CA 1
ATOM 2757 C C . MET B 1 64 ? -10.68 -18.688 -8.375 1 98 64 MET B C 1
ATOM 2759 O O . MET B 1 64 ? -11.664 -17.938 -8.43 1 98 64 MET B O 1
ATOM 2763 N N . ILE B 1 65 ? -9.82 -18.641 -7.422 1 98.06 65 ILE B N 1
ATOM 2764 C CA . ILE B 1 65 ? -9.797 -17.609 -6.391 1 98.06 65 ILE B CA 1
ATOM 2765 C C . ILE B 1 65 ? -8.438 -16.922 -6.383 1 98.06 65 ILE B C 1
ATOM 2767 O O . ILE B 1 65 ? -7.414 -17.547 -6.129 1 98.06 65 ILE B O 1
ATOM 2771 N N . LEU B 1 66 ? -8.438 -15.656 -6.754 1 98.31 66 LEU B N 1
ATOM 2772 C CA . LEU B 1 66 ? -7.238 -14.836 -6.648 1 98.31 66 LEU B CA 1
ATOM 2773 C C . LEU B 1 66 ? -7.211 -14.078 -5.332 1 98.31 66 LEU B C 1
ATOM 2775 O O . LEU B 1 66 ? -7.785 -12.984 -5.227 1 98.31 66 LEU B O 1
ATOM 2779 N N . LYS B 1 67 ? -6.508 -14.594 -4.348 1 97.06 67 LYS B N 1
ATOM 2780 C CA . LYS B 1 67 ? -6.391 -14.008 -3.014 1 97.06 67 LYS B CA 1
ATOM 2781 C C . LYS B 1 67 ? -5.152 -14.531 -2.291 1 97.06 67 LYS B C 1
ATOM 2783 O O . LYS B 1 67 ? -4.723 -15.664 -2.529 1 97.06 67 LYS B O 1
ATOM 2788 N N . CYS B 1 68 ? -4.574 -13.727 -1.485 1 95.88 68 CYS B N 1
ATOM 2789 C CA . CYS B 1 68 ? -3.436 -14.102 -0.651 1 95.88 68 CYS B CA 1
ATOM 2790 C C . CYS B 1 68 ? -3.871 -15.016 0.483 1 95.88 68 CYS B C 1
ATOM 2792 O O . CYS B 1 68 ? -5.031 -14.992 0.898 1 95.88 68 CYS B O 1
ATOM 2794 N N . CYS B 1 69 ? -2.91 -15.805 1.002 1 97.19 69 CYS B N 1
ATOM 2795 C CA . CYS B 1 69 ? -3.205 -16.719 2.1 1 97.19 69 CYS B CA 1
ATOM 2796 C C . CYS B 1 69 ? -2.893 -16.078 3.445 1 97.19 69 CYS B C 1
ATOM 2798 O O . CYS B 1 69 ? -2.957 -16.734 4.484 1 97.19 69 CYS B O 1
ATOM 2800 N N . ALA B 1 70 ? -2.416 -14.859 3.486 1 97.38 70 ALA B N 1
ATOM 2801 C CA . ALA B 1 70 ? -2.162 -14.047 4.676 1 97.38 70 ALA B CA 1
ATOM 2802 C C . ALA B 1 70 ? -0.939 -14.555 5.434 1 97.38 70 ALA B C 1
ATOM 2804 O O . ALA B 1 70 ? -0.649 -14.086 6.535 1 97.38 70 ALA B O 1
ATOM 2805 N N . SER B 1 71 ? -0.132 -15.414 4.867 1 96.06 71 SER B N 1
ATOM 2806 C CA . SER B 1 71 ? 1.023 -16.016 5.531 1 96.06 71 SER B CA 1
ATOM 2807 C C . SER B 1 71 ? 2.031 -14.945 5.949 1 96.06 71 SER B C 1
ATOM 2809 O O . SER B 1 71 ? 2.705 -15.086 6.973 1 96.06 71 SER B O 1
ATOM 2811 N N . PRO B 1 72 ? 2.229 -13.844 5.191 1 95 72 PRO B N 1
ATOM 2812 C CA . PRO B 1 72 ? 3.16 -12.812 5.66 1 95 72 PRO B CA 1
ATOM 2813 C C . PRO B 1 72 ? 2.785 -12.258 7.031 1 95 72 PRO B C 1
ATOM 2815 O O . PRO B 1 72 ? 3.66 -12.023 7.867 1 95 72 PRO B O 1
ATOM 2818 N N . SER B 1 73 ? 1.476 -12.016 7.254 1 95.94 73 SER B N 1
ATOM 2819 C CA . SER B 1 73 ? 1.033 -11.547 8.562 1 95.94 73 SER B CA 1
ATOM 2820 C C . SER B 1 73 ? 1.351 -12.562 9.648 1 95.94 73 SER B C 1
ATOM 2822 O O . SER B 1 73 ? 1.803 -12.195 10.742 1 95.94 73 SER B O 1
ATOM 2824 N N . LYS B 1 74 ? 1.121 -13.852 9.328 1 95.25 74 LYS B N 1
ATOM 2825 C CA . LYS B 1 74 ? 1.42 -14.922 10.273 1 95.25 74 LYS B CA 1
ATOM 2826 C C . LYS B 1 74 ? 2.906 -14.953 10.617 1 95.25 74 LYS B C 1
ATOM 2828 O O . LYS B 1 74 ? 3.275 -15 11.797 1 95.25 74 LYS B O 1
ATOM 2833 N N . LEU B 1 75 ? 3.715 -14.883 9.625 1 93.44 75 LEU B N 1
ATOM 2834 C CA . LEU B 1 75 ? 5.16 -14.969 9.789 1 93.44 75 LEU B CA 1
ATOM 2835 C C . LEU B 1 75 ? 5.703 -13.742 10.516 1 93.44 75 LEU B C 1
ATOM 2837 O O . LEU B 1 75 ? 6.707 -13.82 11.219 1 93.44 75 LEU B O 1
ATOM 2841 N N . ALA B 1 76 ? 5.02 -12.617 10.344 1 93.94 76 ALA B N 1
ATOM 2842 C CA . ALA B 1 76 ? 5.422 -11.375 11.016 1 93.94 76 ALA B CA 1
ATOM 2843 C C . ALA B 1 76 ? 4.988 -11.383 12.477 1 93.94 76 ALA B C 1
ATOM 2845 O O . ALA B 1 76 ? 5.375 -10.5 13.25 1 93.94 76 ALA B O 1
ATOM 2846 N N . GLY B 1 77 ? 4.188 -12.352 12.844 1 93.56 77 GLY B N 1
ATOM 2847 C CA . GLY B 1 77 ? 3.705 -12.453 14.211 1 93.56 77 GLY B CA 1
ATOM 2848 C C . GLY B 1 77 ? 2.473 -11.602 14.469 1 93.56 77 GLY B C 1
ATOM 2849 O O . GLY B 1 77 ? 2.102 -11.375 15.625 1 93.56 77 GLY B O 1
ATOM 2850 N N . ASN B 1 78 ? 1.882 -11.117 13.398 1 93.38 78 ASN B N 1
ATOM 2851 C CA . ASN B 1 78 ? 0.651 -10.344 13.539 1 93.38 78 ASN B CA 1
ATOM 2852 C C . ASN B 1 78 ? -0.577 -11.25 13.578 1 93.38 78 ASN B C 1
ATOM 2854 O O . ASN B 1 78 ? -1.33 -11.32 12.602 1 93.38 78 ASN B O 1
ATOM 2858 N N . LYS B 1 79 ? -0.864 -11.797 14.672 1 95.19 79 LYS B N 1
ATOM 2859 C CA . LYS B 1 79 ? -1.885 -12.836 14.828 1 95.19 79 LYS B CA 1
ATOM 2860 C C . LYS B 1 79 ? -3.264 -12.305 14.438 1 95.19 79 LYS B C 1
ATOM 2862 O O . LYS B 1 79 ? -4.023 -12.984 13.75 1 95.19 79 LYS B O 1
ATOM 2867 N N . ASP B 1 80 ? -3.557 -11.094 14.867 1 94.81 80 ASP B N 1
ATOM 2868 C CA . ASP B 1 80 ? -4.863 -10.508 14.586 1 94.81 80 ASP B CA 1
ATOM 2869 C C . ASP B 1 80 ? -5.027 -10.242 13.086 1 94.81 80 ASP B C 1
ATOM 2871 O O . ASP B 1 80 ? -6.094 -10.492 12.523 1 94.81 80 ASP B O 1
ATOM 2875 N N . ASP B 1 81 ? -4.004 -9.68 12.531 1 94.94 81 ASP B N 1
ATOM 2876 C CA . ASP B 1 81 ? -4.047 -9.445 11.094 1 94.94 81 ASP B CA 1
ATOM 2877 C C . ASP B 1 81 ? -4.211 -10.758 10.328 1 94.94 81 ASP B C 1
ATOM 2879 O O . ASP B 1 81 ? -4.98 -10.836 9.367 1 94.94 81 ASP B O 1
ATOM 2883 N N . PHE B 1 82 ? -3.471 -11.797 10.75 1 97.62 82 PHE B N 1
ATOM 2884 C CA . PHE B 1 82 ? -3.584 -13.094 10.094 1 97.62 82 PHE B CA 1
ATOM 2885 C C . PHE B 1 82 ? -5.02 -13.609 10.148 1 97.62 82 PHE B C 1
ATOM 2887 O O . PHE B 1 82 ? -5.578 -14.023 9.133 1 97.62 82 PHE B O 1
ATOM 2894 N N . LYS B 1 83 ? -5.559 -13.555 11.297 1 97.69 83 LYS B N 1
ATOM 2895 C CA . LYS B 1 83 ? -6.934 -14.023 11.469 1 97.69 83 LYS B CA 1
ATOM 2896 C C . LYS B 1 83 ? -7.895 -13.25 10.57 1 97.69 83 LYS B C 1
ATOM 2898 O O . LYS B 1 83 ? -8.727 -13.844 9.883 1 97.69 83 LYS B O 1
ATOM 2903 N N . LYS B 1 84 ? -7.773 -11.969 10.547 1 96.75 84 LYS B N 1
ATOM 2904 C CA . LYS B 1 84 ? -8.641 -11.086 9.766 1 96.75 84 LYS B CA 1
ATOM 2905 C C . LYS B 1 84 ? -8.531 -11.398 8.273 1 96.75 84 LYS B C 1
ATOM 2907 O O . LYS B 1 84 ? -9.547 -11.602 7.605 1 96.75 84 LYS B O 1
ATOM 2912 N N . TYR B 1 85 ? -7.359 -11.445 7.812 1 97.44 85 TYR B N 1
ATOM 2913 C CA . TYR B 1 85 ? -7.145 -11.609 6.379 1 97.44 85 TYR B CA 1
ATOM 2914 C C . TYR B 1 85 ? -7.434 -13.039 5.941 1 97.44 85 TYR B C 1
ATOM 2916 O O . TYR B 1 85 ? -8.07 -13.258 4.91 1 97.44 85 TYR B O 1
ATOM 2924 N N . TYR B 1 86 ? -6.961 -14.023 6.711 1 98.19 86 TYR B N 1
ATOM 2925 C CA . TYR B 1 86 ? -7.223 -15.414 6.359 1 98.19 86 TYR B CA 1
ATOM 2926 C C . TYR B 1 86 ? -8.719 -15.695 6.32 1 98.19 86 TYR B C 1
ATOM 2928 O O . TYR B 1 86 ? -9.188 -16.469 5.484 1 98.19 86 TYR B O 1
ATOM 2936 N N . SER B 1 87 ? -9.477 -15.062 7.242 1 97.81 87 SER B N 1
ATOM 2937 C CA . SER B 1 87 ? -10.922 -15.266 7.262 1 97.81 87 SER B CA 1
ATOM 2938 C C . SER B 1 87 ? -11.555 -14.812 5.949 1 97.81 87 SER B C 1
ATOM 2940 O O . SER B 1 87 ? -12.562 -15.383 5.516 1 97.81 87 SER B O 1
ATOM 2942 N N . GLN B 1 88 ? -10.977 -13.82 5.355 1 97.44 88 GLN B N 1
ATOM 2943 C CA . GLN B 1 88 ? -11.5 -13.352 4.074 1 97.44 88 GLN B CA 1
ATOM 2944 C C . GLN B 1 88 ? -11.32 -14.414 2.988 1 97.44 88 GLN B C 1
ATOM 2946 O O . GLN B 1 88 ? -12.18 -14.578 2.125 1 97.44 88 GLN B O 1
ATOM 2951 N N . LEU B 1 89 ? -10.141 -15.078 3.014 1 97.25 89 LEU B N 1
ATOM 2952 C CA . LEU B 1 89 ? -9.922 -16.172 2.072 1 97.25 89 LEU B CA 1
ATOM 2953 C C . LEU B 1 89 ? -10.906 -17.312 2.322 1 97.25 89 LEU B C 1
ATOM 2955 O O . LEU B 1 89 ? -11.5 -17.844 1.381 1 97.25 89 LEU B O 1
ATOM 2959 N N . GLU B 1 90 ? -11.086 -17.641 3.57 1 96.75 90 GLU B N 1
ATOM 2960 C CA . GLU B 1 90 ? -12.016 -18.703 3.93 1 96.75 90 GLU B CA 1
ATOM 2961 C C . GLU B 1 90 ? -13.438 -18.359 3.484 1 96.75 90 GLU B C 1
ATOM 2963 O O . GLU B 1 90 ? -14.156 -19.219 2.967 1 96.75 90 GLU B O 1
ATOM 2968 N N . ASP B 1 91 ? -13.828 -17.125 3.736 1 96.75 91 ASP B N 1
ATOM 2969 C CA . ASP B 1 91 ? -15.148 -16.672 3.322 1 96.75 91 ASP B CA 1
ATOM 2970 C C . ASP B 1 91 ? -15.344 -16.844 1.817 1 96.75 91 ASP B C 1
ATOM 2972 O O . ASP B 1 91 ? -16.422 -17.219 1.364 1 96.75 91 ASP B O 1
ATOM 2976 N N . GLU B 1 92 ? -14.297 -16.516 1.068 1 96.44 92 GLU B N 1
ATOM 2977 C CA . GLU B 1 92 ? -14.375 -16.641 -0.384 1 96.44 92 GLU B CA 1
ATOM 2978 C C . GLU B 1 92 ? -14.531 -18.094 -0.807 1 96.44 92 GLU B C 1
ATOM 2980 O O . GLU B 1 92 ? -15.297 -18.406 -1.725 1 96.44 92 GLU B O 1
ATOM 2985 N N . ILE B 1 93 ? -13.812 -18.969 -0.199 1 96.5 93 ILE B N 1
ATOM 2986 C CA . ILE B 1 93 ? -13.898 -20.406 -0.475 1 96.5 93 ILE B CA 1
ATOM 2987 C C . ILE B 1 93 ? -15.312 -20.906 -0.172 1 96.5 93 ILE B C 1
ATOM 2989 O O . ILE B 1 93 ? -15.898 -21.641 -0.967 1 96.5 93 ILE B O 1
ATOM 2993 N N . GLU B 1 94 ? -15.836 -20.453 0.949 1 95.12 94 GLU B N 1
ATOM 2994 C CA . GLU B 1 94 ? -17.188 -20.844 1.347 1 95.12 94 GLU B CA 1
ATOM 2995 C C . GLU B 1 94 ? -18.219 -20.312 0.36 1 95.12 94 GLU B C 1
ATOM 2997 O O . GLU B 1 94 ? -19.141 -21.047 -0.029 1 95.12 94 GLU B O 1
ATOM 3002 N N . LYS B 1 95 ? -18.078 -19.109 -0.002 1 94.94 95 LYS B N 1
ATOM 3003 C CA . LYS B 1 95 ? -19.016 -18.484 -0.932 1 94.94 95 LYS B CA 1
ATOM 3004 C C . LYS B 1 95 ? -19.016 -19.203 -2.277 1 94.94 95 LYS B C 1
ATOM 3006 O O . LYS B 1 95 ? -20.062 -19.297 -2.936 1 94.94 95 LYS B O 1
ATOM 3011 N N . MET B 1 96 ? -17.859 -19.641 -2.686 1 94.31 96 MET B N 1
ATOM 3012 C CA . MET B 1 96 ? -17.75 -20.359 -3.951 1 94.31 96 MET B CA 1
ATOM 3013 C C . MET B 1 96 ? -18.344 -21.766 -3.84 1 94.31 96 MET B C 1
ATOM 3015 O O . MET B 1 96 ? -18.609 -22.406 -4.855 1 94.31 96 MET B O 1
ATOM 3019 N N . ASN B 1 97 ? -18.562 -22.203 -2.641 1 93.56 97 ASN B N 1
ATOM 3020 C CA . ASN B 1 97 ? -19.188 -23.484 -2.35 1 93.56 97 ASN B CA 1
ATOM 3021 C C . ASN B 1 97 ? -18.422 -24.641 -2.984 1 93.56 97 ASN B C 1
ATOM 3023 O O . ASN B 1 97 ? -19 -25.469 -3.689 1 93.56 97 ASN B O 1
ATOM 3027 N N . VAL B 1 98 ? -17.156 -24.625 -2.811 1 94.38 98 VAL B N 1
ATOM 3028 C CA . VAL B 1 98 ? -16.312 -25.703 -3.338 1 94.38 98 VAL B CA 1
ATOM 3029 C C . VAL B 1 98 ? -15.867 -26.609 -2.201 1 94.38 98 VAL B C 1
ATOM 3031 O O . VAL B 1 98 ? -15.844 -26.203 -1.038 1 94.38 98 VAL B O 1
ATOM 3034 N N . ASN B 1 99 ? -15.516 -27.828 -2.562 1 94 99 ASN B N 1
ATOM 3035 C CA . ASN B 1 99 ? -15.07 -28.781 -1.551 1 94 99 ASN B CA 1
ATOM 3036 C C . ASN B 1 99 ? -13.586 -29.094 -1.699 1 94 99 ASN B C 1
ATOM 3038 O O . ASN B 1 99 ? -13.031 -29.844 -0.898 1 94 99 ASN B O 1
ATOM 3042 N N . GLU B 1 100 ? -12.992 -28.5 -2.738 1 97.88 100 GLU B N 1
ATOM 3043 C CA . GLU B 1 100 ? -11.578 -28.75 -3.021 1 97.88 100 GLU B CA 1
ATOM 3044 C C . GLU B 1 100 ? -10.898 -27.484 -3.559 1 97.88 100 GLU B C 1
ATOM 3046 O O . GLU B 1 100 ? -11.492 -26.734 -4.336 1 97.88 100 GLU B O 1
ATOM 3051 N N . VAL B 1 101 ? -9.664 -27.312 -3.064 1 98.56 101 VAL B N 1
ATOM 3052 C CA . VAL B 1 101 ? -8.859 -26.234 -3.633 1 98.56 101 VAL B CA 1
ATOM 3053 C C . VAL B 1 101 ? -7.559 -26.812 -4.191 1 98.56 101 VAL B C 1
ATOM 3055 O O . VAL B 1 101 ? -6.977 -27.719 -3.609 1 98.56 101 VAL B O 1
ATOM 3058 N N . ILE B 1 102 ? -7.164 -26.344 -5.387 1 98.88 102 ILE B N 1
ATOM 3059 C CA . ILE B 1 102 ? -5.895 -26.672 -6.027 1 98.88 102 ILE B CA 1
ATOM 3060 C C . ILE B 1 102 ? -4.941 -25.484 -5.91 1 98.88 102 ILE B C 1
ATOM 3062 O O . ILE B 1 102 ? -5.223 -24.406 -6.43 1 98.88 102 ILE B O 1
ATOM 3066 N N . ILE B 1 103 ? -3.795 -25.703 -5.289 1 98.81 103 ILE B N 1
ATOM 3067 C CA . ILE B 1 103 ? -2.971 -24.562 -4.895 1 98.81 103 ILE B CA 1
ATOM 3068 C C . ILE B 1 103 ? -1.615 -24.641 -5.594 1 98.81 103 ILE B C 1
ATOM 3070 O O . ILE B 1 103 ? -0.945 -25.672 -5.547 1 98.81 103 ILE B O 1
ATOM 3074 N N . ALA B 1 104 ? -1.202 -23.547 -6.215 1 98.5 104 ALA B N 1
ATOM 3075 C CA . ALA B 1 104 ? 0.091 -23.484 -6.891 1 98.5 104 ALA B CA 1
ATOM 3076 C C . ALA B 1 104 ? 1.193 -23.047 -5.93 1 98.5 104 ALA B C 1
ATOM 3078 O O . ALA B 1 104 ? 2.303 -23.594 -5.961 1 98.5 104 ALA B O 1
ATOM 3079 N N . CYS B 1 105 ? 0.893 -22.109 -5.082 1 96.94 105 CYS B N 1
ATOM 3080 C CA . CYS B 1 105 ? 1.864 -21.562 -4.141 1 96.94 105 CYS B CA 1
ATOM 3081 C C . CYS B 1 105 ? 2.082 -22.5 -2.969 1 96.94 105 CYS B C 1
ATOM 3083 O O . CYS B 1 105 ? 1.123 -22.938 -2.334 1 96.94 105 CYS B O 1
ATOM 3085 N N . GLN B 1 106 ? 3.295 -22.719 -2.58 1 97.25 106 GLN B N 1
ATOM 3086 C CA . GLN B 1 106 ? 3.586 -23.734 -1.567 1 97.25 106 GLN B CA 1
ATOM 3087 C C . GLN B 1 106 ? 3.322 -23.188 -0.163 1 97.25 106 GLN B C 1
ATOM 3089 O O . GLN B 1 106 ? 2.898 -23.938 0.722 1 97.25 106 GLN B O 1
ATOM 3094 N N . SER B 1 107 ? 3.643 -21.953 0.022 1 96.38 107 SER B N 1
ATOM 3095 C CA . SER B 1 107 ? 3.293 -21.344 1.305 1 96.38 107 SER B CA 1
ATOM 3096 C C . SER B 1 107 ? 1.782 -21.344 1.517 1 96.38 107 SER B C 1
ATOM 3098 O O . SER B 1 107 ? 1.306 -21.562 2.631 1 96.38 107 SER B O 1
ATOM 3100 N N . CYS B 1 108 ? 1.069 -21.047 0.475 1 97.69 108 CYS B N 1
ATOM 3101 C CA . CYS B 1 108 ? -0.387 -21.078 0.561 1 97.69 108 CYS B CA 1
ATOM 3102 C C . CYS B 1 108 ? -0.89 -22.484 0.834 1 97.69 108 CYS B C 1
ATOM 3104 O O . CYS B 1 108 ? -1.812 -22.688 1.628 1 97.69 108 CYS B O 1
ATOM 3106 N N . PHE B 1 109 ? -0.301 -23.453 0.128 1 98.31 109 PHE B N 1
ATOM 3107 C CA . PHE B 1 109 ? -0.664 -24.859 0.352 1 98.31 109 PHE B CA 1
ATOM 3108 C C . PHE B 1 109 ? -0.551 -25.203 1.829 1 98.31 109 PHE B C 1
ATOM 3110 O O . PHE B 1 109 ? -1.504 -25.719 2.426 1 98.31 109 PHE B O 1
ATOM 3117 N N . LYS B 1 110 ? 0.597 -24.906 2.396 1 97.62 110 LYS B N 1
ATOM 3118 C CA . LYS B 1 110 ? 0.835 -25.219 3.803 1 97.62 110 LYS B CA 1
ATOM 3119 C C . LYS B 1 110 ? -0.132 -24.453 4.707 1 97.62 110 LYS B C 1
ATOM 3121 O O . LYS B 1 110 ? -0.718 -25.031 5.621 1 97.62 110 LYS B O 1
ATOM 3126 N N . THR B 1 111 ? -0.321 -23.156 4.461 1 97.88 111 THR B N 1
ATOM 3127 C CA . THR B 1 111 ? -1.145 -22.297 5.301 1 97.88 111 THR B CA 1
ATOM 3128 C C . THR B 1 111 ? -2.6 -22.75 5.285 1 97.88 111 THR B C 1
ATOM 3130 O O . THR B 1 111 ? -3.229 -22.875 6.336 1 97.88 111 THR B O 1
ATOM 3133 N N . ILE B 1 112 ? -3.096 -23.031 4.105 1 98.06 112 ILE B N 1
ATOM 3134 C CA . ILE B 1 112 ? -4.496 -23.422 3.984 1 98.06 112 ILE B CA 1
ATOM 3135 C C . ILE B 1 112 ? -4.691 -24.812 4.59 1 98.06 112 ILE B C 1
ATOM 3137 O O . ILE B 1 112 ? -5.652 -25.047 5.328 1 98.06 112 ILE B O 1
ATOM 3141 N N . LYS B 1 113 ? -3.793 -25.719 4.34 1 97.56 113 LYS B N 1
ATOM 3142 C CA . LYS B 1 113 ? -3.869 -27.062 4.895 1 97.56 113 LYS B CA 1
ATOM 3143 C C . LYS B 1 113 ? -3.9 -27.031 6.422 1 97.56 113 LYS B C 1
ATOM 3145 O O . LYS B 1 113 ? -4.637 -27.797 7.051 1 97.56 113 LYS B O 1
ATOM 3150 N N . GLU B 1 114 ? -3.168 -26.141 7.012 1 97 114 GLU B N 1
ATOM 3151 C CA . GLU B 1 114 ? -3.039 -26.062 8.469 1 97 114 GLU B CA 1
ATOM 3152 C C . GLU B 1 114 ? -4.246 -25.359 9.086 1 97 114 GLU B C 1
ATOM 3154 O O . GLU B 1 114 ? -4.551 -25.562 10.266 1 97 114 GLU B O 1
ATOM 3159 N N . ASN B 1 115 ? -4.957 -24.531 8.273 1 96.88 115 ASN B N 1
ATOM 3160 C CA . ASN B 1 115 ? -5.93 -23.641 8.906 1 96.88 115 ASN B CA 1
ATOM 3161 C C . ASN B 1 115 ? -7.348 -23.938 8.414 1 96.88 115 ASN B C 1
ATOM 3163 O O . ASN B 1 115 ? -8.32 -23.484 9.023 1 96.88 115 ASN B O 1
ATOM 3167 N N . SER B 1 116 ? -7.453 -24.641 7.344 1 95.56 116 SER B N 1
ATOM 3168 C CA . SER B 1 116 ? -8.758 -25 6.812 1 95.56 116 SER B CA 1
ATOM 3169 C C . SER B 1 116 ? -8.945 -26.516 6.805 1 95.56 116 SER B C 1
ATOM 3171 O O . SER B 1 116 ? -8.734 -27.172 5.781 1 95.56 116 SER B O 1
ATOM 3173 N N . LYS B 1 117 ? -9.586 -27.094 7.77 1 90.88 117 LYS B N 1
ATOM 3174 C CA . LYS B 1 117 ? -9.641 -28.547 7.941 1 90.88 117 LYS B CA 1
ATOM 3175 C C . LYS B 1 117 ? -10.836 -29.141 7.207 1 90.88 117 LYS B C 1
ATOM 3177 O O . LYS B 1 117 ? -10.875 -30.344 6.941 1 90.88 117 LYS B O 1
ATOM 3182 N N . ASN B 1 118 ? -11.734 -28.328 6.809 1 91.81 118 ASN B N 1
ATOM 3183 C CA . ASN B 1 118 ? -12.977 -28.844 6.23 1 91.81 118 ASN B CA 1
ATOM 3184 C C . ASN B 1 118 ? -12.93 -28.812 4.703 1 91.81 118 ASN B C 1
ATOM 3186 O O . ASN B 1 118 ? -13.953 -29.016 4.047 1 91.81 118 ASN B O 1
ATOM 3190 N N . ILE B 1 119 ? -11.781 -28.531 4.125 1 96.44 119 ILE B N 1
ATOM 3191 C CA . ILE B 1 119 ? -11.672 -28.484 2.67 1 96.44 119 ILE B CA 1
ATOM 3192 C C . ILE B 1 119 ? -10.531 -29.375 2.207 1 96.44 119 ILE B C 1
ATOM 3194 O O . ILE B 1 119 ? -9.508 -29.5 2.889 1 96.44 119 ILE B O 1
ATOM 3198 N N . LYS B 1 120 ? -10.758 -30.047 1.134 1 97.81 120 LYS B N 1
ATOM 3199 C CA . LYS B 1 120 ? -9.695 -30.844 0.53 1 97.81 120 LYS B CA 1
ATOM 3200 C C . LYS B 1 120 ? -8.656 -29.953 -0.149 1 97.81 120 LYS B C 1
ATOM 3202 O O . LYS B 1 120 ? -9 -29.156 -1.029 1 97.81 120 LYS B O 1
ATOM 3207 N N . VAL B 1 121 ? -7.438 -30.078 0.279 1 98.31 121 VAL B N 1
ATOM 3208 C CA . VAL B 1 121 ? -6.355 -29.25 -0.24 1 98.31 121 VAL B CA 1
ATOM 3209 C C . VAL B 1 121 ? -5.43 -30.094 -1.114 1 98.31 121 VAL B C 1
ATOM 3211 O O . VAL B 1 121 ? -4.855 -31.078 -0.648 1 98.31 121 VAL B O 1
ATOM 3214 N N . LYS B 1 122 ? -5.273 -29.734 -2.369 1 98.38 122 LYS B N 1
ATOM 3215 C CA . LYS B 1 122 ? -4.398 -30.422 -3.303 1 98.38 122 LYS B CA 1
ATOM 3216 C C . LYS B 1 122 ? -3.344 -29.484 -3.879 1 98.38 122 LYS B C 1
ATOM 3218 O O . LYS B 1 122 ? -3.631 -28.312 -4.148 1 98.38 122 LYS B O 1
ATOM 3223 N N . SER B 1 123 ? -2.182 -30.047 -4.047 1 98.69 123 SER B N 1
ATOM 3224 C CA . SER B 1 123 ? -1.137 -29.328 -4.758 1 98.69 123 SER B CA 1
ATOM 3225 C C . SER B 1 123 ? -1.369 -29.359 -6.262 1 98.69 123 SER B C 1
ATOM 3227 O O . SER B 1 123 ? -1.785 -30.375 -6.812 1 98.69 123 SER B O 1
ATOM 3229 N N . LEU B 1 124 ? -1.064 -28.266 -6.875 1 98.88 124 LEU B N 1
ATOM 3230 C CA . LEU B 1 124 ? -1.139 -28.203 -8.328 1 98.88 124 LEU B CA 1
ATOM 3231 C C . LEU B 1 124 ? -0.307 -29.328 -8.961 1 98.88 124 LEU B C 1
ATOM 3233 O O . LEU B 1 124 ? -0.705 -29.906 -9.969 1 98.88 124 LEU B O 1
ATOM 3237 N N . TRP B 1 125 ? 0.787 -29.672 -8.352 1 98.81 125 TRP B N 1
ATOM 3238 C CA . TRP B 1 125 ? 1.733 -30.625 -8.922 1 98.81 125 TRP B CA 1
ATOM 3239 C C . TRP B 1 125 ? 1.189 -32.031 -8.844 1 98.81 125 TRP B C 1
ATOM 3241 O O . TRP B 1 125 ? 1.368 -32.844 -9.773 1 98.81 125 TRP B O 1
ATOM 3251 N N . GLU B 1 126 ? 0.531 -32.344 -7.715 1 98.62 126 GLU B N 1
ATOM 3252 C CA . GLU B 1 126 ? -0.139 -33.625 -7.617 1 98.62 126 GLU B CA 1
ATOM 3253 C C . GLU B 1 126 ? -1.238 -33.75 -8.672 1 98.62 126 GLU B C 1
ATOM 3255 O O . GLU B 1 126 ? -1.401 -34.812 -9.273 1 98.62 126 GLU B O 1
ATOM 3260 N N . VAL B 1 127 ? -1.931 -32.656 -8.859 1 98.81 127 VAL B N 1
ATOM 3261 C CA . VAL B 1 127 ? -3.029 -32.656 -9.82 1 98.81 127 VAL B CA 1
ATOM 3262 C C . VAL B 1 127 ? -2.484 -32.844 -11.234 1 98.81 127 VAL B C 1
ATOM 3264 O O . VAL B 1 127 ? -2.963 -33.688 -11.984 1 98.81 127 VAL B O 1
ATOM 3267 N N . ILE B 1 128 ? -1.446 -32.125 -11.602 1 98.75 128 ILE B N 1
ATOM 3268 C CA . ILE B 1 128 ? -0.867 -32.188 -12.938 1 98.75 128 ILE B CA 1
ATOM 3269 C C . ILE B 1 128 ? -0.276 -33.594 -13.164 1 98.75 128 ILE B C 1
ATOM 3271 O O . ILE B 1 128 ? -0.414 -34.156 -14.25 1 98.75 128 ILE B O 1
ATOM 3275 N N . SER B 1 129 ? 0.375 -34.094 -12.156 1 98.19 129 SER B N 1
ATOM 3276 C CA . SER B 1 129 ? 0.953 -35.406 -12.266 1 98.19 129 SER B CA 1
ATOM 3277 C C . SER B 1 129 ? -0.12 -36.469 -12.555 1 98.19 129 SER B C 1
ATOM 3279 O O . SER B 1 129 ? 0.133 -37.438 -13.258 1 98.19 129 SER B O 1
ATOM 3281 N N . THR B 1 130 ? -1.299 -36.25 -12.047 1 97.69 130 THR B N 1
ATOM 3282 C CA . THR B 1 130 ? -2.402 -37.188 -12.203 1 97.69 130 THR B CA 1
ATOM 3283 C C . THR B 1 130 ? -3.051 -37.031 -13.578 1 97.69 130 THR B C 1
ATOM 3285 O O . THR B 1 130 ? -3.312 -38.031 -14.25 1 97.69 130 THR B O 1
ATOM 3288 N N . ILE B 1 131 ? -3.285 -35.844 -14.047 1 96.69 131 ILE B N 1
ATOM 3289 C CA . ILE B 1 131 ? -4.004 -35.625 -15.297 1 96.69 131 ILE B CA 1
ATOM 3290 C C . ILE B 1 131 ? -3.029 -35.688 -16.469 1 96.69 131 ILE B C 1
ATOM 3292 O O . ILE B 1 131 ? -3.445 -35.812 -17.625 1 96.69 131 ILE B O 1
ATOM 3296 N N . ASP B 1 132 ? -1.778 -35.594 -16.219 1 96.19 132 ASP B N 1
ATOM 3297 C CA . ASP B 1 132 ? -0.692 -35.625 -17.188 1 96.19 132 ASP B CA 1
ATOM 3298 C C . ASP B 1 132 ? -0.43 -34.219 -17.75 1 96.19 132 ASP B C 1
ATOM 3300 O O . ASP B 1 132 ? -1.324 -33.375 -17.766 1 96.19 132 ASP B O 1
ATOM 3304 N N . ILE B 1 133 ? 0.825 -33.969 -18.188 1 97.81 133 ILE B N 1
ATOM 3305 C CA . ILE B 1 133 ? 1.201 -32.688 -18.797 1 97.81 133 ILE B CA 1
ATOM 3306 C C . ILE B 1 133 ? 0.625 -32.625 -20.219 1 97.81 133 ILE B C 1
ATOM 3308 O O . ILE B 1 133 ? 0.264 -33.625 -20.812 1 97.81 133 ILE B O 1
ATOM 3312 N N . PRO B 1 134 ? 0.492 -31.422 -20.719 1 96.25 134 PRO B N 1
ATOM 3313 C CA . PRO B 1 134 ? 0.033 -31.312 -22.109 1 96.25 134 PRO B CA 1
ATOM 3314 C C . PRO B 1 134 ? 0.9 -32.125 -23.078 1 96.25 134 PRO B C 1
ATOM 3316 O O . PRO B 1 134 ? 2.125 -32.156 -22.922 1 96.25 134 PRO B O 1
ATOM 3319 N N . ASN B 1 135 ? 0.292 -32.625 -24.062 1 95.94 135 ASN B N 1
ATOM 3320 C CA . ASN B 1 135 ? 0.98 -33.5 -25 1 95.94 135 ASN B CA 1
ATOM 3321 C C . ASN B 1 135 ? 2.109 -32.75 -25.719 1 95.94 135 ASN B C 1
ATOM 3323 O O . ASN B 1 135 ? 3.172 -33.344 -25.969 1 95.94 135 ASN B O 1
ATOM 3327 N N . HIS B 1 136 ? 1.891 -31.547 -26.031 1 94.75 136 HIS B N 1
ATOM 3328 C CA . HIS B 1 136 ? 2.818 -30.812 -26.891 1 94.75 136 HIS B CA 1
ATOM 3329 C C . HIS B 1 136 ? 4.117 -30.5 -26.156 1 94.75 136 HIS B C 1
ATOM 3331 O O . HIS B 1 136 ? 5.109 -30.109 -26.781 1 94.75 136 HIS B O 1
ATOM 3337 N N . ILE B 1 137 ? 4.207 -30.734 -24.812 1 96.56 137 ILE B N 1
ATOM 3338 C CA . ILE B 1 137 ? 5.441 -30.422 -24.094 1 96.56 137 ILE B CA 1
ATOM 3339 C C . ILE B 1 137 ? 6.074 -31.703 -23.578 1 96.56 137 ILE B C 1
ATOM 3341 O O . ILE B 1 137 ? 7.055 -31.672 -22.828 1 96.56 137 ILE B O 1
ATOM 3345 N N . LYS B 1 138 ? 5.535 -32.875 -23.875 1 97.62 138 LYS B N 1
ATOM 3346 C CA . LYS B 1 138 ? 6.176 -34.156 -23.531 1 97.62 138 LYS B CA 1
ATOM 3347 C C . LYS B 1 138 ? 7.523 -34.281 -24.25 1 97.62 138 LYS B C 1
ATOM 3349 O O . LYS B 1 138 ? 7.605 -34.125 -25.469 1 97.62 138 LYS B O 1
ATOM 3354 N N . ASN B 1 139 ? 8.516 -34.469 -23.516 1 97.69 139 ASN B N 1
ATOM 3355 C CA . ASN B 1 139 ? 9.891 -34.625 -23.984 1 97.69 139 ASN B CA 1
ATOM 3356 C C . ASN B 1 139 ? 10.367 -33.406 -24.766 1 97.69 139 ASN B C 1
ATOM 3358 O O . ASN B 1 139 ? 11.281 -33.531 -25.594 1 97.69 139 ASN B O 1
ATOM 3362 N N . LYS B 1 140 ? 9.734 -32.344 -24.562 1 95.94 140 LYS B N 1
ATOM 3363 C CA . LYS B 1 140 ? 10.062 -31.109 -25.281 1 95.94 140 LYS B CA 1
ATOM 3364 C C . LYS B 1 140 ? 11.5 -30.672 -25 1 95.94 140 LYS B C 1
ATOM 3366 O O . LYS B 1 140 ? 12.148 -30.078 -25.859 1 95.94 140 LYS B O 1
ATOM 3371 N N . TYR B 1 141 ? 12.031 -31.031 -23.828 1 96.25 141 TYR B N 1
ATOM 3372 C CA . TYR B 1 141 ? 13.312 -30.484 -23.422 1 96.25 141 TYR B CA 1
ATOM 3373 C C . TYR B 1 141 ? 14.383 -31.578 -23.375 1 96.25 141 TYR B C 1
ATOM 3375 O O . TYR B 1 141 ? 15.438 -31.391 -22.766 1 96.25 141 TYR B O 1
ATOM 3383 N N . LYS B 1 142 ? 14.141 -32.656 -24.031 1 96.62 142 LYS B N 1
ATOM 3384 C CA . LYS B 1 142 ? 15.031 -33.812 -23.984 1 96.62 142 LYS B CA 1
ATOM 3385 C C . LYS B 1 142 ? 16.406 -33.469 -24.562 1 96.62 142 LYS B C 1
ATOM 3387 O O . LYS B 1 142 ? 17.422 -33.969 -24.125 1 96.62 142 LYS B O 1
ATOM 3392 N N . ASP B 1 143 ? 16.422 -32.5 -25.547 1 95.69 143 ASP B N 1
ATOM 3393 C CA . ASP B 1 143 ? 17.656 -32.156 -26.234 1 95.69 143 ASP B CA 1
ATOM 3394 C C . ASP B 1 143 ? 18.266 -30.875 -25.688 1 95.69 143 ASP B C 1
ATOM 3396 O O . ASP B 1 143 ? 19.281 -30.391 -26.219 1 95.69 143 ASP B O 1
ATOM 3400 N N . LEU B 1 144 ? 17.672 -30.359 -24.688 1 94.06 144 LEU B N 1
ATOM 3401 C CA . LEU B 1 144 ? 18.188 -29.141 -24.078 1 94.06 144 LEU B CA 1
ATOM 3402 C C . LEU B 1 144 ? 19.5 -29.438 -23.344 1 94.06 144 LEU B C 1
ATOM 3404 O O . LEU B 1 144 ? 19.578 -30.375 -22.547 1 94.06 144 LEU B O 1
ATOM 3408 N N . ASP B 1 145 ? 20.547 -28.609 -23.656 1 93.75 145 ASP B N 1
ATOM 3409 C CA . ASP B 1 145 ? 21.844 -28.797 -23.016 1 93.75 145 ASP B CA 1
ATOM 3410 C C . ASP B 1 145 ? 21.953 -27.953 -21.734 1 93.75 145 ASP B C 1
ATOM 3412 O O . ASP B 1 145 ? 22.891 -27.172 -21.578 1 93.75 145 ASP B O 1
ATOM 3416 N N . ILE B 1 146 ? 21.016 -28.016 -20.891 1 95.44 146 ILE B N 1
ATOM 3417 C CA . ILE B 1 146 ? 20.953 -27.359 -19.594 1 95.44 146 ILE B CA 1
ATOM 3418 C C . ILE B 1 146 ? 20.484 -28.344 -18.531 1 95.44 146 ILE B C 1
ATOM 3420 O O . ILE B 1 146 ? 19.516 -29.078 -18.75 1 95.44 146 ILE B O 1
ATOM 3424 N N . THR B 1 147 ? 21.219 -28.438 -17.516 1 97.44 147 THR B N 1
ATOM 3425 C CA . THR B 1 147 ? 20.781 -29.172 -16.328 1 97.44 147 THR B CA 1
ATOM 3426 C C . THR B 1 147 ? 20.297 -28.203 -15.25 1 97.44 147 THR B C 1
ATOM 3428 O O . THR B 1 147 ? 21.047 -27.344 -14.781 1 97.44 147 THR B O 1
ATOM 3431 N N . PHE B 1 148 ? 19.109 -28.312 -14.875 1 98.31 148 PHE B N 1
ATOM 3432 C CA . PHE B 1 148 ? 18.547 -27.453 -13.828 1 98.31 148 PHE B CA 1
ATOM 3433 C C . PHE B 1 148 ? 18.75 -28.094 -12.461 1 98.31 148 PHE B C 1
ATOM 3435 O O . PHE B 1 148 ? 18.547 -29.297 -12.289 1 98.31 148 PHE B O 1
ATOM 3442 N N . ALA B 1 149 ? 19.234 -27.312 -11.516 1 98.81 149 ALA B N 1
ATOM 3443 C CA . ALA B 1 149 ? 19.125 -27.766 -10.133 1 98.81 149 ALA B CA 1
ATOM 3444 C C . ALA B 1 149 ? 17.703 -27.594 -9.609 1 98.81 149 ALA B C 1
ATOM 3446 O O . ALA B 1 149 ? 17.125 -26.516 -9.703 1 98.81 149 ALA B O 1
ATOM 3447 N N . LEU B 1 150 ? 17.109 -28.656 -9.117 1 98.88 150 LEU B N 1
ATOM 3448 C CA . LEU B 1 150 ? 15.719 -28.609 -8.664 1 98.88 150 LEU B CA 1
ATOM 3449 C C . LEU B 1 150 ? 15.633 -28.234 -7.191 1 98.88 150 LEU B C 1
ATOM 3451 O O . LEU B 1 150 ? 16.094 -28.984 -6.328 1 98.88 150 LEU B O 1
ATOM 3455 N N . HIS B 1 151 ? 15.094 -27.078 -6.891 1 98.88 151 HIS B N 1
ATOM 3456 C CA . HIS B 1 151 ? 14.922 -26.641 -5.512 1 98.88 151 HIS B CA 1
ATOM 3457 C C . HIS B 1 151 ? 13.523 -26.969 -5 1 98.88 151 HIS B C 1
ATOM 3459 O O . HIS B 1 151 ? 12.523 -26.516 -5.562 1 98.88 151 HIS B O 1
ATOM 3465 N N . ASP B 1 152 ? 13.469 -27.734 -3.939 1 98.81 152 ASP B N 1
ATOM 3466 C CA . ASP B 1 152 ? 12.219 -27.984 -3.229 1 98.81 152 ASP B CA 1
ATOM 3467 C C . ASP B 1 152 ? 11.938 -26.875 -2.205 1 98.81 152 ASP B C 1
ATOM 3469 O O . ASP B 1 152 ? 12.75 -26.641 -1.306 1 98.81 152 ASP B O 1
ATOM 3473 N N . PRO B 1 153 ? 10.805 -26.188 -2.32 1 98.69 153 PRO B N 1
ATOM 3474 C CA . PRO B 1 153 ? 10.469 -25.156 -1.336 1 98.69 153 PRO B CA 1
ATOM 3475 C C . PRO B 1 153 ? 10.305 -25.719 0.075 1 98.69 153 PRO B C 1
ATOM 3477 O O . PRO B 1 153 ? 9.773 -26.812 0.247 1 98.69 153 PRO B O 1
ATOM 3480 N N . CYS B 1 154 ? 10.648 -24.953 1.047 1 98 154 CYS B N 1
ATOM 3481 C CA . CYS B 1 154 ? 10.719 -25.422 2.426 1 98 154 CYS B CA 1
ATOM 3482 C C . CYS B 1 154 ? 9.336 -25.812 2.939 1 98 154 CYS B C 1
ATOM 3484 O O . CYS B 1 154 ? 9.195 -26.75 3.732 1 98 154 CYS B O 1
ATOM 3486 N N . PRO B 1 155 ? 8.227 -25.156 2.498 1 97.75 155 PRO B N 1
ATOM 3487 C CA . PRO B 1 155 ? 6.918 -25.578 3.008 1 97.75 155 PRO B CA 1
ATOM 3488 C C . PRO B 1 155 ? 6.547 -27 2.572 1 97.75 155 PRO B C 1
ATOM 3490 O O . PRO B 1 155 ? 5.594 -27.578 3.094 1 97.75 155 PRO B O 1
ATOM 3493 N N . THR B 1 156 ? 7.23 -27.578 1.623 1 98 156 THR B N 1
ATOM 3494 C CA . THR B 1 156 ? 6.875 -28.891 1.103 1 98 156 THR B CA 1
ATOM 3495 C C . THR B 1 156 ? 7.727 -29.984 1.751 1 98 156 THR B C 1
ATOM 3497 O O . THR B 1 156 ? 7.672 -31.141 1.345 1 98 156 THR B O 1
ATOM 3500 N N . ARG B 1 157 ? 8.477 -29.641 2.756 1 97.81 157 ARG B N 1
ATOM 3501 C CA . ARG B 1 157 ? 9.453 -30.531 3.367 1 97.81 157 ARG B CA 1
ATOM 3502 C C . ARG B 1 157 ? 8.836 -31.891 3.686 1 97.81 157 ARG B C 1
ATOM 3504 O O . ARG B 1 157 ? 9.445 -32.938 3.443 1 97.81 157 ARG B O 1
ATOM 3511 N N . ASN B 1 158 ? 7.605 -31.922 4.184 1 97.25 158 ASN B N 1
ATOM 3512 C CA . ASN B 1 158 ? 6.98 -33.156 4.617 1 97.25 158 ASN B CA 1
ATOM 3513 C C . ASN B 1 158 ? 5.926 -33.625 3.623 1 97.25 158 ASN B C 1
ATOM 3515 O O . ASN B 1 158 ? 5.008 -34.375 3.99 1 97.25 158 ASN B O 1
ATOM 3519 N N . GLU B 1 159 ? 6.027 -33.156 2.383 1 98.38 159 GLU B N 1
ATOM 3520 C CA . GLU B 1 159 ? 5.059 -33.5 1.348 1 98.38 159 GLU B CA 1
ATOM 3521 C C . GLU B 1 159 ? 5.703 -34.344 0.252 1 98.38 159 GLU B C 1
ATOM 3523 O O . GLU B 1 159 ? 5.914 -33.875 -0.864 1 98.38 159 GLU B O 1
ATOM 3528 N N . SER B 1 160 ? 5.902 -35.625 0.515 1 98.31 160 SER B N 1
ATOM 3529 C CA . SER B 1 160 ? 6.621 -36.531 -0.38 1 98.31 160 SER B CA 1
ATOM 3530 C C . SER B 1 160 ? 5.895 -36.688 -1.712 1 98.31 160 SER B C 1
ATOM 3532 O O . SER B 1 160 ? 6.527 -36.844 -2.758 1 98.31 160 SER B O 1
ATOM 3534 N N . ASN B 1 161 ? 4.559 -36.625 -1.616 1 98.25 161 ASN B N 1
ATOM 3535 C CA . ASN B 1 161 ? 3.785 -36.75 -2.848 1 98.25 161 ASN B CA 1
ATOM 3536 C C . ASN B 1 161 ? 4.062 -35.594 -3.803 1 98.25 161 ASN B C 1
ATOM 3538 O O . ASN B 1 161 ? 4.074 -35.781 -5.023 1 98.25 161 ASN B O 1
ATOM 3542 N N . ILE B 1 162 ? 4.262 -34.406 -3.248 1 98.81 162 ILE B N 1
ATOM 3543 C CA . ILE B 1 162 ? 4.586 -33.25 -4.082 1 98.81 162 ILE B CA 1
ATOM 3544 C C . ILE B 1 162 ? 5.973 -33.438 -4.699 1 98.81 162 ILE B C 1
ATOM 3546 O O . ILE B 1 162 ? 6.172 -33.188 -5.883 1 98.81 162 ILE B O 1
ATOM 3550 N N . HIS B 1 163 ? 6.938 -34 -3.885 1 98.81 163 HIS B N 1
ATOM 3551 C CA . HIS B 1 163 ? 8.281 -34.25 -4.383 1 98.81 163 HIS B CA 1
ATOM 3552 C C . HIS B 1 163 ? 8.258 -35.219 -5.566 1 98.81 163 HIS B C 1
ATOM 3554 O O . HIS B 1 163 ? 8.898 -34.969 -6.59 1 98.81 163 HIS B O 1
ATOM 3560 N N . GLU B 1 164 ? 7.512 -36.25 -5.453 1 98.69 164 GLU B N 1
ATOM 3561 C CA . GLU B 1 164 ? 7.426 -37.25 -6.508 1 98.69 164 GLU B CA 1
ATOM 3562 C C . GLU B 1 164 ? 6.723 -36.688 -7.746 1 98.69 164 GLU B C 1
ATOM 3564 O O . GLU B 1 164 ? 7.16 -36.938 -8.875 1 98.69 164 GLU B O 1
ATOM 3569 N N . SER B 1 165 ? 5.676 -35.969 -7.496 1 98.81 165 SER B N 1
ATOM 3570 C CA . SER B 1 165 ? 4.891 -35.406 -8.594 1 98.81 165 SER B CA 1
ATOM 3571 C C . SER B 1 165 ? 5.727 -34.469 -9.445 1 98.81 165 SER B C 1
ATOM 3573 O O . SER B 1 165 ? 5.676 -34.5 -10.68 1 98.81 165 SER B O 1
ATOM 3575 N N . ILE B 1 166 ? 6.504 -33.594 -8.773 1 98.75 166 ILE B N 1
ATOM 3576 C CA . ILE B 1 166 ? 7.312 -32.594 -9.492 1 98.75 166 ILE B CA 1
ATOM 3577 C C . ILE B 1 166 ? 8.367 -33.312 -10.336 1 98.75 166 ILE B C 1
ATOM 3579 O O . ILE B 1 166 ? 8.625 -32.938 -11.477 1 98.75 166 ILE B O 1
ATOM 3583 N N . ARG B 1 167 ? 9 -34.312 -9.844 1 98.75 167 ARG B N 1
ATOM 3584 C CA . ARG B 1 167 ? 10.031 -35.062 -10.555 1 98.75 167 ARG B CA 1
ATOM 3585 C C . ARG B 1 167 ? 9.445 -35.844 -11.719 1 98.75 167 ARG B C 1
ATOM 3587 O O . ARG B 1 167 ? 10.07 -35.969 -12.773 1 98.75 167 ARG B O 1
ATOM 3594 N N . LYS B 1 168 ? 8.234 -36.375 -11.516 1 98.75 168 LYS B N 1
ATOM 3595 C CA . LYS B 1 168 ? 7.555 -37.031 -12.641 1 98.75 168 LYS B CA 1
ATOM 3596 C C . LYS B 1 168 ? 7.301 -36.031 -13.766 1 98.75 168 LYS B C 1
ATOM 3598 O O . LYS B 1 168 ? 7.539 -36.344 -14.938 1 98.75 168 LYS B O 1
ATOM 3603 N N . ILE B 1 169 ? 6.766 -34.875 -13.406 1 98.81 169 ILE B N 1
ATOM 3604 C CA . ILE B 1 169 ? 6.441 -33.812 -14.375 1 98.81 169 ILE B CA 1
ATOM 3605 C C . ILE B 1 169 ? 7.699 -33.406 -15.133 1 98.81 169 ILE B C 1
ATOM 3607 O O . ILE B 1 169 ? 7.695 -33.344 -16.359 1 98.81 169 ILE B O 1
ATOM 3611 N N . VAL B 1 170 ? 8.828 -33.188 -14.398 1 98.44 170 VAL B N 1
ATOM 3612 C CA . VAL B 1 170 ? 10.094 -32.75 -14.992 1 98.44 170 VAL B CA 1
ATOM 3613 C C . VAL B 1 170 ? 10.609 -33.844 -15.922 1 98.44 170 VAL B C 1
ATOM 3615 O O . VAL B 1 170 ? 11.094 -33.562 -17.031 1 98.44 170 VAL B O 1
ATOM 3618 N N . ASN B 1 171 ? 10.484 -35.062 -15.492 1 98.5 171 ASN B N 1
ATOM 3619 C CA . ASN B 1 171 ? 10.898 -36.219 -16.312 1 98.5 171 ASN B CA 1
ATOM 3620 C C . ASN B 1 171 ? 10.062 -36.312 -17.594 1 98.5 171 ASN B C 1
ATOM 3622 O O . ASN B 1 171 ? 10.609 -36.531 -18.672 1 98.5 171 ASN B O 1
ATOM 3626 N N . ASP B 1 172 ? 8.781 -36.156 -17.484 1 98.62 172 ASP B N 1
ATOM 3627 C CA . ASP B 1 172 ? 7.879 -36.219 -18.625 1 98.62 172 ASP B CA 1
ATOM 3628 C C . ASP B 1 172 ? 8.195 -35.156 -19.656 1 98.62 172 ASP B C 1
ATOM 3630 O O . ASP B 1 172 ? 8.023 -35.344 -20.859 1 98.62 172 ASP B O 1
ATOM 3634 N N . MET B 1 173 ? 8.664 -34.031 -19.188 1 98.19 173 MET B N 1
ATOM 3635 C CA . MET B 1 173 ? 8.992 -32.938 -20.078 1 98.19 173 MET B CA 1
ATOM 3636 C C . MET B 1 173 ? 10.367 -33.125 -20.703 1 98.19 173 MET B C 1
ATOM 3638 O O . MET B 1 173 ? 10.734 -32.438 -21.656 1 98.19 173 MET B O 1
ATOM 3642 N N . GLY B 1 174 ? 11.156 -34.094 -20.156 1 98.25 174 GLY B N 1
ATOM 3643 C CA . GLY B 1 174 ? 12.492 -34.406 -20.672 1 98.25 174 GLY B CA 1
ATOM 3644 C C . GLY B 1 174 ? 13.555 -33.469 -20.094 1 98.25 174 GLY B C 1
ATOM 3645 O O . GLY B 1 174 ? 14.594 -33.25 -20.719 1 98.25 174 GLY B O 1
ATOM 3646 N N . ILE B 1 175 ? 13.375 -32.938 -18.906 1 97.56 175 ILE B N 1
ATOM 3647 C CA . ILE B 1 175 ? 14.289 -31.969 -18.297 1 97.56 175 ILE B CA 1
ATOM 3648 C C . ILE B 1 175 ? 15.336 -32.719 -17.469 1 97.56 175 ILE B C 1
ATOM 3650 O O . ILE B 1 175 ? 15 -33.594 -16.672 1 97.56 175 ILE B O 1
ATOM 3654 N N . LYS B 1 176 ? 16.578 -32.344 -17.688 1 97.81 176 LYS B N 1
ATOM 3655 C CA . LYS B 1 176 ? 17.656 -32.875 -16.859 1 97.81 176 LYS B CA 1
ATOM 3656 C C . LYS B 1 176 ? 17.766 -32.094 -15.547 1 97.81 176 LYS B C 1
ATOM 3658 O O . LYS B 1 176 ? 17.828 -30.875 -15.547 1 97.81 176 LYS B O 1
ATOM 3663 N N . ILE B 1 177 ? 17.875 -32.875 -14.406 1 98.12 177 ILE B N 1
ATOM 3664 C CA . ILE B 1 177 ? 17.875 -32.156 -13.141 1 98.12 177 ILE B CA 1
ATOM 3665 C C . ILE B 1 177 ? 19.094 -32.594 -12.32 1 98.12 177 ILE B C 1
ATOM 3667 O O . ILE B 1 177 ? 19.562 -33.719 -12.438 1 98.12 177 ILE B O 1
ATOM 3671 N N . GLU B 1 178 ? 19.594 -31.672 -11.656 1 98.38 178 GLU B N 1
ATOM 3672 C CA . GLU B 1 178 ? 20.516 -31.859 -10.539 1 98.38 178 GLU B CA 1
ATOM 3673 C C . GLU B 1 178 ? 19.812 -31.688 -9.203 1 98.38 178 GLU B C 1
ATOM 3675 O O . GLU B 1 178 ? 19.109 -30.688 -8.984 1 98.38 178 GLU B O 1
ATOM 3680 N N . GLU B 1 179 ? 19.984 -32.719 -8.312 1 98.31 179 GLU B N 1
ATOM 3681 C CA . GLU B 1 179 ? 19.391 -32.594 -6.977 1 98.31 179 GLU B CA 1
ATOM 3682 C C . GLU B 1 179 ? 20.266 -31.719 -6.078 1 98.31 179 GLU B C 1
ATOM 3684 O O . GLU B 1 179 ? 21.5 -31.797 -6.133 1 98.31 179 GLU B O 1
ATOM 3689 N N . PHE B 1 180 ? 19.609 -30.875 -5.289 1 98.06 180 PHE B N 1
ATOM 3690 C CA . PHE B 1 180 ? 20.344 -30.203 -4.219 1 98.06 180 PHE B CA 1
ATOM 3691 C C . PHE B 1 180 ? 20.875 -31.203 -3.211 1 98.06 180 PHE B C 1
ATOM 3693 O O . PHE B 1 180 ? 20.297 -32.281 -3.023 1 98.06 180 PHE B O 1
ATOM 3700 N N . ASN B 1 181 ? 22 -30.781 -2.537 1 95.44 181 ASN B N 1
ATOM 3701 C CA . ASN B 1 181 ? 22.484 -31.625 -1.457 1 95.44 181 ASN B CA 1
ATOM 3702 C C . ASN B 1 181 ? 21.406 -31.875 -0.401 1 95.44 181 ASN B C 1
ATOM 3704 O O . ASN B 1 181 ? 21.25 -33 0.086 1 95.44 181 ASN B O 1
ATOM 3708 N N . ASN B 1 182 ? 20.781 -30.797 -0.032 1 97.56 182 ASN B N 1
ATOM 3709 C CA . ASN B 1 182 ? 19.609 -30.859 0.822 1 97.56 182 ASN B CA 1
ATOM 3710 C C . ASN B 1 182 ? 18.312 -30.719 0.014 1 97.56 182 ASN B C 1
ATOM 3712 O O . ASN B 1 182 ? 17.891 -29.594 -0.292 1 97.56 182 ASN B O 1
ATOM 3716 N N . SER B 1 183 ? 17.641 -31.812 -0.293 1 97.94 183 SER B N 1
ATOM 3717 C CA . SER B 1 183 ? 16.453 -31.844 -1.134 1 97.94 183 SER B CA 1
ATOM 3718 C C . SER B 1 183 ? 15.328 -32.625 -0.471 1 97.94 183 SER B C 1
ATOM 3720 O O . SER B 1 183 ? 15.523 -33.25 0.577 1 97.94 183 SER B O 1
ATOM 3722 N N . LYS B 1 184 ? 14.164 -32.5 -1.007 1 98.31 184 LYS B N 1
ATOM 3723 C CA . LYS B 1 184 ? 13 -33.25 -0.528 1 98.31 184 LYS B CA 1
ATOM 3724 C C . LYS B 1 184 ? 12.789 -33.031 0.968 1 98.31 184 LYS B C 1
ATOM 3726 O O . LYS B 1 184 ? 12.695 -31.891 1.428 1 98.31 184 LYS B O 1
ATOM 3731 N N . GLU B 1 185 ? 12.852 -33.969 1.836 1 97.94 185 GLU B N 1
ATOM 3732 C CA . GLU B 1 185 ? 12.586 -33.875 3.268 1 97.94 185 GLU B CA 1
ATOM 3733 C C . GLU B 1 185 ? 13.711 -33.125 3.982 1 97.94 185 GLU B C 1
ATOM 3735 O O . GLU B 1 185 ? 13.539 -32.688 5.121 1 97.94 185 GLU B O 1
ATOM 3740 N N . LYS B 1 186 ? 14.812 -32.938 3.311 1 98.12 186 LYS B N 1
ATOM 3741 C CA . LYS B 1 186 ? 15.961 -32.25 3.92 1 98.12 186 LYS B CA 1
ATOM 3742 C C . LYS B 1 186 ? 16.125 -30.844 3.361 1 98.12 186 LYS B C 1
ATOM 3744 O O . LYS B 1 186 ? 17.125 -30.188 3.641 1 98.12 186 LYS B O 1
ATOM 3749 N N . THR B 1 187 ? 15.172 -30.406 2.596 1 98.44 187 THR B N 1
ATOM 3750 C CA . THR B 1 187 ? 15.289 -29.125 1.92 1 98.44 187 THR B CA 1
ATOM 3751 C C . THR B 1 187 ? 15.492 -28 2.932 1 98.44 187 THR B C 1
ATOM 3753 O O . THR B 1 187 ? 15.062 -28.109 4.082 1 98.44 187 THR B O 1
ATOM 3756 N N . LEU B 1 188 ? 16.203 -26.922 2.488 1 97.81 188 LEU B N 1
ATOM 3757 C CA . LEU B 1 188 ? 16.422 -25.734 3.299 1 97.81 188 LEU B CA 1
ATOM 3758 C C . LEU B 1 188 ? 15.695 -24.531 2.711 1 97.81 188 LEU B C 1
ATOM 3760 O O . LEU B 1 188 ? 15.414 -24.5 1.511 1 97.81 188 LEU B O 1
ATOM 3764 N N . CYS B 1 189 ? 15.383 -23.609 3.561 1 97.31 189 CYS B N 1
ATOM 3765 C CA . CYS B 1 189 ? 14.648 -22.406 3.186 1 97.31 189 CYS B CA 1
ATOM 3766 C C . CYS B 1 189 ? 15.43 -21.594 2.158 1 97.31 189 CYS B C 1
ATOM 3768 O O . CYS B 1 189 ? 16.656 -21.484 2.246 1 97.31 189 CYS B O 1
ATOM 3770 N N . CYS B 1 190 ? 14.734 -21.031 1.221 1 97.88 190 CYS B N 1
ATOM 3771 C CA . CYS B 1 190 ? 15.367 -20.203 0.194 1 97.88 190 CYS B CA 1
ATOM 3772 C C . CYS B 1 190 ? 15.75 -18.844 0.75 1 97.88 190 CYS B C 1
ATOM 3774 O O . CYS B 1 190 ? 16.547 -18.125 0.144 1 97.88 190 CYS B O 1
ATOM 3776 N N . GLY B 1 191 ? 15.172 -18.406 1.846 1 96.62 191 GLY B N 1
ATOM 3777 C CA . GLY B 1 191 ? 15.477 -17.125 2.459 1 96.62 191 GLY B CA 1
ATOM 3778 C C . GLY B 1 191 ? 14.43 -16.062 2.189 1 96.62 191 GLY B C 1
ATOM 3779 O O . GLY B 1 191 ? 14.492 -14.969 2.742 1 96.62 191 GLY B O 1
ATOM 3780 N N . GLY B 1 192 ? 13.438 -16.328 1.37 1 93.88 192 GLY B N 1
ATOM 3781 C CA . GLY B 1 192 ? 12.484 -15.328 0.911 1 93.88 192 GLY B CA 1
ATOM 3782 C C . GLY B 1 192 ? 11.742 -14.648 2.045 1 93.88 192 GLY B C 1
ATOM 3783 O O . GLY B 1 192 ? 12.016 -13.492 2.363 1 93.88 192 GLY B O 1
ATOM 3784 N N . MET B 1 193 ? 10.984 -15.312 2.857 1 90.5 193 MET B N 1
ATOM 3785 C CA . MET B 1 193 ? 10.117 -14.75 3.889 1 90.5 193 MET B CA 1
ATOM 3786 C C . MET B 1 193 ? 10.922 -14.367 5.129 1 90.5 193 MET B C 1
ATOM 3788 O O . MET B 1 193 ? 10.422 -13.656 6 1 90.5 193 MET B O 1
ATOM 3792 N N . LEU B 1 194 ? 12.211 -14.781 5.094 1 91.81 194 LEU B N 1
ATOM 3793 C CA . LEU B 1 194 ? 13.094 -14.352 6.172 1 91.81 194 LEU B CA 1
ATOM 3794 C C . LEU B 1 194 ? 13.273 -12.836 6.152 1 91.81 194 LEU B C 1
ATOM 3796 O O . LEU B 1 194 ? 13.656 -12.242 7.16 1 91.81 194 LEU B O 1
ATOM 3800 N N . ASN B 1 195 ? 12.953 -12.273 5.062 1 90.62 195 ASN B N 1
ATOM 3801 C CA . ASN B 1 195 ? 13.078 -10.828 4.902 1 90.62 195 ASN B CA 1
ATOM 3802 C C . ASN B 1 195 ? 12.156 -10.078 5.859 1 90.62 195 ASN B C 1
ATOM 3804 O O . ASN B 1 195 ? 12.453 -8.953 6.262 1 90.62 195 ASN B O 1
ATOM 3808 N N . ILE B 1 196 ? 11.062 -10.68 6.18 1 90.56 196 ILE B N 1
ATOM 3809 C CA . ILE B 1 196 ? 10.086 -10.086 7.09 1 90.56 196 ILE B CA 1
ATOM 3810 C C . ILE B 1 196 ? 10.719 -9.891 8.469 1 90.56 196 ILE B C 1
ATOM 3812 O O . ILE B 1 196 ? 10.438 -8.906 9.156 1 90.56 196 ILE B O 1
ATOM 3816 N N . LYS B 1 197 ? 11.648 -10.781 8.82 1 88.69 197 LYS B N 1
ATOM 3817 C CA . LYS B 1 197 ? 12.25 -10.742 10.148 1 88.69 197 LYS B CA 1
ATOM 3818 C C . LYS B 1 197 ? 13.602 -10.039 10.117 1 88.69 197 LYS B C 1
ATOM 3820 O O . LYS B 1 197 ? 13.914 -9.25 11.016 1 88.69 197 LYS B O 1
ATOM 3825 N N . ASP B 1 198 ? 14.414 -10.391 9.07 1 92.06 198 ASP B N 1
ATOM 3826 C CA . ASP B 1 198 ? 15.773 -9.867 9 1 92.06 198 ASP B CA 1
ATOM 3827 C C . ASP B 1 198 ? 16.281 -9.852 7.555 1 92.06 198 ASP B C 1
ATOM 3829 O O . ASP B 1 198 ? 16.625 -10.891 6.996 1 92.06 198 ASP B O 1
ATOM 3833 N N . LYS B 1 199 ? 16.469 -8.672 7.074 1 91.69 199 LYS B N 1
ATOM 3834 C CA . LYS B 1 199 ? 16.844 -8.516 5.668 1 91.69 199 LYS B CA 1
ATOM 3835 C C . LYS B 1 199 ? 18.234 -9.086 5.398 1 91.69 199 LYS B C 1
ATOM 3837 O O . LYS B 1 199 ? 18.453 -9.758 4.391 1 91.69 199 LYS B O 1
ATOM 3842 N N . SER B 1 200 ? 19.172 -8.758 6.262 1 95.19 200 SER B N 1
ATOM 3843 C CA . SER B 1 200 ? 20.547 -9.211 6.082 1 95.19 200 SER B CA 1
ATOM 3844 C C . SER B 1 200 ? 20.641 -10.734 6.152 1 95.19 200 SER B C 1
ATOM 3846 O O . SER B 1 200 ? 21.344 -11.359 5.34 1 95.19 200 SER B O 1
ATOM 3848 N N . LEU B 1 201 ? 20 -11.352 7.082 1 96.19 201 LEU B N 1
ATOM 3849 C CA . LEU B 1 201 ? 19.969 -12.805 7.211 1 96.19 201 LEU B CA 1
ATOM 3850 C C . LEU B 1 201 ? 19.328 -13.445 5.984 1 96.19 201 LEU B C 1
ATOM 3852 O O . LEU B 1 201 ? 19.797 -14.492 5.52 1 96.19 201 LEU B O 1
ATOM 3856 N N . ALA B 1 202 ? 18.281 -12.828 5.496 1 97.06 202 ALA B N 1
ATOM 3857 C CA . ALA B 1 202 ? 17.594 -13.328 4.309 1 97.06 202 ALA B CA 1
ATOM 3858 C C . ALA B 1 202 ? 18.531 -13.359 3.104 1 97.06 202 ALA B C 1
ATOM 3860 O O . ALA B 1 202 ? 18.625 -14.375 2.408 1 97.06 202 ALA B O 1
ATOM 3861 N N . LEU B 1 203 ? 19.203 -12.273 2.918 1 97.69 203 LEU B N 1
ATOM 3862 C CA . LEU B 1 203 ? 20.125 -12.172 1.781 1 97.69 203 LEU B CA 1
ATOM 3863 C C . LEU B 1 203 ? 21.219 -13.219 1.873 1 97.69 203 LEU B C 1
ATOM 3865 O O . LEU B 1 203 ? 21.562 -13.852 0.873 1 97.69 203 LEU B O 1
ATOM 3869 N N . ASN B 1 204 ? 21.766 -13.352 3.045 1 98.06 204 ASN B N 1
ATOM 3870 C CA . ASN B 1 204 ? 22.812 -14.359 3.258 1 98.06 204 ASN B CA 1
ATOM 3871 C C . ASN B 1 204 ? 22.281 -15.766 2.971 1 98.06 204 ASN B C 1
ATOM 3873 O O . ASN B 1 204 ? 22.984 -16.578 2.352 1 98.06 204 ASN B O 1
ATOM 3877 N N . GLN B 1 205 ? 21.109 -16.031 3.42 1 98.31 205 GLN B N 1
ATOM 3878 C CA . GLN B 1 205 ? 20.516 -17.344 3.211 1 98.31 205 GLN B CA 1
ATOM 3879 C C . GLN B 1 205 ? 20.234 -17.594 1.73 1 98.31 205 GLN B C 1
ATOM 3881 O O . GLN B 1 205 ? 20.422 -18.703 1.238 1 98.31 205 GLN B O 1
ATOM 3886 N N . MET B 1 206 ? 19.75 -16.609 0.998 1 98.69 206 MET B N 1
ATOM 3887 C CA . MET B 1 206 ? 19.5 -16.719 -0.437 1 98.69 206 MET B CA 1
ATOM 3888 C C . MET B 1 206 ? 20.781 -17.094 -1.183 1 98.69 206 MET B C 1
ATOM 3890 O O . MET B 1 206 ? 20.781 -18 -2.018 1 98.69 206 MET B O 1
ATOM 3894 N N . LYS B 1 207 ? 21.844 -16.406 -0.815 1 98.5 207 LYS B N 1
ATOM 3895 C CA . LYS B 1 207 ? 23.125 -16.672 -1.447 1 98.5 207 LYS B CA 1
ATOM 3896 C C . LYS B 1 207 ? 23.625 -18.078 -1.118 1 98.5 207 LYS B C 1
ATOM 3898 O O . LYS B 1 207 ? 24.078 -18.812 -2.006 1 98.5 207 LYS B O 1
ATOM 3903 N N . LYS B 1 208 ? 23.547 -18.422 0.115 1 98.31 208 LYS B N 1
ATOM 3904 C CA . LYS B 1 208 ? 24 -19.734 0.556 1 98.31 208 LYS B CA 1
ATOM 3905 C C . LYS B 1 208 ? 23.234 -20.844 -0.148 1 98.31 208 LYS B C 1
ATOM 3907 O O . LYS B 1 208 ? 23.844 -21.797 -0.661 1 98.31 208 LYS B O 1
ATOM 3912 N N . ARG B 1 209 ? 21.891 -20.734 -0.206 1 98.62 209 ARG B N 1
ATOM 3913 C CA . ARG B 1 209 ? 21.062 -21.766 -0.793 1 98.62 209 ARG B CA 1
ATOM 3914 C C . ARG B 1 209 ? 21.312 -21.891 -2.291 1 98.62 209 ARG B C 1
ATOM 3916 O O . ARG B 1 209 ? 21.469 -23 -2.811 1 98.62 209 ARG B O 1
ATOM 3923 N N . ALA B 1 210 ? 21.359 -20.75 -2.961 1 98.44 210 ALA B N 1
ATOM 3924 C CA . ALA B 1 210 ? 21.547 -20.734 -4.41 1 98.44 210 ALA B CA 1
ATOM 3925 C C . ALA B 1 210 ? 22.875 -21.375 -4.793 1 98.44 210 ALA B C 1
ATOM 3927 O O . ALA B 1 210 ? 23 -22 -5.848 1 98.44 210 ALA B O 1
ATOM 3928 N N . ASN B 1 211 ? 23.859 -21.266 -3.924 1 97.5 211 ASN B N 1
ATOM 3929 C CA . ASN B 1 211 ? 25.203 -21.688 -4.293 1 97.5 211 ASN B CA 1
ATOM 3930 C C . ASN B 1 211 ? 25.531 -23.078 -3.748 1 97.5 211 ASN B C 1
ATOM 3932 O O . ASN B 1 211 ? 26.672 -23.516 -3.807 1 97.5 211 ASN B O 1
ATOM 3936 N N . GLU B 1 212 ? 24.562 -23.75 -3.291 1 97 212 GLU B N 1
ATOM 3937 C CA . GLU B 1 212 ? 24.734 -25.125 -2.816 1 97 212 GLU B CA 1
ATOM 3938 C C . GLU B 1 212 ? 24.875 -26.109 -3.98 1 97 212 GLU B C 1
ATOM 3940 O O . GLU B 1 212 ? 25.25 -27.266 -3.787 1 97 212 GLU B O 1
ATOM 3945 N N . VAL B 1 213 ? 24.578 -25.719 -5.164 1 97.75 213 VAL B N 1
ATOM 3946 C CA . VAL B 1 213 ? 24.547 -26.625 -6.312 1 97.75 213 VAL B CA 1
ATOM 3947 C C . VAL B 1 213 ? 25.531 -26.141 -7.371 1 97.75 213 VAL B C 1
ATOM 3949 O O . VAL B 1 213 ? 25.984 -24.984 -7.34 1 97.75 213 VAL B O 1
ATOM 3952 N N . ASN B 1 214 ? 25.859 -26.969 -8.312 1 97 214 ASN B N 1
ATOM 3953 C CA . ASN B 1 214 ? 26.812 -26.641 -9.375 1 97 214 ASN B CA 1
ATOM 3954 C C . ASN B 1 214 ? 26.109 -25.969 -10.555 1 97 214 ASN B C 1
ATOM 3956 O O . ASN B 1 214 ? 26.703 -25.109 -11.211 1 97 214 ASN B O 1
ATOM 3960 N N . SER B 1 215 ? 24.938 -26.297 -10.781 1 97.75 215 SER B N 1
ATOM 3961 C CA . SER B 1 215 ? 24.219 -25.766 -11.938 1 97.75 215 SER B CA 1
ATOM 3962 C C . SER B 1 215 ? 24.078 -24.25 -11.852 1 97.75 215 SER B C 1
ATOM 3964 O O . SER B 1 215 ? 23.875 -23.703 -10.766 1 97.75 215 SER B O 1
ATOM 3966 N N . LYS B 1 216 ? 24.141 -23.641 -12.969 1 97.38 216 LYS B N 1
ATOM 3967 C CA . LYS B 1 216 ? 23.906 -22.203 -13.039 1 97.38 216 LYS B CA 1
ATOM 3968 C C . LYS B 1 216 ? 22.422 -21.891 -13.133 1 97.38 216 LYS B C 1
ATOM 3970 O O . LYS B 1 216 ? 22.016 -20.734 -13.008 1 97.38 216 LYS B O 1
ATOM 3975 N N . TYR B 1 217 ? 21.625 -22.906 -13.328 1 98.19 217 TYR B N 1
ATOM 3976 C CA . TYR B 1 217 ? 20.188 -22.781 -13.508 1 98.19 217 TYR B CA 1
ATOM 3977 C C . TYR B 1 217 ? 19.438 -23.531 -12.422 1 98.19 217 TYR B C 1
ATOM 3979 O O . TYR B 1 217 ? 19.672 -24.719 -12.195 1 98.19 217 TYR B O 1
ATOM 3987 N N . ILE B 1 218 ? 18.578 -22.797 -11.781 1 98.69 218 ILE B N 1
ATOM 3988 C CA . ILE B 1 218 ? 17.781 -23.406 -10.734 1 98.69 218 ILE B CA 1
ATOM 3989 C C . ILE B 1 218 ? 16.312 -23.453 -11.172 1 98.69 218 ILE B C 1
ATOM 3991 O O . ILE B 1 218 ? 15.766 -22.453 -11.641 1 98.69 218 ILE B O 1
ATOM 3995 N N . LEU B 1 219 ? 15.711 -24.594 -11.109 1 98.69 219 LEU B N 1
ATOM 3996 C CA . LEU B 1 219 ? 14.289 -24.828 -11.344 1 98.69 219 LEU B CA 1
ATOM 3997 C C . LEU B 1 219 ? 13.555 -25.047 -10.023 1 98.69 219 LEU B C 1
ATOM 3999 O O . LEU B 1 219 ? 14.039 -25.766 -9.148 1 98.69 219 LEU B O 1
ATOM 4003 N N . THR B 1 220 ? 12.492 -24.344 -9.852 1 98.81 220 THR B N 1
ATOM 4004 C CA . THR B 1 220 ? 11.68 -24.562 -8.656 1 98.81 220 THR B CA 1
ATOM 4005 C C . THR B 1 220 ? 10.195 -24.422 -8.984 1 98.81 220 THR B C 1
ATOM 4007 O O . THR B 1 220 ? 9.828 -24.188 -10.133 1 98.81 220 THR B O 1
ATOM 4010 N N . TYR B 1 221 ? 9.375 -24.766 -8.031 1 98.81 221 TYR B N 1
ATOM 4011 C CA . TYR B 1 221 ? 7.926 -24.719 -8.219 1 98.81 221 TYR B CA 1
ATOM 4012 C C . TYR B 1 221 ? 7.273 -23.812 -7.188 1 98.81 221 TYR B C 1
ATOM 4014 O O . TYR B 1 221 ? 6.16 -24.078 -6.727 1 98.81 221 TYR B O 1
ATOM 4022 N N . CYS B 1 222 ? 7.992 -22.812 -6.789 1 98.25 222 CYS B N 1
ATOM 4023 C CA . CYS B 1 222 ? 7.562 -21.719 -5.934 1 98.25 222 CYS B CA 1
ATOM 4024 C C . CYS B 1 222 ? 8.117 -20.391 -6.438 1 98.25 222 CYS B C 1
ATOM 4026 O O . CYS B 1 222 ? 9.336 -20.188 -6.477 1 98.25 222 CYS B O 1
ATOM 4028 N N . GLU B 1 223 ? 7.238 -19.516 -6.738 1 98.19 223 GLU B N 1
ATOM 4029 C CA . GLU B 1 223 ? 7.664 -18.266 -7.363 1 98.19 223 GLU B CA 1
ATOM 4030 C C . GLU B 1 223 ? 8.539 -17.453 -6.418 1 98.19 223 GLU B C 1
ATOM 4032 O O . GLU B 1 223 ? 9.5 -16.812 -6.855 1 98.19 223 GLU B O 1
ATOM 4037 N N . SER B 1 224 ? 8.211 -17.469 -5.133 1 97.19 224 SER B N 1
ATOM 4038 C CA . SER B 1 224 ? 9.055 -16.75 -4.176 1 97.19 224 SER B CA 1
ATOM 4039 C C . SER B 1 224 ? 10.469 -17.328 -4.145 1 97.19 224 SER B C 1
ATOM 4041 O O . SER B 1 224 ? 11.438 -16.594 -3.951 1 97.19 224 SER B O 1
ATOM 4043 N N . CYS B 1 225 ? 10.609 -18.594 -4.355 1 98.56 225 CYS B N 1
ATOM 4044 C CA . CYS B 1 225 ? 11.922 -19.219 -4.391 1 98.56 225 CYS B CA 1
ATOM 4045 C C . CYS B 1 225 ? 12.703 -18.797 -5.625 1 98.56 225 CYS B C 1
ATOM 4047 O O . CYS B 1 225 ? 13.922 -18.609 -5.566 1 98.56 225 CYS B O 1
ATOM 4049 N N . VAL B 1 226 ? 12 -18.688 -6.762 1 98.62 226 VAL B N 1
ATOM 4050 C CA . VAL B 1 226 ? 12.656 -18.219 -7.977 1 98.62 226 VAL B CA 1
ATOM 4051 C C . VAL B 1 226 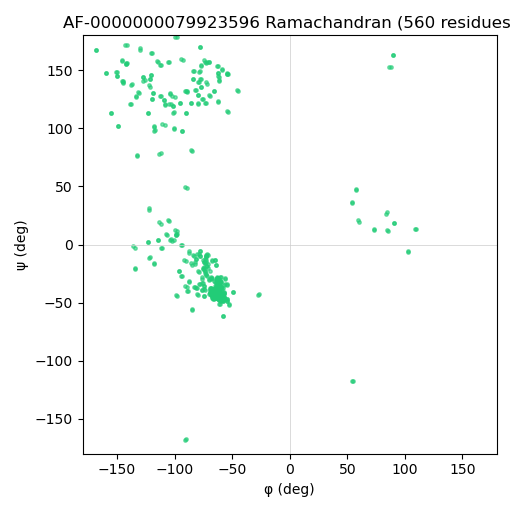? 13.336 -16.875 -7.707 1 98.62 226 VAL B C 1
ATOM 4053 O O . VAL B 1 226 ? 14.523 -16.703 -8.008 1 98.62 226 VAL B O 1
ATOM 4056 N N . GLU B 1 227 ? 12.578 -16.031 -7.109 1 97.94 227 GLU B N 1
ATOM 4057 C CA . GLU B 1 227 ? 13.102 -14.695 -6.832 1 97.94 227 GLU B CA 1
ATOM 4058 C C . GLU B 1 227 ? 14.305 -14.758 -5.895 1 97.94 227 GLU B C 1
ATOM 4060 O O . GLU B 1 227 ? 15.305 -14.07 -6.109 1 97.94 227 GLU B O 1
ATOM 4065 N N . SER B 1 228 ? 14.18 -15.594 -4.887 1 98.31 228 SER B N 1
ATOM 4066 C CA . SER B 1 228 ? 15.258 -15.742 -3.918 1 98.31 228 SER B CA 1
ATOM 4067 C C . SER B 1 228 ? 16.531 -16.281 -4.574 1 98.31 228 SER B C 1
ATOM 4069 O O . SER B 1 228 ? 17.625 -15.82 -4.281 1 98.31 228 SER B O 1
ATOM 4071 N N . MET B 1 229 ? 16.359 -17.234 -5.461 1 98.69 229 MET B N 1
ATOM 4072 C CA . MET B 1 229 ? 17.516 -17.828 -6.125 1 98.69 229 MET B CA 1
ATOM 4073 C C . MET B 1 229 ? 18.203 -16.828 -7.035 1 98.69 229 MET B C 1
ATOM 4075 O O . MET B 1 229 ? 19.438 -16.797 -7.125 1 98.69 229 MET B O 1
ATOM 4079 N N . ILE B 1 230 ? 17.438 -16.016 -7.699 1 98.31 230 ILE B N 1
ATOM 4080 C CA . ILE B 1 230 ? 18 -14.984 -8.57 1 98.31 230 ILE B CA 1
ATOM 4081 C C . ILE B 1 230 ? 18.766 -13.977 -7.734 1 98.31 230 ILE B C 1
ATOM 4083 O O . ILE B 1 230 ? 19.891 -13.609 -8.086 1 98.31 230 ILE B O 1
ATOM 4087 N N . ILE B 1 231 ? 18.188 -13.562 -6.617 1 97.81 231 ILE B N 1
ATOM 4088 C CA . ILE B 1 231 ? 18.875 -12.648 -5.715 1 97.81 231 ILE B CA 1
ATOM 4089 C C . ILE B 1 231 ? 20.156 -13.305 -5.203 1 97.81 231 ILE B C 1
ATOM 4091 O O . ILE B 1 231 ? 21.172 -12.633 -5.016 1 97.81 231 ILE B O 1
ATOM 4095 N N . GLY B 1 232 ? 20.109 -14.609 -5.051 1 98 232 GLY B N 1
ATOM 4096 C CA . GLY B 1 232 ? 21.25 -15.367 -4.586 1 98 232 GLY B CA 1
ATOM 4097 C C . GLY B 1 232 ? 22.344 -15.5 -5.633 1 98 232 GLY B C 1
ATOM 4098 O O . GLY B 1 232 ? 23.422 -16.031 -5.352 1 98 232 GLY B O 1
ATOM 4099 N N . GLY B 1 233 ? 22.062 -15.117 -6.879 1 97.56 233 GLY B N 1
ATOM 4100 C CA . GLY B 1 233 ? 23.109 -15.031 -7.883 1 97.56 233 GLY B CA 1
ATOM 4101 C C . GLY B 1 233 ? 23 -16.109 -8.945 1 97.56 233 GLY B C 1
ATOM 4102 O O . GLY B 1 233 ? 23.953 -16.344 -9.688 1 97.56 233 GLY B O 1
ATOM 4103 N N . LYS B 1 234 ? 21.906 -16.797 -9.031 1 98.31 234 LYS B N 1
ATOM 4104 C CA . LYS B 1 234 ? 21.719 -17.844 -10.031 1 98.31 234 LYS B CA 1
ATOM 4105 C C . LYS B 1 234 ? 20.609 -17.484 -11.008 1 98.31 234 LYS B C 1
ATOM 4107 O O . LYS B 1 234 ? 19.797 -16.609 -10.734 1 98.31 234 LYS B O 1
ATOM 4112 N N . ASN B 1 235 ? 20.656 -18.109 -12.18 1 98.06 235 ASN B N 1
ATOM 4113 C CA . ASN B 1 235 ? 19.484 -18.109 -13.039 1 98.06 235 ASN B CA 1
ATOM 4114 C C . ASN B 1 235 ? 18.391 -19.031 -12.5 1 98.06 235 ASN B C 1
ATOM 4116 O O . ASN B 1 235 ? 18.688 -20.094 -11.961 1 98.06 235 ASN B O 1
ATOM 4120 N N . SER B 1 236 ? 17.188 -18.562 -12.602 1 98.38 236 SER B N 1
ATOM 4121 C CA . SER B 1 236 ? 16.141 -19.406 -12.039 1 98.38 236 SER B CA 1
ATOM 4122 C C . SER B 1 236 ? 14.812 -19.219 -12.773 1 98.38 236 SER B C 1
ATOM 4124 O O . SER B 1 236 ? 14.531 -18.125 -13.273 1 98.38 236 SER B O 1
ATOM 4126 N N . ILE B 1 237 ? 14.031 -20.266 -12.828 1 98.25 237 ILE B N 1
ATOM 4127 C CA . ILE B 1 237 ? 12.711 -20.219 -13.445 1 98.25 237 ILE B CA 1
ATOM 4128 C C . ILE B 1 237 ? 11.742 -21.078 -12.633 1 98.25 237 ILE B C 1
ATOM 4130 O O . ILE B 1 237 ? 12.156 -21.922 -11.836 1 98.25 237 ILE B O 1
ATOM 4134 N N . HIS B 1 238 ? 10.484 -20.719 -12.781 1 98.5 238 HIS B N 1
ATOM 4135 C CA . HIS B 1 238 ? 9.391 -21.531 -12.273 1 98.5 238 HIS B CA 1
ATOM 4136 C C . HIS B 1 238 ? 9.031 -22.641 -13.266 1 98.5 238 HIS B C 1
ATOM 4138 O O . HIS B 1 238 ? 9.031 -22.422 -14.477 1 98.5 238 HIS B O 1
ATOM 4144 N N . ILE B 1 239 ? 8.703 -23.781 -12.805 1 98.31 239 ILE B N 1
ATOM 4145 C CA . ILE B 1 239 ? 8.398 -24.906 -13.68 1 98.31 239 ILE B CA 1
ATOM 4146 C C . ILE B 1 239 ? 7.273 -24.531 -14.641 1 98.31 239 ILE B C 1
ATOM 4148 O O . ILE B 1 239 ? 7.246 -24.984 -15.789 1 98.31 239 ILE B O 1
ATOM 4152 N N . LEU B 1 240 ? 6.355 -23.609 -14.258 1 98.44 240 LEU B N 1
ATOM 4153 C CA . LEU B 1 240 ? 5.246 -23.188 -15.102 1 98.44 240 LEU B CA 1
ATOM 4154 C C . LEU B 1 240 ? 5.75 -22.344 -16.266 1 98.44 240 LEU B C 1
ATOM 4156 O O . LEU B 1 240 ? 5.051 -22.188 -17.266 1 98.44 240 LEU B O 1
ATOM 4160 N N . ASP B 1 241 ? 6.949 -21.781 -16.125 1 97.94 241 ASP B N 1
ATOM 4161 C CA . ASP B 1 241 ? 7.555 -21.109 -17.266 1 97.94 241 ASP B CA 1
ATOM 4162 C C . ASP B 1 241 ? 7.801 -22.078 -18.406 1 97.94 241 ASP B C 1
ATOM 4164 O O . ASP B 1 241 ? 7.559 -21.766 -19.578 1 97.94 241 ASP B O 1
ATOM 4168 N N . LEU B 1 242 ? 8.258 -23.266 -18.078 1 97.25 242 LEU B N 1
ATOM 4169 C CA . LEU B 1 242 ? 8.578 -24.281 -19.078 1 97.25 242 LEU B CA 1
ATOM 4170 C C . LEU B 1 242 ? 7.305 -24.891 -19.656 1 97.25 242 LEU B C 1
ATOM 4172 O O . LEU B 1 242 ? 7.324 -25.453 -20.766 1 97.25 242 LEU B O 1
ATOM 4176 N N . MET B 1 243 ? 6.23 -24.75 -18.906 1 97.06 243 MET B N 1
ATOM 4177 C CA . MET B 1 243 ? 4.98 -25.359 -19.359 1 97.06 243 MET B CA 1
ATOM 4178 C C . MET B 1 243 ? 4.172 -24.375 -20.203 1 97.06 243 MET B C 1
ATOM 4180 O O . MET B 1 243 ? 3.539 -24.766 -21.188 1 97.06 243 MET B O 1
ATOM 4184 N N . PHE B 1 244 ? 4.238 -23.031 -19.828 1 96.75 244 PHE B N 1
ATOM 4185 C CA . PHE B 1 244 ? 3.215 -22.156 -20.375 1 96.75 244 PHE B CA 1
ATOM 4186 C C . PHE B 1 244 ? 3.83 -20.844 -20.859 1 96.75 244 PHE B C 1
ATOM 4188 O O . PHE B 1 244 ? 3.117 -19.953 -21.312 1 96.75 244 PHE B O 1
ATOM 4195 N N . ASN B 1 245 ? 5.109 -20.656 -20.719 1 94.81 245 ASN B N 1
ATOM 4196 C CA . ASN B 1 245 ? 5.785 -19.438 -21.156 1 94.81 245 ASN B CA 1
ATOM 4197 C C . ASN B 1 245 ? 6.688 -19.719 -22.359 1 94.81 245 ASN B C 1
ATOM 4199 O O . ASN B 1 245 ? 7.836 -20.125 -22.188 1 94.81 245 ASN B O 1
ATOM 4203 N N . GLU B 1 246 ? 6.316 -19.359 -23.531 1 87.19 246 GLU B N 1
ATOM 4204 C CA . GLU B 1 246 ? 7.043 -19.656 -24.766 1 87.19 246 GLU B CA 1
ATOM 4205 C C . GLU B 1 246 ? 8.312 -18.812 -24.875 1 87.19 246 GLU B C 1
ATOM 4207 O O . GLU B 1 246 ? 9.242 -19.172 -25.594 1 87.19 246 GLU B O 1
ATOM 4212 N N . GLU B 1 247 ? 8.391 -17.766 -24.141 1 87.88 247 GLU B N 1
ATOM 4213 C CA . GLU B 1 247 ? 9.508 -16.828 -24.266 1 87.88 247 GLU B CA 1
ATOM 4214 C C . GLU B 1 247 ? 10.672 -17.25 -23.375 1 87.88 247 GLU B C 1
ATOM 4216 O O . GLU B 1 247 ? 11.781 -16.734 -23.516 1 87.88 247 GLU B O 1
ATOM 4221 N N . ILE B 1 248 ? 10.453 -18.219 -22.578 1 85.69 248 ILE B N 1
ATOM 4222 C CA . ILE B 1 248 ? 11.438 -18.562 -21.562 1 85.69 248 ILE B CA 1
ATOM 4223 C C . ILE B 1 248 ? 12.641 -19.25 -22.219 1 85.69 248 ILE B C 1
ATOM 4225 O O . ILE B 1 248 ? 13.727 -19.297 -21.641 1 85.69 248 ILE B O 1
ATOM 4229 N N . TYR B 1 249 ? 12.531 -19.719 -23.438 1 82.88 249 TYR B N 1
ATOM 4230 C CA . TYR B 1 249 ? 13.555 -20.484 -24.125 1 82.88 249 TYR B CA 1
ATOM 4231 C C . TYR B 1 249 ? 14.727 -19.609 -24.531 1 82.88 249 TYR B C 1
ATOM 4233 O O . TYR B 1 249 ? 15.805 -20.125 -24.859 1 82.88 249 TYR B O 1
ATOM 4241 N N . LEU B 1 250 ? 14.57 -18.375 -24.391 1 79.12 250 LEU B N 1
ATOM 4242 C CA . LEU B 1 250 ? 15.617 -17.453 -24.812 1 79.12 250 LEU B CA 1
ATOM 4243 C C . LEU B 1 250 ? 16.688 -17.312 -23.75 1 79.12 250 LEU B C 1
ATOM 4245 O O . LEU B 1 250 ? 17.891 -17.297 -24.062 1 79.12 250 LEU B O 1
ATOM 4249 N N . LYS B 1 251 ? 16.375 -17.328 -22.516 1 85.12 251 LYS B N 1
ATOM 4250 C CA . LYS B 1 251 ? 17.359 -17.047 -21.484 1 85.12 251 LYS B CA 1
ATOM 4251 C C . LYS B 1 251 ? 17.281 -18.062 -20.344 1 85.12 251 LYS B C 1
ATOM 4253 O O . LYS B 1 251 ? 18.25 -18.281 -19.625 1 85.12 251 LYS B O 1
ATOM 4258 N N . PHE B 1 252 ? 16.266 -18.734 -20.156 1 93.56 252 PHE B N 1
ATOM 4259 C CA . PHE B 1 252 ? 15.969 -19.719 -19.109 1 93.56 252 PHE B CA 1
ATOM 4260 C C . PHE B 1 252 ? 16.188 -19.125 -17.734 1 93.56 252 PHE B C 1
ATOM 4262 O O . PHE B 1 252 ? 16.812 -19.766 -16.875 1 93.56 252 PHE B O 1
ATOM 4269 N N . THR B 1 253 ? 15.859 -17.828 -17.562 1 96.56 253 THR B N 1
ATOM 4270 C CA . THR B 1 253 ? 15.828 -17.141 -16.281 1 96.56 253 THR B CA 1
ATOM 4271 C C . THR B 1 253 ? 14.773 -16.031 -16.297 1 96.56 253 THR B C 1
ATOM 4273 O O . THR B 1 253 ? 14.5 -15.438 -17.344 1 96.56 253 THR B O 1
ATOM 4276 N N . GLN B 1 254 ? 14.148 -15.836 -15.18 1 97.38 254 GLN B N 1
ATOM 4277 C CA . GLN B 1 254 ? 13.195 -14.734 -15.055 1 97.38 254 GLN B CA 1
ATOM 4278 C C . GLN B 1 254 ? 13.914 -13.406 -14.852 1 97.38 254 GLN B C 1
ATOM 4280 O O . GLN B 1 254 ? 14.992 -13.367 -14.25 1 97.38 254 GLN B O 1
ATOM 4285 N N . SER B 1 255 ? 13.336 -12.367 -15.305 1 92.56 255 SER B N 1
ATOM 4286 C CA . SER B 1 255 ? 13.836 -11.023 -15.031 1 92.56 255 SER B CA 1
ATOM 4287 C C . SER B 1 255 ? 13.336 -10.508 -13.688 1 92.56 255 SER B C 1
ATOM 4289 O O . SER B 1 255 ? 12.227 -10.852 -13.266 1 92.56 255 SER B O 1
ATOM 4291 N N . LYS B 1 256 ? 14.141 -9.703 -13.109 1 88.94 256 LYS B N 1
ATOM 4292 C CA . LYS B 1 256 ? 13.711 -9.086 -11.867 1 88.94 256 LYS B CA 1
ATOM 4293 C C . LYS B 1 256 ? 12.531 -8.141 -12.102 1 88.94 256 LYS B C 1
ATOM 4295 O O . LYS B 1 256 ? 12.531 -7.375 -13.07 1 88.94 256 LYS B O 1
ATOM 4300 N N . VAL B 1 257 ? 11.555 -8.32 -11.266 1 89.75 257 VAL B N 1
ATOM 4301 C CA . VAL B 1 257 ? 10.383 -7.457 -11.305 1 89.75 257 VAL B CA 1
ATOM 4302 C C . VAL B 1 257 ? 10.367 -6.547 -10.078 1 89.75 257 VAL B C 1
ATOM 4304 O O . VAL B 1 257 ? 10.469 -7.02 -8.945 1 89.75 257 VAL B O 1
ATOM 4307 N N . ASN B 1 258 ? 10.297 -5.254 -10.312 1 90.88 258 ASN B N 1
ATOM 4308 C CA . ASN B 1 258 ? 10.266 -4.352 -9.164 1 90.88 258 ASN B CA 1
ATOM 4309 C C . ASN B 1 258 ? 8.883 -4.309 -8.523 1 90.88 258 ASN B C 1
ATOM 4311 O O . ASN B 1 258 ? 7.93 -4.887 -9.055 1 90.88 258 ASN B O 1
ATOM 4315 N N . ALA B 1 259 ? 8.836 -3.715 -7.43 1 89.69 259 ALA B N 1
ATOM 4316 C CA . ALA B 1 259 ? 7.625 -3.721 -6.617 1 89.69 259 ALA B CA 1
ATOM 4317 C C . ALA B 1 259 ? 6.438 -3.162 -7.395 1 89.69 259 ALA B C 1
ATOM 4319 O O . ALA B 1 259 ? 5.34 -3.727 -7.355 1 89.69 259 ALA B O 1
ATOM 4320 N N . LEU B 1 260 ? 6.574 -2.062 -8.078 1 90.19 260 LEU B N 1
ATOM 4321 C CA . LEU B 1 260 ? 5.484 -1.45 -8.836 1 90.19 260 LEU B CA 1
ATOM 4322 C C . LEU B 1 260 ? 4.969 -2.4 -9.914 1 90.19 260 LEU B C 1
ATOM 4324 O O . LEU B 1 260 ? 3.758 -2.537 -10.094 1 90.19 260 LEU B O 1
ATOM 4328 N N . LYS B 1 261 ? 5.926 -3.018 -10.641 1 94.5 261 LYS B N 1
ATOM 4329 C CA . LYS B 1 261 ? 5.535 -3.953 -11.688 1 94.5 261 LYS B CA 1
ATOM 4330 C C . LYS B 1 261 ? 4.797 -5.156 -11.109 1 94.5 261 LYS B C 1
ATOM 4332 O O . LYS B 1 261 ? 3.879 -5.688 -11.734 1 94.5 261 LYS B O 1
ATOM 4337 N N . LYS B 1 262 ? 5.238 -5.605 -9.977 1 96.69 262 LYS B N 1
ATOM 4338 C CA . LYS B 1 262 ? 4.551 -6.707 -9.312 1 96.69 262 LYS B CA 1
ATOM 4339 C C . LYS B 1 262 ? 3.084 -6.375 -9.062 1 96.69 262 LYS B C 1
ATOM 4341 O O . LYS B 1 262 ? 2.197 -7.184 -9.344 1 96.69 262 LYS B O 1
ATOM 4346 N N . TRP B 1 263 ? 2.838 -5.191 -8.562 1 95.81 263 TRP B N 1
ATOM 4347 C CA . TRP B 1 263 ? 1.468 -4.773 -8.281 1 95.81 263 TRP B CA 1
ATOM 4348 C C . TRP B 1 263 ? 0.686 -4.574 -9.578 1 95.81 263 TRP B C 1
ATOM 4350 O O . TRP B 1 263 ? -0.508 -4.879 -9.641 1 95.81 263 TRP B O 1
ATOM 4360 N N . LYS B 1 264 ? 1.349 -4.059 -10.562 1 95.88 264 LYS B N 1
ATOM 4361 C CA . LYS B 1 264 ? 0.713 -3.92 -11.875 1 95.88 264 LYS B CA 1
ATOM 4362 C C . LYS B 1 264 ? 0.285 -5.277 -12.422 1 95.88 264 LYS B C 1
ATOM 4364 O O . LYS B 1 264 ? -0.8 -5.406 -12.992 1 95.88 264 LYS B O 1
ATOM 4369 N N . ASN B 1 265 ? 1.159 -6.242 -12.273 1 97.62 265 ASN B N 1
ATOM 4370 C CA . ASN B 1 265 ? 0.845 -7.594 -12.727 1 97.62 265 ASN B CA 1
ATOM 4371 C C . ASN B 1 265 ? -0.339 -8.18 -11.969 1 97.62 265 ASN B C 1
ATOM 4373 O O . ASN B 1 265 ? -1.2 -8.836 -12.555 1 97.62 265 ASN B O 1
ATOM 4377 N N . ARG B 1 266 ? -0.352 -7.953 -10.672 1 97.44 266 ARG B N 1
ATOM 4378 C CA . ARG B 1 266 ? -1.476 -8.445 -9.883 1 97.44 266 ARG B CA 1
ATOM 4379 C C . ARG B 1 266 ? -2.785 -7.812 -10.344 1 97.44 266 ARG B C 1
ATOM 4381 O O . ARG B 1 266 ? -3.809 -8.492 -10.438 1 97.44 266 ARG B O 1
ATOM 4388 N N . TYR B 1 267 ? -2.734 -6.508 -10.586 1 96.31 267 TYR B N 1
ATOM 4389 C CA . TYR B 1 267 ? -3.91 -5.809 -11.094 1 96.31 267 TYR B CA 1
ATOM 4390 C C . TYR B 1 267 ? -4.344 -6.367 -12.445 1 96.31 267 TYR B C 1
ATOM 4392 O O . TYR B 1 267 ? -5.531 -6.605 -12.672 1 96.31 267 TYR B O 1
ATOM 4400 N N . LYS B 1 268 ? -3.389 -6.543 -13.336 1 97.25 268 LYS B N 1
ATOM 4401 C CA . LYS B 1 268 ? -3.658 -7.129 -14.641 1 97.25 268 LYS B CA 1
ATOM 4402 C C . LYS B 1 268 ? -4.281 -8.516 -14.508 1 97.25 268 LYS B C 1
ATOM 4404 O O . LYS B 1 268 ? -5.227 -8.852 -15.219 1 97.25 268 LYS B O 1
ATOM 4409 N N . CYS B 1 269 ? -3.723 -9.312 -13.617 1 97.94 269 CYS B N 1
ATOM 4410 C CA . CYS B 1 269 ? -4.23 -10.656 -13.398 1 97.94 269 CYS B CA 1
ATOM 4411 C C . CYS B 1 269 ? -5.691 -10.625 -12.969 1 97.94 269 CYS B C 1
ATOM 4413 O O . CYS B 1 269 ? -6.516 -11.375 -13.508 1 97.94 269 CYS B O 1
ATOM 4415 N N . LYS B 1 270 ? -5.988 -9.781 -12.023 1 97.25 270 LYS B N 1
ATOM 4416 C CA . LYS B 1 270 ? -7.363 -9.609 -11.562 1 97.25 270 LYS B CA 1
ATOM 4417 C C . LYS B 1 270 ? -8.297 -9.273 -12.719 1 97.25 270 LYS B C 1
ATOM 4419 O O . LYS B 1 270 ? -9.359 -9.883 -12.867 1 97.25 270 LYS B O 1
ATOM 4424 N N . ASN B 1 271 ? -7.91 -8.352 -13.562 1 96.06 271 ASN B N 1
ATOM 4425 C CA . ASN B 1 271 ? -8.734 -7.918 -14.688 1 96.06 271 ASN B CA 1
ATOM 4426 C C . ASN B 1 271 ? -8.938 -9.039 -15.695 1 96.06 271 ASN B C 1
ATOM 4428 O O . ASN B 1 271 ? -10.023 -9.188 -16.25 1 96.06 271 ASN B O 1
ATOM 4432 N N . MET B 1 272 ? -7.883 -9.766 -15.945 1 97.44 272 MET B N 1
ATOM 4433 C CA . MET B 1 272 ? -7.98 -10.891 -16.875 1 97.44 272 MET B CA 1
ATOM 4434 C C . MET B 1 272 ? -8.977 -11.93 -16.359 1 97.44 272 MET B C 1
ATOM 4436 O O . MET B 1 272 ? -9.758 -12.484 -17.141 1 97.44 272 MET B O 1
ATOM 4440 N N . ILE B 1 273 ? -8.961 -12.172 -15.07 1 97.12 273 ILE B N 1
ATOM 4441 C CA . ILE B 1 273 ? -9.852 -13.156 -14.469 1 97.12 273 ILE B CA 1
ATOM 4442 C C . ILE B 1 273 ? -11.297 -12.648 -14.531 1 97.12 273 ILE B C 1
ATOM 4444 O O . ILE B 1 273 ? -12.211 -13.414 -14.828 1 97.12 273 ILE B O 1
ATOM 4448 N N . GLU B 1 274 ? -11.438 -11.375 -14.258 1 95.06 274 GLU B N 1
ATOM 4449 C CA . GLU B 1 274 ? -12.773 -10.797 -14.305 1 95.06 274 GLU B CA 1
ATOM 4450 C C . GLU B 1 274 ? -13.367 -10.883 -15.711 1 95.06 274 GLU B C 1
ATOM 4452 O O . GLU B 1 274 ? -14.586 -11.008 -15.875 1 95.06 274 GLU B O 1
ATOM 4457 N N . ARG B 1 275 ? -12.547 -10.836 -16.703 1 93.5 275 ARG B N 1
ATOM 4458 C CA . ARG B 1 275 ? -13.008 -10.945 -18.078 1 93.5 275 ARG B CA 1
ATOM 4459 C C . ARG B 1 275 ? -13.484 -12.367 -18.375 1 93.5 275 ARG B C 1
ATOM 4461 O O . ARG B 1 275 ? -14.344 -12.562 -19.234 1 93.5 275 ARG B O 1
ATOM 4468 N N . LEU B 1 276 ? -12.906 -13.336 -17.703 1 89.88 276 LEU B N 1
ATOM 4469 C CA . LEU B 1 276 ? -13.367 -14.711 -17.859 1 89.88 276 LEU B CA 1
ATOM 4470 C C . LEU B 1 276 ? -14.805 -14.867 -17.375 1 89.88 276 LEU B C 1
ATOM 4472 O O . LEU B 1 276 ? -15.547 -15.703 -17.906 1 89.88 276 LEU B O 1
ATOM 4476 N N . ASN B 1 277 ? -15.133 -14.141 -16.344 1 78.62 277 ASN B N 1
ATOM 4477 C CA . ASN B 1 277 ? -16.484 -14.156 -15.789 1 78.62 277 ASN B CA 1
ATOM 4478 C C . ASN B 1 277 ? -17.516 -13.641 -16.781 1 78.62 277 ASN B C 1
ATOM 4480 O O . ASN B 1 277 ? -18.625 -14.164 -16.859 1 78.62 277 ASN B O 1
ATOM 4484 N N . LYS B 1 278 ? -17.172 -12.695 -17.547 1 73.56 278 LYS B N 1
ATOM 4485 C CA . LYS B 1 278 ? -18.094 -12.047 -18.469 1 73.56 278 LYS B CA 1
ATOM 4486 C C . LYS B 1 278 ? -18.344 -12.922 -19.688 1 73.56 278 LYS B C 1
ATOM 4488 O O . LYS B 1 278 ? -19.453 -12.938 -20.234 1 73.56 278 LYS B O 1
ATOM 4493 N N . ASN B 1 279 ? -17.391 -13.625 -20.078 1 65.06 279 ASN B N 1
ATOM 4494 C CA . ASN B 1 279 ? -17.516 -14.508 -21.234 1 65.06 279 ASN B CA 1
ATOM 4495 C C . ASN B 1 279 ? -18.297 -15.766 -20.891 1 65.06 279 ASN B C 1
ATOM 4497 O O . ASN B 1 279 ? -18.906 -16.391 -21.766 1 65.06 279 ASN B O 1
ATOM 4501 N N . SER B 1 280 ? -18.234 -16.125 -19.688 1 58.22 280 SER B N 1
ATOM 4502 C CA . SER B 1 280 ? -19 -17.281 -19.281 1 58.22 280 SER B CA 1
ATOM 4503 C C . SER B 1 280 ? -20.484 -16.969 -19.203 1 58.22 280 SER B C 1
ATOM 4505 O O . SER B 1 280 ? -21.328 -17.875 -19.203 1 58.22 280 SER B O 1
ATOM 4507 N N . LEU B 1 281 ? -20.75 -15.664 -19 1 48.31 281 LEU B N 1
ATOM 4508 C CA . LEU B 1 281 ? -22.156 -15.258 -18.938 1 48.31 281 LEU B CA 1
ATOM 4509 C C . LEU B 1 281 ? -22.719 -15.07 -20.344 1 48.31 281 LEU B C 1
ATOM 4511 O O . LEU B 1 281 ? -23.922 -14.93 -20.516 1 48.31 281 LEU B O 1
ATOM 4515 N N . LEU B 1 282 ? -21.812 -14.984 -21.344 1 42.91 282 LEU B N 1
ATOM 4516 C CA . LEU B 1 282 ? -22.312 -14.938 -22.703 1 42.91 282 LEU B CA 1
ATOM 4517 C C . LEU B 1 282 ? -22.406 -16.344 -23.297 1 42.91 282 LEU B C 1
ATOM 4519 O O . LEU B 1 282 ? -21.531 -17.172 -23.094 1 42.91 282 LEU B O 1
#

Solvent-accessible surface area (backbone atoms only — not comparable to full-atom values): 28808 Å² total; per-residue (Å²): 128,65,79,53,50,52,56,47,50,55,52,49,55,54,46,69,31,76,72,38,32,51,68,33,73,31,87,48,77,37,48,25,29,38,30,54,33,54,56,41,26,26,70,34,33,64,47,50,51,52,51,48,50,52,46,32,73,78,40,74,22,36,21,34,40,43,50,49,61,36,55,67,35,48,75,63,64,35,58,66,56,19,51,57,46,32,47,53,46,51,48,50,46,56,73,61,56,42,55,31,38,35,24,48,26,45,65,43,42,46,49,44,58,76,72,40,83,89,45,47,74,41,48,41,42,44,50,39,51,70,74,48,74,63,74,89,46,52,46,60,34,57,82,53,94,57,52,27,25,46,50,46,59,44,69,44,31,88,36,65,63,49,52,51,20,47,52,51,48,38,50,50,25,24,50,47,72,36,79,38,88,52,36,54,72,54,28,57,61,43,23,54,75,39,43,52,81,34,54,69,62,13,53,54,34,8,32,54,52,42,61,62,46,86,47,64,28,37,33,24,68,30,56,58,47,26,53,21,26,38,74,25,71,32,36,16,30,38,56,59,39,80,74,64,37,85,72,42,82,77,71,58,44,68,76,89,71,52,72,68,54,24,53,50,25,26,36,48,28,33,53,55,48,54,51,54,50,56,54,60,73,97,128,66,80,51,49,53,57,48,50,56,52,49,55,53,46,71,29,76,71,39,33,50,69,33,74,30,87,47,76,36,46,25,28,38,30,53,33,54,57,41,25,26,71,33,31,64,47,50,51,52,50,49,52,53,46,32,73,77,40,74,22,36,20,34,40,42,50,47,62,34,56,67,35,48,74,63,65,34,59,66,58,19,53,57,46,32,47,54,45,51,49,50,47,56,73,61,56,42,54,31,38,35,24,49,26,43,65,44,42,45,48,44,58,74,71,40,83,89,44,46,75,40,48,41,43,45,51,40,49,69,75,48,73,64,74,89,46,53,46,63,33,56,82,54,94,58,53,27,25,47,52,47,59,44,67,45,30,88,36,63,62,48,52,51,19,47,52,49,49,39,50,50,25,24,50,46,71,38,78,38,86,52,37,54,72,54,30,56,60,42,24,52,77,41,42,54,80,36,56,68,60,12,52,52,34,8,30,54,51,41,60,63,47,85,49,63,28,37,34,25,68,30,55,58,46,26,53,21,26,37,74,24,72,32,35,16,31,39,56,58,38,80,74,64,38,85,71,41,79,77,70,57,45,69,76,89,72,53,71,68,55,25,52,48,25,26,36,49,29,32,52,56,49,54,50,52,49,56,55,60,74,96

Sequence (564 aa):
MKKNNLNVKLHQISSFSKIFTTSVKDSINTIRAFIPGCSLASYSPDIVIKTYEYLKKNLPGTGMILKCCASPSKLAGNKDDFKKYYSQLEDEIEKMNVNEVIIACQSCFKTIKENSKNIKVKSLWEVISTIDIPNHIKNKYKDLDITFALHDPCPTRNESNIHESIRKIVNDMGIKIEEFNNSKEKTLCCGGMLNIKDKSLALNQMKKRANEVNSKYILTYCESCVESMIIGGKNSIHILDLMFNEEIYLKFTQSKVNALKKWKNRYKCKNMIERLNKNSLLMKKNNLNVKLHQISSFSKIFTTSVKDSINTIRAFIPGCSLASYSPDIVIKTYEYLKKNLPGTGMILKCCASPSKLAGNKDDFKKYYSQLEDEIEKMNVNEVIIACQSCFKTIKENSKNIKVKSLWEVISTIDIPNHIKNKYKDLDITFALHDPCPTRNESNIHESIRKIVNDMGIKIEEFNNSKEKTLCCGGMLNIKDKSLALNQMKKRANEVNSKYILTYCESCVESMIIGGKNSIHILDLMFNEEIYLKFTQSKVNALKKWKNRYKCKNMIERLNKNSLL

InterPro domains:
  IPR004017 Cysteine-rich domain [PF02754] (33-113)
  IPR004017 Cysteine-rich domain [PF02754] (149-226)

pLDDT: mean 94.76, std 8.2, range [37.56, 98.88]

Radius of gyration: 28.04 Å; Cα contacts (8 Å, |Δi|>4): 1041; chains: 2; bounding box: 51×77×60 Å

Secondary structure (DSSP, 8-state):
--HHHHHHHHHHHHHTSTTT-EEE--SS---EEEE--HHHHHH-HHHHHHHHHHHHHHSSSEEEEE----HHHHHTT-HHHHHHHHHHHHHHHHHHT-SEEEE--HHHHHHHHHH-TTSEEEEHHHHHHHH---GGGTTTTTT---EEEEEPPGGGTT-HHHHHHHHHHHHHHT-EEEEPSS-GGG----SSGGGGT-HHHHHHHHHHHHTTSS-SEEEES-HHHHHHHHHTTSEEEEHHHHHH-GGGGGTSSPPP--HHHHHHHHHHHHHHHHHHHHHH--/--HHHHHHHHHHHHHTSTTT-EEE--SS---EEEE--HHHHHH-HHHHHHHHHHHHHHSSSEEEEE----HHHHHTT-HHHHHHHHHHHHHHHHHHT-SEEEE--HHHHHHHHHH-TTSEEEEHHHHHHHH---GGGTTTTTT---EEEEEPPGGGTT-HHHHHHHHHHHHHHT-EEEEPSS-GGG----SSGGGGT-HHHHHHHHHHHHTTSS-SEEEES-HHHHHHHHHTTSEEEEHHHHHH-GGGGGTSSPPP--HHHHHHHHHHHHHHHHHHHHHH--